Protein 5TT0 (pdb70)

Radius of gyration: 23.14 Å; Cα contacts (8 Å, |Δi|>4): 1159; chains: 2; bounding box: 60×64×49 Å

InterPro domains:
  IPR002347 Short-chain dehydrogenase/reductase SDR [PF13561] (11-238)
  IPR002347 Short-chain dehydrogenase/reductase SDR [PR00080] (73-84)
  IPR002347 Short-chain dehydrogenase/reductase SDR [PR00080] (126-134)
  IPR002347 Short-chain dehydrogenase/reductase SDR [PR00080] (145-164)
  IPR002347 Short-chain dehydrogenase/reductase SDR [PR00081] (6-23)
  IPR002347 Short-chain dehydrogenase/reductase SDR [PR00081] (73-84)
  IPR002347 Short-chain dehydrogenase/reductase SDR [PR00081] (120-136)
  IPR002347 Short-chain dehydrogenase/reductase SDR [PR00081] (145-164)
  IPR002347 Short-chain dehydrogenase/reductase SDR [PR00081] (166-183)
  IPR002347 Short-chain dehydrogenase/reductase SDR [PR00081] (202-222)
  IPR036291 NAD(P)-binding domain superfamily [SSF51735] (3-241)
  IPR051122 SDR DHRS6-like [PTHR43477] (5-240)

Secondary structure (DSSP, 8-state):
----EEEEESTTSHHHHHHHHHHHHTT-EEEEEES-HHHHHHHHHHTTS-SEEEEE--SS-HHHHHHHTTT----EEEE-------SSTTT--HHHHHHHHIIIIIHHHHHHHTTHHHHHHTT-EEEEEE--GGGTS--S-HHHHHHHHHHHHHHHHHHHHHGGGTEEEEEEEE-SB-SGGGHHHHHH-TTHHHHHGGG-TTSSPBPHHHHHHHHHHHTSGGGTT--S-EEEESTTGGG--HHHHHHHHSS---/-PPPEEEESSTTSHHHHHHHHHHHHTT-EEEEEES-HHHHHHHHHHHTS-SEEEEE--SS-HHHHHHHTTT----EEEE-------SSTTT--HHHHHHHHIIIIIHHHHHHHTTHHHHHHHT-EEEEEE--GGGTS--S-HHHHHHHHHHHHHHHHHHHHHGGGTEEEEEEEE-SB--HHHHHHHHH--GGGGGG-TTSS-B-HHHHHHHHHHHTSGGGTT--S-EEEESTTGGG--HHHHHHHHTS---

B-factor: mean 22.08, std 11.35, range [4.94, 84.36]

Structure (mmCIF, N/CA/C/O backbone):
data_5TT0
#
_entry.id   5TT0
#
_cell.length_a   59.690
_cell.length_b   109.080
_cell.length_c   73.530
_cell.angle_alpha   90.000
_cell.angle_beta   99.650
_cell.angle_gamma   90.000
#
_symmetry.space_group_name_H-M   'C 1 2 1'
#
loop_
_entity.id
_entity.type
_entity.pdbx_description
1 polymer 'Oxidoreductase, short chain dehydrogenase/reductase family'
2 non-polymer 'SULFATE ION'
3 non-polymer 1,2-ETHANEDIOL
4 non-polymer 'SODIUM ION'
5 water water
#
loop_
_atom_site.group_PDB
_atom_site.id
_atom_site.type_symbol
_atom_site.label_atom_id
_atom_site.label_alt_id
_atom_site.label_comp_id
_atom_site.label_asym_id
_atom_site.label_entity_id
_atom_site.label_seq_id
_atom_site.pdbx_PDB_ins_code
_atom_site.Cartn_x
_atom_site.Cartn_y
_atom_site.Cartn_z
_atom_site.occupancy
_atom_site.B_iso_or_equiv
_atom_site.auth_seq_id
_atom_site.auth_comp_id
_atom_site.auth_asym_id
_atom_site.auth_atom_id
_atom_site.pdbx_PDB_model_num
ATOM 1 N N . THR A 1 10 ? 16.811 -4.701 -2.245 1.00 44.40 2 THR A N 1
ATOM 2 C CA . THR A 1 10 ? 17.658 -4.247 -3.343 1.00 44.34 2 THR A CA 1
ATOM 3 C C . THR A 1 10 ? 18.632 -3.171 -2.862 1.00 37.92 2 THR A C 1
ATOM 4 O O . THR A 1 10 ? 19.469 -2.686 -3.622 1.00 32.47 2 THR A O 1
ATOM 8 N N . THR A 1 11 ? 18.510 -2.801 -1.591 1.00 28.30 3 THR A N 1
ATOM 9 C CA . THR A 1 11 ? 19.427 -1.875 -0.952 1.00 24.73 3 THR A CA 1
ATOM 10 C C . THR A 1 11 ? 20.112 -2.565 0.223 1.00 18.76 3 THR A C 1
ATOM 11 O O . THR A 1 11 ? 19.532 -3.467 0.839 1.00 18.25 3 THR A O 1
ATOM 15 N N . PRO A 1 12 ? 21.331 -2.151 0.572 1.00 19.08 4 PRO A N 1
ATOM 16 C CA . PRO A 1 12 ? 22.063 -2.839 1.639 1.00 20.22 4 PRO A CA 1
ATOM 17 C C . PRO A 1 12 ? 21.392 -2.695 2.993 1.00 22.60 4 PRO A C 1
ATOM 18 O O . PRO A 1 12 ? 20.809 -1.663 3.328 1.00 12.05 4 PRO A O 1
ATOM 22 N N . ARG A 1 13 ? 21.509 -3.755 3.781 1.00 12.74 5 ARG A N 1
ATOM 23 C CA . ARG A 1 13 ? 21.159 -3.673 5.185 1.00 15.05 5 ARG A CA 1
ATOM 24 C C . ARG A 1 13 ? 22.007 -2.590 5.835 1.00 17.33 5 ARG A C 1
ATOM 25 O O . ARG A 1 13 ? 23.193 -2.447 5.532 1.00 10.62 5 ARG A O 1
ATOM 33 N N . THR A 1 14 ? 21.393 -1.799 6.708 1.00 12.41 6 THR A N 1
ATOM 34 C CA . THR A 1 14 ? 22.083 -0.688 7.350 1.00 17.78 6 THR A CA 1
ATOM 35 C C . THR A 1 14 ? 22.361 -1.038 8.802 1.00 20.22 6 THR A C 1
ATOM 36 O O . THR A 1 14 ? 21.446 -1.422 9.539 1.00 8.89 6 THR A O 1
ATOM 40 N N . THR A 1 15 ? 23.625 -0.920 9.203 1.00 11.08 7 THR A N 1
ATOM 41 C CA . THR A 1 15 ? 24.060 -1.271 10.549 1.00 13.14 7 THR A CA 1
ATOM 42 C C . THR A 1 15 ? 24.741 -0.072 11.194 1.00 12.85 7 THR A C 1
ATOM 43 O O . THR A 1 15 ? 25.673 0.500 10.618 1.00 9.66 7 THR A O 1
ATOM 47 N N . LEU A 1 16 ? 24.255 0.316 12.367 1.00 10.30 8 LEU A N 1
ATOM 48 C CA . LEU A 1 16 ? 24.858 1.380 13.161 1.00 13.09 8 LEU A CA 1
ATOM 49 C C . LEU A 1 16 ? 25.797 0.737 14.175 1.00 13.75 8 LEU A C 1
ATOM 50 O O . LEU A 1 16 ? 25.370 -0.116 14.959 1.00 7.39 8 LEU A O 1
ATOM 55 N N . ILE A 1 17 ? 27.069 1.133 14.162 1.00 9.12 9 ILE A N 1
ATOM 56 C CA . ILE A 1 17 ? 28.067 0.571 15.069 1.00 13.06 9 ILE A CA 1
ATOM 57 C C . ILE A 1 17 ? 28.656 1.717 15.875 1.00 14.64 9 ILE A C 1
ATOM 58 O O . ILE A 1 17 ? 29.249 2.641 15.301 1.00 8.40 9 ILE A O 1
ATOM 63 N N . THR A 1 18 ? 28.501 1.656 17.198 1.00 9.66 10 THR A N 1
ATOM 64 C CA . THR A 1 18 ? 28.992 2.728 18.053 1.00 12.66 10 THR A CA 1
ATOM 65 C C . THR A 1 18 ? 30.388 2.406 18.578 1.00 11.80 10 THR A C 1
ATOM 66 O O . THR A 1 18 ? 30.838 1.263 18.559 1.00 9.46 10 THR A O 1
ATOM 70 N N . GLY A 1 19 ? 31.093 3.452 18.996 1.00 11.69 11 GLY A N 1
ATOM 71 C CA . GLY A 1 19 ? 32.495 3.282 19.347 1.00 15.93 11 GLY A CA 1
ATOM 72 C C . GLY A 1 19 ? 33.311 2.777 18.178 1.00 17.51 11 GLY A C 1
ATOM 73 O O . GLY A 1 19 ? 34.270 2.019 18.366 1.00 10.13 11 GLY A O 1
ATOM 74 N N . ALA A 1 20 ? 32.966 3.222 16.968 1.00 11.49 12 ALA A N 1
ATOM 75 C CA . ALA A 1 20 ? 33.484 2.624 15.745 1.00 16.79 12 ALA A CA 1
ATOM 76 C C . ALA A 1 20 ? 34.983 2.827 15.554 1.00 18.89 12 ALA A C 1
ATOM 77 O O . ALA A 1 20 ? 35.609 2.041 14.834 1.00 11.43 12 ALA A O 1
ATOM 79 N N . ALA A 1 21 ? 35.579 3.855 16.165 1.00 16.84 13 ALA A N 1
ATOM 80 C CA . ALA A 1 21 ? 36.990 4.122 15.923 1.00 20.78 13 ALA A CA 1
ATOM 81 C C . ALA A 1 21 ? 37.916 3.371 16.871 1.00 23.24 13 ALA A C 1
ATOM 82 O O . ALA A 1 21 ? 39.135 3.427 16.682 1.00 13.94 13 ALA A O 1
ATOM 84 N N . GLY A 1 22 ? 37.373 2.669 17.875 1.00 17.64 14 GLY A N 1
ATOM 85 C CA . GLY A 1 22 ? 38.186 1.902 18.797 1.00 18.42 14 GLY A CA 1
ATOM 86 C C . GLY A 1 22 ? 38.608 0.561 18.218 1.00 18.03 14 GLY A C 1
ATOM 87 O O . GLY A 1 22 ? 38.297 0.215 17.081 1.00 10.51 14 GLY A O 1
ATOM 88 N N . GLY A 1 23 ? 39.327 -0.214 19.039 1.00 16.80 15 GLY A N 1
ATOM 89 C CA . GLY A 1 23 ? 39.896 -1.464 18.546 1.00 24.12 15 GLY A CA 1
ATOM 90 C C . GLY A 1 23 ? 38.835 -2.459 18.111 1.00 17.49 15 GLY A C 1
ATOM 91 O O . GLY A 1 23 ? 38.848 -2.949 16.978 1.00 11.78 15 GLY A O 1
ATOM 92 N N . ILE A 1 24 ? 37.890 -2.758 19.004 1.00 13.32 16 ILE A N 1
ATOM 93 C CA . ILE A 1 24 ? 36.794 -3.643 18.625 1.00 14.77 16 ILE A CA 1
ATOM 94 C C . ILE A 1 24 ? 35.883 -2.961 17.614 1.00 16.52 16 ILE A C 1
ATOM 95 O O . ILE A 1 24 ? 35.414 -3.595 16.667 1.00 7.71 16 ILE A O 1
ATOM 100 N N . GLY A 1 25 ? 35.646 -1.658 17.777 1.00 11.96 17 GLY A N 1
ATOM 101 C CA . GLY A 1 25 ? 34.790 -0.945 16.832 1.00 13.67 17 GLY A CA 1
ATOM 102 C C . GLY A 1 25 ? 35.254 -1.028 15.381 1.00 13.29 17 GLY A C 1
ATOM 103 O O . GLY A 1 25 ? 34.444 -1.245 14.478 1.00 7.44 17 GLY A O 1
ATOM 104 N N . GLN A 1 26 ? 36.555 -0.840 15.130 1.00 12.40 18 GLN A N 1
ATOM 105 C CA . GLN A 1 26 ? 37.032 -0.927 13.751 1.00 17.91 18 GLN A CA 1
ATOM 106 C C . GLN A 1 26 ? 36.855 -2.337 13.201 1.00 18.59 18 GLN A C 1
ATOM 107 O O . GLN A 1 26 ? 36.490 -2.515 12.034 1.00 7.94 18 GLN A O 1
ATOM 113 N N . ALA A 1 27 ? 37.091 -3.357 14.034 1.00 14.43 19 ALA A N 1
ATOM 114 C CA . ALA A 1 27 ? 36.896 -4.723 13.567 1.00 16.17 19 ALA A CA 1
ATOM 115 C C . ALA A 1 27 ? 35.429 -4.995 13.270 1.00 15.76 19 ALA A C 1
ATOM 116 O O . ALA A 1 27 ? 35.110 -5.705 12.305 1.00 8.57 19 ALA A O 1
ATOM 118 N N . LEU A 1 28 ? 34.529 -4.447 14.093 1.00 10.48 20 LEU A N 1
ATOM 119 C CA . LEU A 1 28 ? 33.102 -4.571 13.828 1.00 12.85 20 LEU A CA 1
ATOM 120 C C . LEU A 1 28 ? 32.743 -3.939 12.492 1.00 15.74 20 LEU A C 1
ATOM 121 O O . LEU A 1 28 ? 32.081 -4.561 11.657 1.00 6.50 20 LEU A O 1
ATOM 126 N N . VAL A 1 29 ? 33.184 -2.697 12.270 1.00 10.56 21 VAL A N 1
ATOM 127 C CA . VAL A 1 29 ? 32.887 -2.020 11.008 1.00 13.05 21 VAL A CA 1
ATOM 128 C C . VAL A 1 29 ? 33.408 -2.830 9.825 1.00 15.08 21 VAL A C 1
ATOM 129 O O . VAL A 1 29 ? 32.706 -3.026 8.826 1.00 7.21 21 VAL A O 1
ATOM 133 N N . ARG A 1 30 ? 34.650 -3.316 9.914 1.00 12.81 22 ARG A N 1
ATOM 134 C CA . ARG A 1 30 ? 35.202 -4.062 8.786 1.00 16.59 22 ARG A CA 1
ATOM 135 C C . ARG A 1 30 ? 34.425 -5.351 8.527 1.00 13.82 22 ARG A C 1
ATOM 136 O O . ARG A 1 30 ? 34.199 -5.723 7.365 1.00 7.83 22 ARG A O 1
ATOM 144 N N . ARG A 1 31 ? 34.021 -6.054 9.592 1.00 11.53 23 ARG A N 1
ATOM 145 C CA . ARG A 1 31 ? 33.329 -7.328 9.408 1.00 13.68 23 ARG A CA 1
ATOM 146 C C . ARG A 1 31 ? 31.942 -7.129 8.807 1.00 12.92 23 ARG A C 1
ATOM 147 O O . ARG A 1 31 ? 31.537 -7.880 7.914 1.00 7.51 23 ARG A O 1
ATOM 155 N N . PHE A 1 32 ? 31.195 -6.133 9.292 1.00 10.73 24 PHE A N 1
ATOM 156 C CA . PHE A 1 32 ? 29.865 -5.902 8.738 1.00 12.70 24 PHE A CA 1
ATOM 157 C C . PHE A 1 32 ? 29.938 -5.324 7.324 1.00 11.71 24 PHE A C 1
ATOM 158 O O . PHE A 1 32 ? 29.085 -5.641 6.481 1.00 7.98 24 PHE A O 1
ATOM 166 N N . LEU A 1 33 ? 30.951 -4.506 7.032 1.00 9.37 25 LEU A N 1
ATOM 167 C CA . LEU A 1 33 ? 31.165 -4.085 5.643 1.00 15.25 25 LEU A CA 1
ATOM 168 C C . LEU A 1 33 ? 31.427 -5.287 4.742 1.00 15.29 25 LEU A C 1
ATOM 169 O O . LEU A 1 33 ? 30.897 -5.364 3.631 1.00 10.94 25 LEU A O 1
ATOM 174 N N . ALA A 1 34 ? 32.239 -6.234 5.216 1.00 11.20 26 ALA A N 1
ATOM 175 C CA . ALA A 1 34 ? 32.537 -7.437 4.441 1.00 18.92 26 ALA A CA 1
ATOM 176 C C . ALA A 1 34 ? 31.283 -8.269 4.205 1.00 17.55 26 ALA A C 1
ATOM 177 O O . ALA A 1 34 ? 31.164 -8.954 3.178 1.00 11.34 26 ALA A O 1
ATOM 179 N N . ALA A 1 35 ? 30.341 -8.220 5.138 1.00 11.34 27 ALA A N 1
ATOM 180 C CA . ALA A 1 35 ? 29.093 -8.953 4.993 1.00 14.79 27 ALA A CA 1
ATOM 181 C C . ALA A 1 35 ? 28.091 -8.230 4.105 1.00 15.34 27 ALA A C 1
ATOM 182 O O . ALA A 1 35 ? 26.986 -8.747 3.887 1.00 12.63 27 ALA A O 1
ATOM 184 N N . GLY A 1 36 ? 28.459 -7.073 3.566 1.00 12.74 28 GLY A N 1
ATOM 185 C CA . GLY A 1 36 ? 27.658 -6.389 2.573 1.00 15.12 28 GLY A CA 1
ATOM 186 C C . GLY A 1 36 ? 26.814 -5.257 3.101 1.00 17.95 28 GLY A C 1
ATOM 187 O O . GLY A 1 36 ? 26.008 -4.707 2.343 1.00 10.96 28 GLY A O 1
ATOM 188 N N . ASP A 1 37 ? 26.970 -4.897 4.371 1.00 15.62 29 ASP A N 1
ATOM 189 C CA . ASP A 1 37 ? 26.147 -3.861 4.969 1.00 17.03 29 ASP A CA 1
ATOM 190 C C . ASP A 1 37 ? 26.622 -2.466 4.579 1.00 18.01 29 ASP A C 1
ATOM 191 O O . ASP A 1 37 ? 27.807 -2.228 4.318 1.00 10.74 29 ASP A O 1
ATOM 196 N N . ARG A 1 38 ? 25.679 -1.534 4.572 1.00 10.54 30 ARG A N 1
ATOM 197 C CA . ARG A 1 38 ? 26.009 -0.126 4.751 1.00 12.37 30 ARG A CA 1
ATOM 198 C C . ARG A 1 38 ? 26.216 0.108 6.240 1.00 14.37 30 ARG A C 1
ATOM 199 O O . ARG A 1 38 ? 25.350 -0.238 7.048 1.00 8.76 30 ARG A O 1
ATOM 207 N N . VAL A 1 39 ? 27.368 0.644 6.628 1.00 10.38 31 VAL A N 1
ATOM 208 C CA . VAL A 1 39 ? 27.686 0.808 8.044 1.00 11.37 31 VAL A CA 1
ATOM 209 C C . VAL A 1 39 ? 27.692 2.288 8.383 1.00 16.63 31 VAL A C 1
ATOM 210 O O . VAL A 1 39 ? 28.368 3.086 7.723 1.00 9.36 31 VAL A O 1
ATOM 214 N N . LEU A 1 40 ? 26.933 2.653 9.409 1.00 11.78 32 LEU A N 1
ATOM 215 C CA . LEU A 1 40 ? 27.038 3.975 10.004 1.00 16.19 32 LEU A CA 1
ATOM 216 C C . LEU A 1 40 ? 28.006 3.845 11.170 1.00 16.31 32 LEU A C 1
ATOM 217 O O . LEU A 1 40 ? 27.707 3.181 12.167 1.00 8.50 32 LEU A O 1
ATOM 222 N N . ALA A 1 41 ? 29.186 4.430 11.023 1.00 11.59 33 ALA A N 1
ATOM 223 C CA . ALA A 1 41 ? 30.237 4.294 12.019 1.00 13.76 33 ALA A CA 1
ATOM 224 C C . ALA A 1 41 ? 30.167 5.495 12.946 1.00 15.25 33 ALA A C 1
ATOM 225 O O . ALA A 1 41 ? 30.504 6.612 12.543 1.00 10.46 33 ALA A O 1
ATOM 227 N N . LEU A 1 42 ? 29.751 5.256 14.196 1.00 9.48 34 LEU A N 1
ATOM 228 C CA . LEU A 1 42 ? 29.500 6.321 15.156 1.00 18.89 34 LEU A CA 1
ATOM 229 C C . LEU A 1 42 ? 30.605 6.350 16.199 1.00 15.92 34 LEU A C 1
ATOM 230 O O . LEU A 1 42 ? 30.916 5.326 16.810 1.00 9.77 34 LEU A O 1
ATOM 235 N N . ASP A 1 43 ? 31.168 7.530 16.419 1.00 12.58 35 ASP A N 1
ATOM 236 C CA . ASP A 1 43 ? 32.167 7.718 17.456 1.00 19.68 35 ASP A CA 1
ATOM 237 C C . ASP A 1 43 ? 32.113 9.166 17.914 1.00 21.98 35 ASP A C 1
ATOM 238 O O . ASP A 1 43 ? 31.668 10.044 17.174 1.00 19.06 35 ASP A O 1
ATOM 243 N N . ARG A 1 44 ? 32.554 9.406 19.147 1.00 15.93 36 ARG A N 1
ATOM 244 C CA . ARG A 1 44 ? 32.633 10.777 19.623 1.00 21.34 36 ARG A CA 1
ATOM 245 C C . ARG A 1 44 ? 33.875 11.490 19.111 1.00 21.81 36 ARG A C 1
ATOM 246 O O . ARG A 1 44 ? 33.900 12.727 19.079 1.00 18.94 36 ARG A O 1
ATOM 254 N N . ASP A 1 45 ? 34.899 10.739 18.712 1.00 23.58 37 ASP A N 1
ATOM 255 C CA . ASP A 1 45 ? 36.192 11.303 18.323 1.00 29.24 37 ASP A CA 1
ATOM 256 C C . ASP A 1 45 ? 36.168 11.555 16.819 1.00 26.54 37 ASP A C 1
ATOM 257 O O . ASP A 1 45 ? 36.408 10.642 16.029 1.00 16.44 37 ASP A O 1
ATOM 262 N N . ARG A 1 46 ? 35.908 12.807 16.427 1.00 22.59 38 ARG A N 1
ATOM 263 C CA . ARG A 1 46 ? 35.713 13.138 15.015 1.00 27.80 38 ARG A CA 1
ATOM 264 C C . ARG A 1 46 ? 36.958 12.841 14.189 1.00 27.44 38 ARG A C 1
ATOM 265 O O . ARG A 1 46 ? 36.872 12.264 13.096 1.00 17.33 38 ARG A O 1
ATOM 273 N N . ALA A 1 47 ? 38.126 13.255 14.686 1.00 27.30 39 ALA A N 1
ATOM 274 C CA . ALA A 1 47 ? 39.358 13.094 13.919 1.00 29.89 39 ALA A CA 1
ATOM 275 C C . ALA A 1 47 ? 39.746 11.627 13.780 1.00 26.76 39 ALA A C 1
ATOM 276 O O . ALA A 1 47 ? 40.182 11.194 12.705 1.00 19.20 39 ALA A O 1
ATOM 278 N N . ALA A 1 48 ? 39.598 10.843 14.853 1.00 21.19 40 ALA A N 1
ATOM 279 C CA . ALA A 1 48 ? 39.915 9.424 14.757 1.00 23.43 40 ALA A CA 1
ATOM 280 C C . ALA A 1 48 ? 38.949 8.716 13.816 1.00 23.99 40 ALA A C 1
ATOM 281 O O . ALA A 1 48 ? 39.353 7.837 13.042 1.00 13.58 40 ALA A O 1
ATOM 283 N N . LEU A 1 49 ? 37.675 9.107 13.858 1.00 17.53 41 LEU A N 1
ATOM 284 C CA . LEU A 1 49 ? 36.666 8.499 12.996 1.00 19.68 41 LEU A CA 1
ATOM 285 C C . LEU A 1 49 ? 36.917 8.837 11.533 1.00 20.22 41 LEU A C 1
ATOM 286 O O . LEU A 1 49 ? 36.842 7.961 10.661 1.00 14.78 41 LEU A O 1
ATOM 291 N N . ALA A 1 50 ? 37.207 10.111 11.241 1.00 17.52 42 ALA A N 1
ATOM 292 C CA . ALA A 1 50 ? 37.483 10.505 9.861 1.00 21.73 42 ALA A CA 1
ATOM 293 C C . ALA A 1 50 ? 38.670 9.738 9.293 1.00 21.11 42 ALA A C 1
ATOM 294 O O . ALA A 1 50 ? 38.658 9.337 8.121 1.00 15.25 42 ALA A O 1
ATOM 296 N N . ALA A 1 51 ? 39.713 9.547 10.104 1.00 19.04 43 ALA A N 1
ATOM 297 C CA . ALA A 1 51 ? 40.897 8.828 9.648 1.00 23.69 43 ALA A CA 1
ATOM 298 C C . ALA A 1 51 ? 40.572 7.382 9.318 1.00 18.65 43 ALA A C 1
ATOM 299 O O . ALA A 1 51 ? 41.054 6.842 8.317 1.00 14.09 43 ALA A O 1
ATOM 301 N N . PHE A 1 52 ? 39.790 6.725 10.180 1.00 15.38 44 PHE A N 1
ATOM 302 C CA . PHE A 1 52 ? 39.380 5.352 9.922 1.00 17.04 44 PHE A CA 1
ATOM 303 C C . PHE A 1 52 ? 38.563 5.260 8.636 1.00 19.46 44 PHE A C 1
ATOM 304 O O . PHE A 1 52 ? 38.797 4.375 7.804 1.00 11.96 44 PHE A O 1
ATOM 312 N N . VAL A 1 53 ? 37.628 6.193 8.438 1.00 18.25 45 VAL A N 1
ATOM 313 C CA . VAL A 1 53 ? 36.845 6.211 7.206 1.00 22.45 45 VAL A CA 1
ATOM 314 C C . VAL A 1 53 ? 37.758 6.342 5.986 1.00 21.95 45 VAL A C 1
ATOM 315 O O . VAL A 1 53 ? 37.576 5.642 4.984 1.00 14.72 45 VAL A O 1
ATOM 319 N N . ASP A 1 54 ? 38.760 7.230 6.051 1.00 19.20 46 ASP A N 1
ATOM 320 C CA . ASP A 1 54 ? 39.748 7.317 4.976 1.00 19.28 46 ASP A CA 1
ATOM 321 C C . ASP A 1 54 ? 40.434 5.973 4.743 1.00 21.13 46 ASP A C 1
ATOM 322 O O . ASP A 1 54 ? 40.598 5.531 3.596 1.00 15.18 46 ASP A O 1
ATOM 327 N N . ALA A 1 55 ? 40.848 5.310 5.828 1.00 16.51 47 ALA A N 1
ATOM 328 C CA . ALA A 1 55 ? 41.550 4.036 5.696 1.00 21.85 47 ALA A CA 1
ATOM 329 C C . ALA A 1 55 ? 40.683 2.966 5.049 1.00 19.38 47 ALA A C 1
ATOM 330 O O . ALA A 1 55 ? 41.215 2.050 4.410 1.00 16.50 47 ALA A O 1
ATOM 332 N N . LEU A 1 56 ? 39.357 3.052 5.205 1.00 15.20 48 LEU A N 1
ATOM 333 C CA . LEU A 1 56 ? 38.485 2.034 4.630 1.00 18.32 48 LEU A CA 1
ATOM 334 C C . LEU A 1 56 ? 38.406 2.107 3.111 1.00 15.34 48 LEU A C 1
ATOM 335 O O . LEU A 1 56 ? 37.922 1.156 2.490 1.00 14.08 48 LEU A O 1
ATOM 340 N N . GLY A 1 57 ? 38.868 3.190 2.496 1.00 15.25 49 GLY A N 1
ATOM 341 C CA . GLY A 1 57 ? 39.062 3.176 1.059 1.00 21.07 49 GLY A CA 1
ATOM 342 C C . GLY A 1 57 ? 37.810 3.249 0.211 1.00 22.83 49 GLY A C 1
ATOM 343 O O . GLY A 1 57 ? 37.772 2.652 -0.867 1.00 17.94 49 GLY A O 1
ATOM 344 N N . GLY A 1 58 ? 36.793 3.986 0.644 1.00 16.81 50 GLY A N 1
ATOM 345 C CA . GLY A 1 58 ? 35.634 4.179 -0.205 1.00 21.07 50 GLY A CA 1
ATOM 346 C C . GLY A 1 58 ? 34.603 3.087 -0.078 1.00 22.13 50 GLY A C 1
ATOM 347 O O . GLY A 1 58 ? 33.901 2.790 -1.052 1.00 13.67 50 GLY A O 1
ATOM 348 N N . ALA A 1 59 ? 34.511 2.470 1.096 1.00 17.10 51 ALA A N 1
ATOM 349 C CA . ALA A 1 59 ? 33.516 1.459 1.395 1.00 16.13 51 ALA A CA 1
ATOM 350 C C . ALA A 1 59 ? 32.149 2.113 1.613 1.00 19.02 51 ALA A C 1
ATOM 351 O O . ALA A 1 59 ? 31.994 3.343 1.567 1.00 12.93 51 ALA A O 1
ATOM 353 N N . ALA A 1 60 ? 31.144 1.270 1.864 1.00 13.23 52 ALA A N 1
ATOM 354 C CA . ALA A 1 60 ? 29.783 1.737 2.129 1.00 16.32 52 ALA A CA 1
ATOM 355 C C . ALA A 1 60 ? 29.659 2.109 3.609 1.00 15.49 52 ALA A C 1
ATOM 356 O O . ALA A 1 60 ? 28.952 1.475 4.391 1.00 9.90 52 ALA A O 1
ATOM 358 N N . VAL A 1 61 ? 30.394 3.153 3.992 1.00 13.05 53 VAL A N 1
ATOM 359 C CA . VAL A 1 61 ? 30.473 3.588 5.383 1.00 14.88 53 VAL A CA 1
ATOM 360 C C . VAL A 1 61 ? 30.228 5.091 5.435 1.00 17.64 53 VAL A C 1
ATOM 361 O O . VAL A 1 61 ? 30.634 5.832 4.531 1.00 12.04 53 VAL A O 1
ATOM 365 N N . ALA A 1 62 ? 29.532 5.544 6.485 1.00 12.70 54 ALA A N 1
ATOM 366 C CA . ALA A 1 62 ? 29.260 6.958 6.667 1.00 17.15 54 ALA A CA 1
ATOM 367 C C . ALA A 1 62 ? 29.513 7.256 8.141 1.00 16.34 54 ALA A C 1
ATOM 368 O O . ALA A 1 62 ? 29.013 6.519 9.016 1.00 11.41 54 ALA A O 1
ATOM 370 N N . PRO A 1 63 ? 30.280 8.296 8.453 1.00 16.34 55 PRO A N 1
ATOM 371 C CA . PRO A 1 63 ? 30.553 8.616 9.857 1.00 19.06 55 PRO A CA 1
ATOM 372 C C . PRO A 1 63 ? 29.412 9.375 10.510 1.00 19.52 55 PRO A C 1
ATOM 373 O O . PRO A 1 63 ? 28.739 10.206 9.891 1.00 14.62 55 PRO A O 1
ATOM 377 N N . VAL A 1 64 ? 29.220 9.083 11.797 1.00 12.53 56 VAL A N 1
ATOM 378 C CA . VAL A 1 64 ? 28.329 9.844 12.662 1.00 19.09 56 VAL A CA 1
ATOM 379 C C . VAL A 1 64 ? 29.117 10.227 13.906 1.00 20.58 56 VAL A C 1
ATOM 380 O O . VAL A 1 64 ? 29.623 9.351 14.620 1.00 12.61 56 VAL A O 1
ATOM 384 N N . VAL A 1 65 ? 29.240 11.522 14.157 1.00 17.34 57 VAL A N 1
ATOM 385 C CA . VAL A 1 65 ? 29.911 12.021 15.349 1.00 22.94 57 VAL A CA 1
ATOM 386 C C . VAL A 1 65 ? 28.841 12.349 16.381 1.00 23.65 57 VAL A C 1
ATOM 387 O O . VAL A 1 65 ? 28.024 13.252 16.181 1.00 16.77 57 VAL A O 1
ATOM 391 N N . ASP A 1 66 ? 28.844 11.607 17.487 1.00 18.26 58 ASP A N 1
ATOM 392 C CA . ASP A 1 66 ? 27.827 11.742 18.518 1.00 23.02 58 ASP A CA 1
ATOM 393 C C . ASP A 1 66 ? 28.378 11.126 19.798 1.00 22.44 58 ASP A C 1
ATOM 394 O O . ASP A 1 66 ? 29.127 10.149 19.745 1.00 15.53 58 ASP A O 1
ATOM 399 N N . ASP A 1 67 ? 28.005 11.698 20.944 1.00 19.92 59 ASP A N 1
ATOM 400 C CA . ASP A 1 67 ? 28.521 11.228 22.224 1.00 21.37 59 ASP A CA 1
ATOM 401 C C . ASP A 1 67 ? 27.509 10.401 23.019 1.00 21.17 59 ASP A C 1
ATOM 402 O O . ASP A 1 67 ? 27.777 10.055 24.176 1.00 15.74 59 ASP A O 1
ATOM 407 N N . LEU A 1 68 ? 26.357 10.086 22.425 1.00 16.10 60 LEU A N 1
ATOM 408 C CA . LEU A 1 68 ? 25.395 9.134 22.992 1.00 21.58 60 LEU A CA 1
ATOM 409 C C . LEU A 1 68 ? 24.816 9.610 24.320 1.00 24.21 60 LEU A C 1
ATOM 410 O O . LEU A 1 68 ? 24.567 8.817 25.233 1.00 16.42 60 LEU A O 1
ATOM 415 N N . THR A 1 69 ? 24.573 10.912 24.430 1.00 19.23 61 THR A N 1
ATOM 416 C CA . THR A 1 69 ? 23.896 11.447 25.593 1.00 23.48 61 THR A CA 1
ATOM 417 C C . THR A 1 69 ? 22.506 11.989 25.291 1.00 26.72 61 THR A C 1
ATOM 418 O O . THR A 1 69 ? 21.797 12.362 26.228 1.00 23.03 61 THR A O 1
ATOM 422 N N . ASP A 1 70 ? 22.083 12.013 24.027 1.00 22.82 62 ASP A N 1
ATOM 423 C CA . ASP A 1 70 ? 20.803 12.611 23.647 1.00 25.31 62 ASP A CA 1
ATOM 424 C C . ASP A 1 70 ? 20.184 11.764 22.538 1.00 25.90 62 ASP A C 1
ATOM 425 O O . ASP A 1 70 ? 20.606 11.858 21.388 1.00 19.32 62 ASP A O 1
ATOM 430 N N . ALA A 1 71 ? 19.157 10.972 22.868 1.00 24.61 63 ALA A N 1
ATOM 431 C CA . ALA A 1 71 ? 18.591 10.064 21.870 1.00 30.44 63 ALA A CA 1
ATOM 432 C C . ALA A 1 71 ? 17.886 10.825 20.750 1.00 24.54 63 ALA A C 1
ATOM 433 O O . ALA A 1 71 ? 17.996 10.451 19.573 1.00 19.43 63 ALA A O 1
ATOM 435 N N . ALA A 1 72 ? 17.162 11.889 21.091 1.00 25.02 64 ALA A N 1
ATOM 436 C CA . ALA A 1 72 ? 16.416 12.624 20.073 1.00 31.22 64 ALA A CA 1
ATOM 437 C C . ALA A 1 72 ? 17.351 13.322 19.095 1.00 29.66 64 ALA A C 1
ATOM 438 O O . ALA A 1 72 ? 17.087 13.342 17.888 1.00 21.72 64 ALA A O 1
ATOM 440 N N . ARG A 1 73 ? 18.441 13.906 19.596 1.00 25.88 65 ARG A N 1
ATOM 441 C CA . ARG A 1 73 ? 19.452 14.461 18.699 1.00 24.90 65 ARG A CA 1
ATOM 442 C C . ARG A 1 73 ? 19.971 13.400 17.736 1.00 22.63 65 ARG A C 1
ATOM 443 O O . ARG A 1 73 ? 20.060 13.630 16.524 1.00 20.68 65 ARG A O 1
ATOM 451 N N . LEU A 1 74 ? 20.315 12.221 18.261 1.00 18.47 66 LEU A N 1
ATOM 452 C CA . LEU A 1 74 ? 20.826 11.156 17.405 1.00 20.05 66 LEU A CA 1
ATOM 453 C C . LEU A 1 74 ? 19.779 10.700 16.393 1.00 20.55 66 LEU A C 1
ATOM 454 O O . LEU A 1 74 ? 20.093 10.483 15.215 1.00 20.19 66 LEU A O 1
ATOM 459 N N . ALA A 1 75 ? 18.530 10.546 16.834 1.00 22.11 67 ALA A N 1
ATOM 460 C CA . ALA A 1 75 ? 17.470 10.133 15.921 1.00 29.34 67 ALA A CA 1
ATOM 461 C C . ALA A 1 75 ? 17.321 11.115 14.769 1.00 28.22 67 ALA A C 1
ATOM 462 O O . ALA A 1 75 ? 17.123 10.711 13.614 1.00 22.92 67 ALA A O 1
ATOM 464 N N . ASP A 1 76 ? 17.421 12.411 15.063 1.00 24.21 68 ASP A N 1
ATOM 465 C CA . ASP A 1 76 ? 17.294 13.419 14.018 1.00 30.73 68 ASP A CA 1
ATOM 466 C C . ASP A 1 76 ? 18.464 13.345 13.048 1.00 30.63 68 ASP A C 1
ATOM 467 O O . ASP A 1 76 ? 18.288 13.511 11.833 1.00 24.89 68 ASP A O 1
ATOM 472 N N . ALA A 1 77 ? 19.665 13.081 13.566 1.00 29.79 69 ALA A N 1
ATOM 473 C CA . ALA A 1 77 ? 20.823 12.896 12.701 1.00 35.49 69 ALA A CA 1
ATOM 474 C C . ALA A 1 77 ? 20.649 11.698 11.777 1.00 32.54 69 ALA A C 1
ATOM 475 O O . ALA A 1 77 ? 21.226 11.667 10.684 1.00 28.63 69 ALA A O 1
ATOM 477 N N . LEU A 1 78 ? 19.853 10.713 12.191 1.00 27.96 70 LEU A N 1
ATOM 478 C CA . LEU A 1 78 ? 19.663 9.474 11.449 1.00 29.13 70 LEU A CA 1
ATOM 479 C C . LEU A 1 78 ? 18.394 9.490 10.596 1.00 27.90 70 LEU A C 1
ATOM 480 O O . LEU A 1 78 ? 17.936 8.431 10.155 1.00 20.98 70 LEU A O 1
ATOM 485 N N . ALA A 1 79 ? 17.829 10.675 10.336 1.00 24.52 71 ALA A N 1
ATOM 486 C CA . ALA A 1 79 ? 16.513 10.744 9.706 1.00 29.63 71 ALA A CA 1
ATOM 487 C C . ALA A 1 79 ? 16.520 10.207 8.278 1.00 26.61 71 ALA A C 1
ATOM 488 O O . ALA A 1 79 ? 15.493 9.704 7.809 1.00 29.74 71 ALA A O 1
ATOM 490 N N . ASN A 1 80 ? 17.644 10.303 7.571 1.00 28.78 72 AS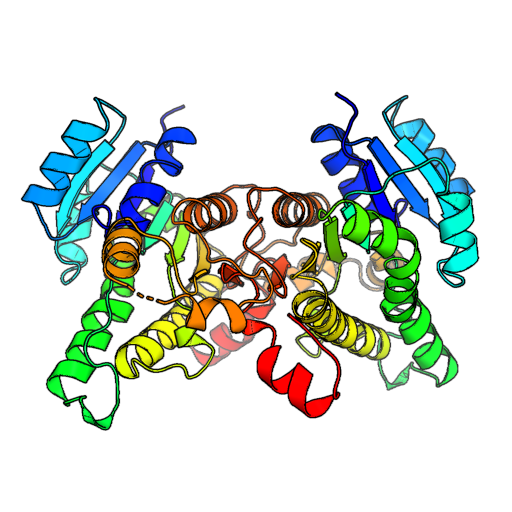N A N 1
ATOM 491 C CA . ASN A 1 80 ? 17.718 9.789 6.209 1.00 30.51 72 ASN A CA 1
ATOM 492 C C . ASN A 1 80 ? 18.144 8.325 6.153 1.00 28.50 72 ASN A C 1
ATOM 493 O O . ASN A 1 80 ? 18.321 7.788 5.053 1.00 24.39 72 ASN A O 1
ATOM 498 N N . GLU A 1 81 ? 18.325 7.674 7.297 1.00 21.70 73 GLU A N 1
ATOM 499 C CA . GLU A 1 81 ? 18.737 6.280 7.352 1.00 25.93 73 GLU A CA 1
ATOM 500 C C . GLU A 1 81 ? 17.606 5.424 7.908 1.00 26.64 73 GLU A C 1
ATOM 501 O O . GLU A 1 81 ? 16.687 5.923 8.564 1.00 20.64 73 GLU A O 1
ATOM 507 N N . ARG A 1 82 ? 17.676 4.121 7.618 1.00 19.20 74 ARG A N 1
ATOM 508 C CA . ARG A 1 82 ? 16.735 3.116 8.131 1.00 23.79 74 ARG A CA 1
ATOM 509 C C . ARG A 1 82 ? 17.568 1.987 8.743 1.00 22.82 74 ARG A C 1
ATOM 510 O O . ARG A 1 82 ? 17.889 1.001 8.071 1.00 12.55 74 ARG A O 1
ATOM 518 N N . VAL A 1 83 ? 17.905 2.127 10.024 1.00 19.17 75 VAL A N 1
ATOM 519 C CA . VAL A 1 83 ? 18.856 1.228 10.675 1.00 16.99 75 VAL A CA 1
ATOM 520 C C . VAL A 1 83 ? 18.190 -0.108 10.988 1.00 17.55 75 VAL A C 1
ATOM 521 O O . VAL A 1 83 ? 17.188 -0.165 11.708 1.00 13.77 75 VAL A O 1
ATOM 525 N N . ASP A 1 84 ? 18.776 -1.190 10.473 1.00 11.26 76 ASP A N 1
ATOM 526 C CA . ASP A 1 84 ? 18.285 -2.547 10.686 1.00 16.71 76 ASP A CA 1
ATOM 527 C C . ASP A 1 84 ? 18.960 -3.236 11.859 1.00 16.80 76 ASP A C 1
ATOM 528 O O . ASP A 1 84 ? 18.355 -4.112 12.491 1.00 10.15 76 ASP A O 1
ATOM 533 N N . VAL A 1 85 ? 20.213 -2.881 12.132 1.00 11.68 77 VAL A N 1
ATOM 534 C CA . VAL A 1 85 ? 21.038 -3.535 13.138 1.00 13.04 77 VAL A CA 1
ATOM 535 C C . VAL A 1 85 ? 21.785 -2.460 13.909 1.00 16.02 77 VAL A C 1
ATOM 536 O O . VAL A 1 85 ? 22.384 -1.561 13.310 1.00 9.00 77 VAL A O 1
ATOM 540 N N . LEU A 1 86 ? 21.744 -2.547 15.230 1.00 7.58 78 LEU A N 1
ATOM 541 C CA . LEU A 1 86 ? 22.591 -1.744 16.102 1.00 13.42 78 LEU A CA 1
ATOM 542 C C . LEU A 1 86 ? 23.619 -2.660 16.759 1.00 15.75 78 LEU A C 1
ATOM 543 O O . LEU A 1 86 ? 23.248 -3.638 17.416 1.00 8.11 78 LEU A O 1
ATOM 548 N N . VAL A 1 87 ? 24.903 -2.353 16.594 1.00 9.61 79 VAL A N 1
ATOM 549 C CA . VAL A 1 87 ? 25.936 -2.963 17.423 1.00 13.90 79 VAL A CA 1
ATOM 550 C C . VAL A 1 87 ? 26.360 -1.903 18.428 1.00 15.05 79 VAL A C 1
ATOM 551 O O . VAL A 1 87 ? 27.072 -0.953 18.080 1.00 7.98 79 VAL A O 1
ATOM 555 N N . ALA A 1 88 ? 25.912 -2.067 19.677 1.00 8.49 80 ALA A N 1
ATOM 556 C CA . ALA A 1 88 ? 26.164 -1.089 20.735 1.00 13.27 80 ALA A CA 1
ATOM 557 C C . ALA A 1 88 ? 27.505 -1.422 21.385 1.00 17.57 80 ALA A C 1
ATOM 558 O O . ALA A 1 88 ? 27.588 -2.284 22.266 1.00 11.58 80 ALA A O 1
ATOM 560 N N . ASN A 1 89 ? 28.556 -0.717 20.961 1.00 13.49 81 ASN A N 1
ATOM 561 C CA . ASN A 1 89 ? 29.917 -1.039 21.352 1.00 15.32 81 ASN A CA 1
ATOM 562 C C . ASN A 1 89 ? 30.618 0.081 22.116 1.00 18.17 81 ASN A C 1
ATOM 563 O O . ASN A 1 89 ? 31.658 -0.176 22.732 1.00 16.72 81 ASN A O 1
ATOM 568 N N . ALA A 1 90 ? 30.075 1.294 22.126 1.00 16.32 82 ALA A N 1
ATOM 569 C CA . ALA A 1 90 ? 30.702 2.376 22.885 1.00 22.00 82 ALA A CA 1
ATOM 570 C C . ALA A 1 90 ? 30.730 2.061 24.379 1.00 22.81 82 ALA A C 1
ATOM 571 O O . ALA A 1 90 ? 29.819 1.437 24.931 1.00 15.21 82 ALA A O 1
ATOM 573 N N . GLY A 1 91 ? 31.802 2.511 25.029 1.00 18.27 83 GLY A N 1
ATOM 574 C CA . GLY A 1 91 ? 31.924 2.430 26.468 1.00 25.90 83 GLY A CA 1
ATOM 575 C C . GLY A 1 91 ? 33.255 1.847 26.889 1.00 30.26 83 GLY A C 1
ATOM 576 O O . GLY A 1 91 ? 33.610 0.738 26.475 1.00 27.98 83 GLY A O 1
ATOM 577 N N . THR A 1 92 ? 33.998 2.590 27.705 1.00 21.84 84 THR A N 1
ATOM 578 C CA . THR A 1 92 ? 35.276 2.142 28.236 1.00 23.26 84 THR A CA 1
ATOM 579 C C . THR A 1 92 ? 35.236 2.259 29.753 1.00 19.87 84 THR A C 1
ATOM 580 O O . THR A 1 92 ? 34.401 2.966 30.317 1.00 16.75 84 THR A O 1
ATOM 584 N N . ALA A 1 93 ? 36.126 1.532 30.410 1.00 23.32 85 ALA A N 1
ATOM 585 C CA . ALA A 1 93 ? 36.186 1.554 31.864 1.00 25.65 85 ALA A CA 1
ATOM 586 C C . ALA A 1 93 ? 37.024 2.728 32.342 1.00 28.07 85 ALA A C 1
ATOM 587 O O . ALA A 1 93 ? 38.019 3.104 31.711 1.00 26.33 85 ALA A O 1
ATOM 589 N N . ALA A 1 94 ? 36.610 3.309 33.464 1.00 20.65 86 ALA A N 1
ATOM 590 C CA . ALA A 1 94 ? 37.435 4.301 34.131 1.00 28.05 86 ALA A CA 1
ATOM 591 C C . ALA A 1 94 ? 38.217 3.634 35.255 1.00 25.26 86 ALA A C 1
ATOM 592 O O . ALA A 1 94 ? 39.280 3.048 35.021 1.00 26.57 86 ALA A O 1
ATOM 594 N N . SER A 1 95 ? 37.690 3.692 36.467 1.00 17.14 87 SER A N 1
ATOM 595 C CA . SER A 1 95 ? 38.465 3.275 37.622 1.00 16.62 87 SER A CA 1
ATOM 596 C C . SER A 1 95 ? 38.602 1.763 37.662 1.00 17.26 87 SER A C 1
ATOM 597 O O . SER A 1 95 ? 37.646 1.025 37.400 1.00 13.02 87 SER A O 1
ATOM 600 N N . ALA A 1 96 ? 39.793 1.308 38.031 1.00 17.21 88 ALA A N 1
ATOM 601 C CA . ALA A 1 96 ? 40.118 -0.113 38.006 1.00 19.77 88 ALA A CA 1
ATOM 602 C C . ALA A 1 96 ? 39.741 -0.851 39.281 1.00 19.28 88 ALA A C 1
ATOM 603 O O . ALA A 1 96 ? 39.606 -2.082 39.255 1.00 10.80 88 ALA A O 1
ATOM 605 N N . THR A 1 97 ? 39.603 -0.144 40.396 1.00 12.52 89 THR A N 1
ATOM 606 C CA . THR A 1 97 ? 39.238 -0.768 41.658 1.00 16.05 89 THR A CA 1
ATOM 607 C C . THR A 1 97 ? 38.241 0.124 42.381 1.00 16.31 89 THR A C 1
ATOM 608 O O . THR A 1 97 ? 38.108 1.314 42.076 1.00 11.43 89 THR A O 1
ATOM 612 N N . LEU A 1 98 ? 37.545 -0.459 43.363 1.00 12.27 90 LEU A N 1
ATOM 613 C CA . LEU A 1 98 ? 36.699 0.376 44.210 1.00 15.14 90 LEU A CA 1
ATOM 614 C C . LEU A 1 98 ? 37.539 1.376 44.989 1.00 19.51 90 LEU A C 1
ATOM 615 O O . LEU A 1 98 ? 37.113 2.519 45.202 1.00 13.65 90 LEU A O 1
ATOM 620 N N . ARG A 1 99 ? 38.754 0.982 45.381 1.00 14.21 91 ARG A N 1
ATOM 621 C CA . ARG A 1 99 ? 39.657 1.923 46.042 1.00 20.22 91 ARG A CA 1
ATOM 622 C C . ARG A 1 99 ? 39.863 3.183 45.205 1.00 22.46 91 ARG A C 1
ATOM 623 O O . ARG A 1 99 ? 39.866 4.303 45.733 1.00 18.87 91 ARG A O 1
ATOM 631 N N . ALA A 1 100 ? 40.032 3.016 43.898 1.00 14.91 92 ALA A N 1
ATOM 632 C CA . ALA A 1 100 ? 40.313 4.120 42.988 1.00 19.91 92 ALA A CA 1
ATOM 633 C C . ALA A 1 100 ? 39.057 4.840 42.508 1.00 21.32 92 ALA A C 1
ATOM 634 O O . ALA A 1 100 ? 39.175 5.870 41.832 1.00 19.86 92 ALA A O 1
ATOM 636 N N . THR A 1 101 ? 37.877 4.314 42.827 1.00 13.42 93 THR A N 1
ATOM 637 C CA . THR A 1 101 ? 36.620 4.855 42.334 1.00 14.14 93 THR A CA 1
ATOM 638 C C . THR A 1 101 ? 36.168 6.045 43.177 1.00 19.07 93 THR A C 1
ATOM 639 O O . THR A 1 101 ? 36.324 6.056 44.402 1.00 14.22 93 THR A O 1
ATOM 643 N N . THR A 1 102 ? 35.645 7.067 42.503 1.00 17.58 94 THR A N 1
ATOM 644 C CA . THR A 1 102 ? 34.976 8.191 43.142 1.00 20.40 94 THR A CA 1
ATOM 645 C C . THR A 1 102 ? 33.500 8.165 42.767 1.00 18.23 94 THR A C 1
ATOM 646 O O . THR A 1 102 ? 33.087 7.480 41.835 1.00 13.70 94 THR A O 1
ATOM 650 N N . SER A 1 103 ? 32.691 8.934 43.498 1.00 18.38 95 SER A N 1
ATOM 651 C CA . SER A 1 103 ? 31.289 9.026 43.104 1.00 21.67 95 SER A CA 1
ATOM 652 C C . SER A 1 103 ? 31.174 9.502 41.661 1.00 16.56 95 SER A C 1
ATOM 653 O O . SER A 1 103 ? 30.421 8.928 40.866 1.00 14.27 95 SER A O 1
ATOM 656 N N . ALA A 1 104 ? 31.966 10.510 41.286 1.00 17.55 96 ALA A N 1
ATOM 657 C CA . ALA A 1 104 ? 31.928 11.008 39.913 1.00 18.38 96 ALA A CA 1
ATOM 658 C C . ALA A 1 104 ? 32.335 9.938 38.903 1.00 17.92 96 ALA A C 1
ATOM 659 O O . ALA A 1 104 ? 31.694 9.794 37.855 1.00 14.72 96 ALA A O 1
ATOM 661 N N . SER A 1 105 ? 33.412 9.189 39.173 1.00 14.79 97 SER A N 1
ATOM 662 C CA . SER A 1 105 ? 33.840 8.206 38.172 1.00 16.81 97 SER A CA 1
ATOM 663 C C . SER A 1 105 ? 32.896 7.010 38.133 1.00 17.66 97 SER A C 1
ATOM 664 O O . SER A 1 105 ? 32.727 6.378 37.082 1.00 12.60 97 SER A O 1
ATOM 667 N N . TRP A 1 106 ? 32.255 6.706 39.258 1.00 13.66 98 TRP A N 1
ATOM 668 C CA . TRP A 1 106 ? 31.200 5.703 39.272 1.00 14.29 98 TRP A CA 1
ATOM 669 C C . TRP A 1 106 ? 30.053 6.108 38.352 1.00 14.25 98 TRP A C 1
ATOM 670 O O . TRP A 1 106 ? 29.660 5.350 37.454 1.00 10.43 98 TRP A O 1
ATOM 681 N N . ARG A 1 107 ? 29.512 7.313 38.559 1.00 13.35 99 ARG A N 1
ATOM 682 C CA . ARG A 1 107 ? 28.399 7.781 37.742 1.00 17.77 99 ARG A CA 1
ATOM 683 C C . ARG A 1 107 ? 28.804 7.898 36.275 1.00 17.06 99 ARG A C 1
ATOM 684 O O . ARG A 1 107 ? 28.028 7.547 35.382 1.00 11.97 99 ARG A O 1
ATOM 692 N N . ALA A 1 108 ? 30.034 8.348 36.013 1.00 15.22 100 ALA A N 1
ATOM 693 C CA . ALA A 1 108 ? 30.476 8.502 34.626 1.00 18.12 100 ALA A CA 1
ATOM 694 C C . ALA A 1 108 ? 30.579 7.156 33.918 1.00 21.56 100 ALA A C 1
ATOM 695 O O . ALA A 1 108 ? 30.221 7.044 32.739 1.00 11.40 100 ALA A O 1
ATOM 697 N N . ASP A 1 109 ? 31.056 6.116 34.615 1.00 16.67 101 ASP A N 1
ATOM 698 C CA . ASP A 1 109 ? 31.097 4.799 33.989 1.00 19.02 101 ASP A CA 1
ATOM 699 C C . ASP A 1 109 ? 29.692 4.265 33.729 1.00 18.41 101 ASP A C 1
ATOM 700 O O . ASP A 1 109 ? 29.454 3.617 32.701 1.00 11.16 101 ASP A O 1
ATOM 705 N N . LEU A 1 110 ? 28.736 4.544 34.630 1.00 13.47 102 LEU A N 1
ATOM 706 C CA . LEU A 1 110 ? 27.368 4.094 34.377 1.00 14.33 102 LEU A CA 1
ATOM 707 C C . LEU A 1 110 ? 26.791 4.785 33.142 1.00 15.26 102 LEU A C 1
ATOM 708 O O . LEU A 1 110 ? 26.172 4.132 32.290 1.00 10.85 102 LEU A O 1
ATOM 713 N N . ASP A 1 111 ? 27.008 6.100 33.015 1.00 13.57 103 ASP A N 1
ATOM 714 C CA . ASP A 1 111 ? 26.506 6.838 31.857 1.00 15.69 103 ASP A CA 1
ATOM 715 C C . ASP A 1 111 ? 27.153 6.355 30.564 1.00 18.69 103 ASP A C 1
ATOM 716 O O . ASP A 1 111 ? 26.478 6.194 29.542 1.00 14.57 103 ASP A O 1
ATOM 721 N N . ALA A 1 112 ? 28.464 6.129 30.590 1.00 14.65 104 ALA A N 1
ATOM 722 C CA . ALA A 1 112 ? 29.185 5.852 29.349 1.00 17.28 104 ALA A CA 1
ATOM 723 C C . ALA A 1 112 ? 28.971 4.429 28.871 1.00 16.23 104 ALA A C 1
ATOM 724 O O . ALA A 1 112 ? 29.091 4.156 27.669 1.00 9.69 104 ALA A O 1
ATOM 726 N N . ASN A 1 113 ? 28.666 3.512 29.791 1.00 11.77 105 ASN A N 1
ATOM 727 C CA . ASN A 1 113 ? 28.636 2.099 29.463 1.00 17.68 105 ASN A CA 1
ATOM 728 C C . ASN A 1 113 ? 27.248 1.488 29.477 1.00 21.84 105 ASN A C 1
ATOM 729 O O . ASN A 1 113 ? 27.036 0.473 28.805 1.00 26.11 105 ASN A O 1
ATOM 734 N N . LEU A 1 114 ? 26.309 2.069 30.214 1.00 12.83 106 LEU A N 1
ATOM 735 C CA . LEU A 1 114 ? 24.946 1.564 30.269 1.00 15.20 106 LEU A CA 1
ATOM 736 C C . LEU A 1 114 ? 23.966 2.527 29.616 1.00 17.68 106 LEU A C 1
ATOM 737 O O . LEU A 1 114 ? 23.250 2.154 28.679 1.00 11.41 106 LEU A O 1
ATOM 742 N N . THR A 1 115 ? 23.952 3.782 30.052 1.00 13.29 107 THR A N 1
ATOM 743 C CA . THR A 1 115 ? 22.981 4.728 29.506 1.00 14.62 107 THR A CA 1
ATOM 744 C C . THR A 1 115 ? 23.290 5.091 28.056 1.00 14.28 107 THR A C 1
ATOM 745 O O . THR A 1 115 ? 22.366 5.322 27.265 1.00 11.41 107 THR A O 1
ATOM 749 N N . ALA A 1 116 ? 24.571 5.133 27.678 1.00 13.64 108 ALA A N 1
ATOM 750 C CA . ALA A 1 116 ? 24.901 5.369 26.278 1.00 14.30 108 ALA A CA 1
ATOM 751 C C . ALA A 1 116 ? 24.263 4.317 25.382 1.00 16.72 108 ALA A C 1
ATOM 752 O O . ALA A 1 116 ? 23.846 4.628 24.261 1.00 10.75 108 ALA A O 1
ATOM 754 N N . THR A 1 117 ? 24.157 3.077 25.870 1.00 11.68 109 THR A N 1
ATOM 755 C CA . THR A 1 117 ? 23.520 2.030 25.078 1.00 17.75 109 THR A CA 1
ATOM 756 C C . THR A 1 117 ? 22.016 2.247 25.005 1.00 16.50 109 THR A C 1
ATOM 757 O O . THR A 1 117 ? 21.408 2.078 23.941 1.00 8.45 109 THR A O 1
ATOM 761 N N . TYR A 1 118 ? 21.403 2.644 26.121 1.00 11.64 110 TYR A N 1
ATOM 762 C CA . TYR A 1 118 ? 19.993 3.017 26.098 1.00 16.53 110 TYR A CA 1
ATOM 763 C C . TYR A 1 118 ? 19.735 4.101 25.054 1.00 18.80 110 TYR A C 1
ATOM 764 O O . TYR A 1 118 ? 18.798 4.009 24.248 1.00 9.95 110 TYR A O 1
ATOM 773 N N . VAL A 1 119 ? 20.567 5.143 25.061 1.00 11.64 111 VAL A N 1
ATOM 774 C CA . VAL A 1 119 ? 20.417 6.229 24.095 1.00 18.33 111 VAL A CA 1
ATOM 775 C C . VAL A 1 119 ? 20.546 5.708 22.668 1.00 16.47 111 VAL A C 1
ATOM 776 O O . VAL A 1 119 ? 19.765 6.083 21.783 1.00 11.82 111 VAL A O 1
ATOM 780 N N . SER A 1 120 ? 21.530 4.832 22.422 1.00 10.78 112 SER A N 1
ATOM 781 C CA A SER A 1 120 ? 21.743 4.274 21.086 0.57 15.94 112 SER A CA 1
ATOM 782 C CA B SER A 1 120 ? 21.711 4.343 21.062 0.43 15.57 112 SER A CA 1
ATOM 783 C C . SER A 1 120 ? 20.513 3.509 20.614 1.00 15.62 112 SER A C 1
ATOM 784 O O . SER A 1 120 ? 20.061 3.653 19.472 1.00 10.34 112 SER A O 1
ATOM 789 N N . VAL A 1 121 ? 19.964 2.671 21.500 1.00 10.24 113 VAL A N 1
ATOM 790 C CA . VAL A 1 121 ? 18.780 1.876 21.158 1.00 15.83 113 VAL A CA 1
ATOM 791 C C . VAL A 1 121 ? 17.596 2.783 20.851 1.00 18.36 113 VAL A C 1
ATOM 792 O O . VAL A 1 121 ? 16.899 2.611 19.842 1.00 11.11 113 VAL A O 1
ATOM 796 N N . GLU A 1 122 ? 17.334 3.751 21.730 1.00 11.41 114 GLU A N 1
ATOM 797 C CA . GLU A 1 122 ? 16.170 4.611 21.548 1.00 15.13 114 GLU A CA 1
ATOM 798 C C . GLU A 1 122 ? 16.243 5.418 20.262 1.00 18.09 114 GLU A C 1
ATOM 799 O O . GLU A 1 122 ? 15.197 5.802 19.728 1.00 15.04 114 GLU A O 1
ATOM 805 N N . ALA A 1 123 ? 17.447 5.661 19.740 1.00 14.10 115 ALA A N 1
ATOM 806 C CA . ALA A 1 123 ? 17.564 6.407 18.491 1.00 19.12 115 ALA A CA 1
ATOM 807 C C . ALA A 1 123 ? 17.173 5.597 17.255 1.00 20.77 115 ALA A C 1
ATOM 808 O O . ALA A 1 123 ? 16.980 6.194 16.191 1.00 14.99 115 ALA A O 1
ATOM 810 N N . VAL A 1 124 ? 17.060 4.269 17.352 1.00 16.22 116 VAL A N 1
ATOM 811 C CA . VAL A 1 124 ? 16.826 3.446 16.164 1.00 20.63 116 VAL A CA 1
ATOM 812 C C . VAL A 1 124 ? 15.637 2.500 16.336 1.00 19.27 116 VAL A C 1
ATOM 813 O O . VAL A 1 124 ? 15.162 1.916 15.357 1.00 13.60 116 VAL A O 1
ATOM 817 N N . LEU A 1 125 ? 15.124 2.368 17.567 1.00 14.11 117 LEU A N 1
ATOM 818 C CA . LEU A 1 125 ? 14.165 1.303 17.868 1.00 17.26 117 LEU A CA 1
ATOM 819 C C . LEU A 1 125 ? 12.816 1.501 17.173 1.00 18.02 117 LEU A C 1
ATOM 820 O O . LEU A 1 125 ? 12.175 0.518 16.783 1.00 15.35 117 LEU A O 1
ATOM 825 N N . ALA A 1 126 ? 12.364 2.745 17.001 1.00 18.38 118 ALA A N 1
ATOM 826 C CA . ALA A 1 126 ? 11.062 2.960 16.372 1.00 22.13 118 ALA A CA 1
ATOM 827 C C . ALA A 1 126 ? 11.025 2.373 14.964 1.00 22.58 118 ALA A C 1
ATOM 828 O O . ALA A 1 126 ? 10.078 1.668 14.594 1.00 16.32 118 ALA A O 1
ATOM 830 N N . GLY A 1 127 ? 12.059 2.642 14.168 1.00 22.17 119 GLY A N 1
ATOM 831 C CA . GLY A 1 127 ? 12.078 2.127 12.809 1.00 24.85 119 GLY A CA 1
ATOM 832 C C . GLY A 1 127 ? 12.131 0.613 12.762 1.00 23.44 119 GLY A C 1
ATOM 833 O O . GLY A 1 127 ? 11.469 -0.016 11.930 1.00 17.96 119 GLY A O 1
ATOM 834 N N . MET A 1 128 ? 12.921 0.005 13.654 1.00 16.25 120 MET A N 1
ATOM 835 C CA . MET A 1 128 ? 12.973 -1.450 13.714 1.00 18.24 120 MET A CA 1
ATOM 836 C C . MET A 1 128 ? 11.590 -2.021 13.981 1.00 21.41 120 MET A C 1
ATOM 837 O O . MET A 1 128 ? 11.155 -2.975 13.327 1.00 18.52 120 MET A O 1
ATOM 842 N N . ARG A 1 129 ? 10.888 -1.447 14.955 1.00 18.29 121 ARG A N 1
ATOM 843 C CA . ARG A 1 129 ? 9.561 -1.937 15.299 1.00 19.40 121 ARG A CA 1
ATOM 844 C C . ARG A 1 129 ? 8.563 -1.683 14.176 1.00 25.31 121 ARG A C 1
ATOM 845 O O . ARG A 1 129 ? 7.672 -2.507 13.935 1.00 21.30 121 ARG A O 1
ATOM 853 N N . ALA A 1 130 ? 8.693 -0.548 13.485 1.00 25.02 122 ALA A N 1
ATOM 854 C CA . ALA A 1 130 ? 7.780 -0.230 12.391 1.00 29.36 122 ALA A CA 1
ATOM 855 C C . ALA A 1 130 ? 7.925 -1.226 11.253 1.00 27.55 122 ALA A C 1
ATOM 856 O O . ALA A 1 130 ? 6.933 -1.609 10.618 1.00 24.57 122 ALA A O 1
ATOM 858 N N . ARG A 1 131 ? 9.151 -1.671 10.992 1.00 18.33 123 ARG A N 1
ATOM 859 C CA . ARG A 1 131 ? 9.413 -2.628 9.932 1.00 24.75 123 ARG A CA 1
ATOM 860 C C . ARG A 1 131 ? 9.356 -4.068 10.420 1.00 24.19 123 ARG A C 1
ATOM 861 O O . ARG A 1 131 ? 9.567 -4.987 9.618 1.00 19.82 123 ARG A O 1
ATOM 869 N N . ARG A 1 132 ? 9.051 -4.277 11.708 1.00 19.28 124 ARG A N 1
ATOM 870 C CA . ARG A 1 132 ? 9.003 -5.607 12.318 1.00 24.45 124 ARG A CA 1
ATOM 871 C C . ARG A 1 132 ? 10.309 -6.362 12.094 1.00 24.29 124 ARG A C 1
ATOM 872 O O . ARG A 1 132 ? 10.320 -7.562 11.818 1.00 22.31 124 ARG A O 1
ATOM 874 N N . ARG A 1 133 ? 11.428 -5.649 12.214 1.00 20.68 125 ARG A N 1
ATOM 875 C CA . ARG A 1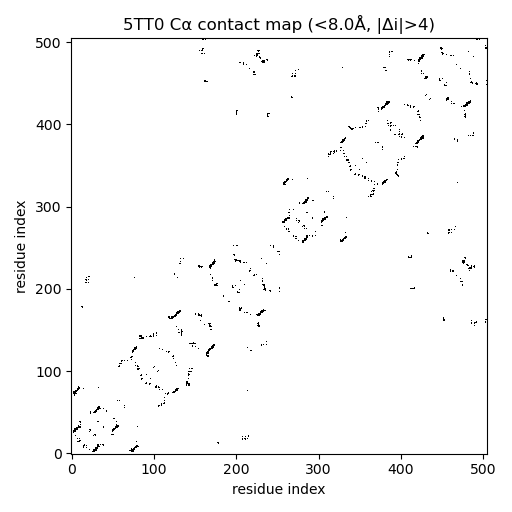 133 ? 12.720 -6.233 11.869 1.00 23.24 125 ARG A CA 1
ATOM 876 C C . ARG A 1 133 ? 13.822 -5.413 12.522 1.00 21.01 125 ARG A C 1
ATOM 877 O O . ARG A 1 133 ? 14.040 -4.257 12.147 1.00 15.97 125 ARG A O 1
ATOM 885 N N . GLY A 1 134 ? 14.522 -6.013 13.477 1.00 19.10 126 GLY A N 1
ATOM 886 C CA . GLY A 1 134 ? 15.648 -5.340 14.090 1.00 19.03 126 GLY A CA 1
ATOM 887 C C . GLY A 1 134 ? 16.496 -6.296 14.893 1.00 17.43 126 GLY A C 1
ATOM 888 O O . GLY A 1 134 ? 15.974 -7.263 15.454 1.00 11.33 126 GLY A O 1
ATOM 889 N N . ALA A 1 135 ? 17.807 -6.052 14.937 1.00 13.54 127 ALA A N 1
ATOM 890 C CA . ALA A 1 135 ? 18.707 -6.792 15.812 1.00 15.84 127 ALA A CA 1
ATOM 891 C C . ALA A 1 135 ? 19.544 -5.793 16.597 1.00 14.99 127 ALA A C 1
ATOM 892 O O . ALA A 1 135 ? 20.146 -4.886 16.010 1.00 10.13 127 ALA A O 1
ATOM 894 N N . ILE A 1 136 ? 19.510 -5.918 17.918 1.00 9.31 128 ILE A N 1
ATOM 895 C CA . ILE A 1 136 ? 20.329 -5.120 18.820 1.00 12.94 128 ILE A CA 1
ATOM 896 C C . ILE A 1 136 ? 21.367 -6.053 19.421 1.00 16.01 128 ILE A C 1
ATOM 897 O O . ILE A 1 136 ? 21.025 -6.992 20.148 1.00 8.27 128 ILE A O 1
ATOM 902 N N . THR A 1 137 ? 22.632 -5.808 19.107 1.00 11.13 129 THR A N 1
ATOM 903 C CA . THR A 1 137 ? 23.717 -6.651 19.573 1.00 12.66 129 THR A CA 1
ATOM 904 C C . THR A 1 137 ? 24.631 -5.787 20.421 1.00 14.33 129 THR A C 1
ATOM 905 O O . THR A 1 137 ? 25.301 -4.887 19.905 1.00 9.61 129 THR A O 1
ATOM 909 N N . ILE A 1 138 ? 24.640 -6.050 21.723 1.00 8.92 130 ILE A N 1
ATOM 910 C CA . ILE A 1 138 ? 25.342 -5.218 22.690 1.00 11.77 130 ILE A CA 1
ATOM 911 C C . ILE A 1 138 ? 26.682 -5.861 22.977 1.00 13.02 130 ILE A C 1
ATOM 912 O O . ILE A 1 138 ? 26.749 -7.066 23.235 1.00 8.88 130 ILE A O 1
ATOM 917 N N . VAL A 1 139 ? 27.752 -5.075 22.932 1.00 9.64 131 VAL A N 1
ATOM 918 C CA . VAL A 1 139 ? 29.062 -5.590 23.310 1.00 14.15 131 VAL A CA 1
ATOM 919 C C . VAL A 1 139 ? 29.231 -5.329 24.800 1.00 17.14 131 VAL A C 1
ATOM 920 O O . VAL A 1 139 ? 29.395 -4.182 25.231 1.00 10.98 131 VAL A O 1
ATOM 924 N N . GLY A 1 140 ? 29.176 -6.400 25.584 1.00 10.72 132 GLY A N 1
ATOM 925 C CA . GLY A 1 140 ? 29.286 -6.307 27.022 1.00 14.62 132 GLY A CA 1
ATOM 926 C C . GLY A 1 140 ? 30.695 -6.627 27.466 1.00 14.99 132 GLY A C 1
ATOM 927 O O . GLY A 1 140 ? 31.660 -6.125 26.885 1.00 10.86 132 GLY A O 1
ATOM 928 N N . SER A 1 141 ? 30.820 -7.452 28.501 1.00 10.05 133 SER A N 1
ATOM 929 C CA . SER A 1 141 ? 32.124 -7.837 29.015 1.00 14.10 133 SER A CA 1
ATOM 930 C C . SER A 1 141 ? 31.934 -9.005 29.962 1.00 12.27 133 SER A C 1
ATOM 931 O O . SER A 1 141 ? 30.904 -9.101 30.636 1.00 7.92 133 SER A O 1
ATOM 934 N N . VAL A 1 142 ? 32.941 -9.883 30.014 1.00 9.77 134 VAL A N 1
ATOM 935 C CA . VAL A 1 142 ? 32.939 -10.926 31.031 1.00 16.05 134 VAL A CA 1
ATOM 936 C C . VAL A 1 142 ? 32.910 -10.307 32.426 1.00 12.77 134 VAL A C 1
ATOM 937 O O . VAL A 1 142 ? 32.466 -10.957 33.375 1.00 7.50 134 VAL A O 1
ATOM 941 N N . ASN A 1 143 ? 33.385 -9.061 32.571 1.00 10.48 135 ASN A N 1
ATOM 942 C CA . ASN A 1 143 ? 33.333 -8.381 33.862 1.00 13.06 135 ASN A CA 1
ATOM 943 C C . ASN A 1 143 ? 31.907 -8.152 34.345 1.00 12.50 135 ASN A C 1
ATOM 944 O O . ASN A 1 143 ? 31.710 -7.930 35.544 1.00 7.47 135 ASN A O 1
ATOM 949 N N . GLY A 1 144 ? 30.925 -8.170 33.444 1.00 10.68 136 GLY A N 1
ATOM 950 C CA . GLY A 1 144 ? 29.529 -8.055 33.811 1.00 12.68 136 GLY A CA 1
ATOM 951 C C . GLY A 1 144 ? 28.942 -9.312 34.425 1.00 15.69 136 GLY A C 1
ATOM 952 O O . GLY A 1 144 ? 27.789 -9.305 34.859 1.00 8.14 136 GLY A O 1
ATOM 953 N N . VAL A 1 145 ? 29.719 -10.400 34.450 1.00 12.32 137 VAL A N 1
ATOM 954 C CA . VAL A 1 145 ? 29.253 -11.699 34.911 1.00 14.35 137 VAL A CA 1
ATOM 955 C C . VAL A 1 145 ? 30.046 -12.158 36.129 1.00 17.67 137 VAL A C 1
ATOM 956 O O . VAL A 1 145 ? 29.511 -12.854 37.000 1.00 12.98 137 VAL A O 1
ATOM 960 N N . ALA A 1 146 ? 31.339 -11.823 36.172 1.00 10.88 138 ALA A N 1
ATOM 961 C CA . ALA A 1 146 ? 32.237 -12.249 37.240 1.00 16.74 138 ALA A CA 1
ATOM 962 C C . ALA A 1 146 ? 33.045 -11.054 37.737 1.00 14.71 138 ALA A C 1
ATOM 963 O O . ALA A 1 146 ? 33.368 -10.151 36.961 1.00 7.88 138 ALA A O 1
ATOM 965 N N . ALA A 1 147 ? 33.394 -11.062 39.029 1.00 12.53 139 ALA A N 1
ATOM 966 C CA . ALA A 1 147 ? 34.159 -9.958 39.615 1.00 14.15 139 ALA A CA 1
ATOM 967 C C . ALA A 1 147 ? 35.630 -10.086 39.228 1.00 14.57 139 ALA A C 1
ATOM 968 O O . ALA A 1 147 ? 36.333 -10.995 39.687 1.00 9.04 139 ALA A O 1
ATOM 970 N N . LEU A 1 148 ? 36.097 -9.148 38.388 1.00 10.65 140 LEU A N 1
ATOM 971 C CA . LEU A 1 148 ? 37.448 -9.195 37.842 1.00 15.02 140 LEU A CA 1
ATOM 972 C C . LEU A 1 148 ? 38.139 -7.838 37.889 1.00 15.76 140 LEU A C 1
ATOM 973 O O . LEU A 1 148 ? 39.208 -7.684 37.286 1.00 11.34 140 LEU A O 1
ATOM 978 N N . GLY A 1 149 ? 37.560 -6.850 38.570 1.00 15.29 141 GLY A N 1
ATOM 979 C CA . GLY A 1 149 ? 38.078 -5.492 38.562 1.00 19.86 141 GLY A CA 1
ATOM 980 C C . GLY A 1 149 ? 37.181 -4.553 37.768 1.00 17.72 141 GLY A C 1
ATOM 981 O O . GLY A 1 149 ? 36.171 -4.948 37.188 1.00 11.76 141 GLY A O 1
ATOM 982 N N . HIS A 1 150 ? 37.576 -3.270 37.764 1.00 13.06 142 HIS A N 1
ATOM 983 C CA . HIS A 1 150 ? 36.837 -2.218 37.060 1.00 12.73 142 HIS A CA 1
ATOM 984 C C . HIS A 1 150 ? 35.367 -2.220 37.475 1.00 14.69 142 HIS A C 1
ATOM 985 O O . HIS A 1 150 ? 34.481 -2.566 36.687 1.00 9.53 142 HIS A O 1
ATOM 992 N N . PRO A 1 151 ? 35.072 -1.816 38.715 1.00 14.70 143 PRO A N 1
ATOM 993 C CA . PRO A 1 151 ? 33.775 -2.196 39.305 1.00 18.34 143 PRO A CA 1
ATOM 994 C C . PRO A 1 151 ? 32.580 -1.405 38.782 1.00 14.70 143 PRO A C 1
ATOM 995 O O . PRO A 1 151 ? 31.509 -1.994 38.597 1.00 11.60 143 PRO A O 1
ATOM 999 N N . ALA A 1 152 ? 32.707 -0.089 38.551 1.00 13.52 144 ALA A N 1
ATOM 1000 C CA . ALA A 1 152 ? 31.562 0.625 37.985 1.00 16.53 144 ALA A CA 1
ATOM 1001 C C . ALA A 1 152 ? 31.285 0.167 36.556 1.00 13.87 144 ALA A C 1
ATOM 1002 O O . ALA A 1 152 ? 30.127 -0.028 36.164 1.00 10.99 144 ALA A O 1
ATOM 1004 N N . TYR A 1 153 ? 32.343 0.023 35.757 1.00 12.53 145 TYR A N 1
ATOM 1005 C CA . TYR A 1 153 ? 32.222 -0.574 34.435 1.00 14.94 145 TYR A CA 1
ATOM 1006 C C . TYR A 1 153 ? 31.523 -1.923 34.514 1.00 12.23 145 TYR A C 1
ATOM 1007 O O . TYR A 1 153 ? 30.612 -2.210 33.734 1.00 9.77 145 TYR A O 1
ATOM 1016 N N . SER A 1 154 ? 31.929 -2.752 35.482 1.00 10.73 146 SER A N 1
ATOM 1017 C CA . SER A 1 154 ? 31.353 -4.088 35.610 1.00 12.67 146 SER A CA 1
ATOM 1018 C C . SER A 1 154 ? 29.869 -4.024 35.948 1.00 10.54 146 SER A C 1
ATOM 1019 O O . SER A 1 154 ? 29.063 -4.777 35.386 1.00 7.99 146 SER A O 1
ATOM 1022 N N . ALA A 1 155 ? 29.499 -3.156 36.902 1.00 9.23 147 ALA A N 1
ATOM 1023 C CA . ALA A 1 155 ? 28.086 -2.974 37.230 1.00 14.71 147 ALA A CA 1
ATOM 1024 C C . ALA A 1 155 ? 27.286 -2.513 36.015 1.00 14.08 147 ALA A C 1
ATOM 1025 O O . ALA A 1 155 ? 26.169 -2.994 35.775 1.00 7.33 147 ALA A O 1
ATOM 1027 N N . ALA A 1 156 ? 27.843 -1.575 35.235 1.00 8.77 148 ALA A N 1
ATOM 1028 C CA . ALA A 1 156 ? 27.182 -1.142 34.008 1.00 12.74 148 ALA A CA 1
ATOM 1029 C C . ALA A 1 156 ? 27.021 -2.297 33.027 1.00 13.60 148 ALA A C 1
ATOM 1030 O O . ALA A 1 156 ? 25.960 -2.456 32.416 1.00 7.08 148 ALA A O 1
ATOM 1032 N N . LYS A 1 157 ? 28.069 -3.121 32.867 1.00 12.21 149 LYS A N 1
ATOM 1033 C CA . LYS A 1 157 ? 27.986 -4.240 31.932 1.00 14.32 149 LYS A CA 1
ATOM 1034 C C . LYS A 1 157 ? 27.027 -5.321 32.419 1.00 11.78 149 LYS A C 1
ATOM 1035 O O . LYS A 1 157 ? 26.398 -5.994 31.594 1.00 6.02 149 LYS A O 1
ATOM 1041 N N . ALA A 1 158 ? 26.908 -5.516 33.744 1.00 9.08 150 ALA A N 1
ATOM 1042 C CA . ALA A 1 158 ? 25.852 -6.380 34.264 1.00 11.60 150 ALA A CA 1
ATOM 1043 C C . ALA A 1 158 ? 24.482 -5.803 33.932 1.00 12.39 150 ALA A C 1
ATOM 1044 O O . ALA A 1 158 ? 23.567 -6.536 33.538 1.00 4.94 150 ALA A O 1
ATOM 1046 N N . GLY A 1 159 ? 24.332 -4.482 34.078 1.00 8.50 151 GLY A N 1
ATOM 1047 C CA . GLY A 1 159 ? 23.088 -3.836 33.699 1.00 12.14 151 GLY A CA 1
ATOM 1048 C C . GLY A 1 159 ? 22.745 -4.030 32.231 1.00 12.30 151 GLY A C 1
ATOM 1049 O O . GLY A 1 159 ? 21.567 -4.096 31.869 1.00 6.30 151 GLY A O 1
ATOM 1050 N N . LEU A 1 160 ? 23.764 -4.119 31.365 1.00 8.95 152 LEU A N 1
ATOM 1051 C CA . LEU A 1 160 ? 23.501 -4.310 29.937 1.00 13.14 152 LEU A CA 1
ATOM 1052 C C . LEU A 1 160 ? 22.889 -5.674 29.669 1.00 13.43 152 LEU A C 1
ATOM 1053 O O . LEU A 1 160 ? 22.043 -5.815 28.774 1.00 6.15 152 LEU A O 1
ATOM 1058 N N . ILE A 1 161 ? 23.321 -6.690 30.417 1.00 8.97 153 ILE A N 1
ATOM 1059 C CA . ILE A 1 161 ? 22.715 -8.012 30.281 1.00 12.99 153 ILE A CA 1
ATOM 1060 C C . ILE A 1 161 ? 21.251 -7.961 30.679 1.00 11.00 153 ILE A C 1
ATOM 1061 O O . ILE A 1 161 ? 20.388 -8.499 29.978 1.00 8.12 153 ILE A O 1
ATOM 1066 N N . SER A 1 162 ? 20.947 -7.291 31.797 1.00 8.76 154 SER A N 1
ATOM 1067 C CA . SER A 1 162 ? 19.557 -7.077 32.198 1.00 13.54 154 SER A CA 1
ATOM 1068 C C . SER A 1 162 ? 18.780 -6.339 31.115 1.00 12.98 154 SER A C 1
ATOM 1069 O O . SER A 1 162 ? 17.651 -6.716 30.775 1.00 6.32 154 SER A O 1
ATOM 1072 N N . TYR A 1 163 ? 19.376 -5.276 30.565 1.00 7.61 155 TYR A N 1
ATOM 1073 C CA . TYR A 1 163 ? 18.698 -4.457 29.562 1.00 12.23 155 TYR A CA 1
ATOM 1074 C C . TYR A 1 163 ? 18.395 -5.256 28.298 1.00 12.58 155 TYR A C 1
ATOM 1075 O O . TYR A 1 163 ? 17.300 -5.147 27.726 1.00 7.70 155 TYR A O 1
ATOM 1084 N N . ALA A 1 164 ? 19.353 -6.059 27.847 1.00 10.22 156 ALA A N 1
ATOM 1085 C CA . ALA A 1 164 ? 19.107 -6.925 26.704 1.00 14.45 156 ALA A CA 1
ATOM 1086 C C . ALA A 1 164 ? 17.913 -7.835 26.948 1.00 15.08 156 ALA A C 1
ATOM 1087 O O . ALA A 1 164 ? 17.092 -8.036 26.051 1.00 6.02 156 ALA A O 1
ATOM 1089 N N . LYS A 1 165 ? 17.803 -8.405 28.155 1.00 10.56 157 LYS A N 1
ATOM 1090 C CA . LYS A 1 165 ? 16.683 -9.299 28.436 1.00 9.61 157 LYS A CA 1
ATOM 1091 C C . LYS A 1 165 ? 15.374 -8.531 28.497 1.00 12.11 157 LYS A C 1
ATOM 1092 O O . LYS A 1 165 ? 14.335 -9.029 28.037 1.00 6.95 157 LYS A O 1
ATOM 1098 N N . SER A 1 166 ? 15.401 -7.315 29.061 1.00 9.32 158 SER A N 1
ATOM 1099 C CA . SER A 1 166 ? 14.206 -6.477 29.068 1.00 11.08 158 SER A CA 1
ATOM 1100 C C . SER A 1 166 ? 13.779 -6.121 27.646 1.00 13.20 158 SER A C 1
ATOM 1101 O O . SER A 1 166 ? 12.586 -6.180 27.314 1.00 8.27 158 SER A O 1
ATOM 1104 N N . LEU A 1 167 ? 14.738 -5.747 26.797 1.00 9.98 159 LEU A N 1
ATOM 1105 C CA . LEU A 1 167 ? 14.428 -5.514 25.388 1.00 14.24 159 LEU A CA 1
ATOM 1106 C C . LEU A 1 167 ? 13.839 -6.763 24.749 1.00 12.92 159 LEU A C 1
ATOM 1107 O O . LEU A 1 167 ? 12.862 -6.688 23.994 1.00 7.62 159 LEU A O 1
ATOM 1112 N N . ALA A 1 168 ? 14.429 -7.919 25.035 1.00 10.83 160 ALA A N 1
ATOM 1113 C CA . ALA A 1 168 ? 13.990 -9.143 24.373 1.00 13.90 160 ALA A CA 1
ATOM 1114 C C . ALA A 1 168 ? 12.525 -9.448 24.686 1.00 13.36 160 ALA A C 1
ATOM 1115 O O . ALA A 1 168 ? 11.745 -9.762 23.781 1.00 8.18 160 ALA A O 1
ATOM 1117 N N . ILE A 1 169 ? 12.120 -9.347 25.961 1.00 10.69 161 ILE A N 1
ATOM 1118 C CA . ILE A 1 169 ? 10.756 -9.774 26.276 1.00 12.11 161 ILE A CA 1
ATOM 1119 C C . ILE A 1 169 ? 9.725 -8.739 25.847 1.00 15.42 161 ILE A C 1
ATOM 1120 O O . ILE A 1 169 ? 8.563 -9.086 25.594 1.00 10.97 161 ILE A O 1
ATOM 1125 N N . GLU A 1 170 ? 10.105 -7.465 25.761 1.00 13.06 162 GLU A N 1
ATOM 1126 C CA . GLU A 1 170 ? 9.125 -6.433 25.465 1.00 15.54 162 GLU A CA 1
ATOM 1127 C C . GLU A 1 170 ? 8.937 -6.208 23.970 1.00 15.70 162 GLU A C 1
ATOM 1128 O O . GLU A 1 170 ? 7.822 -5.886 23.533 1.00 10.35 162 GLU A O 1
ATOM 1134 N N . TYR A 1 171 ? 9.989 -6.398 23.174 1.00 12.63 163 TYR A N 1
ATOM 1135 C CA . TYR A 1 171 ? 9.936 -6.048 21.766 1.00 15.73 163 TYR A CA 1
ATOM 1136 C C . TYR A 1 171 ? 10.087 -7.240 20.837 1.00 16.32 163 TYR A C 1
ATOM 1137 O O . TYR A 1 171 ? 10.079 -7.056 19.613 1.00 10.19 163 TYR A O 1
ATOM 1146 N N . GLY A 1 172 ? 10.203 -8.453 21.374 1.00 14.77 164 GLY A N 1
ATOM 1147 C CA . GLY A 1 172 ? 10.192 -9.628 20.523 1.00 18.87 164 GLY A CA 1
ATOM 1148 C C . GLY A 1 172 ? 8.927 -9.739 19.697 1.00 19.68 164 GLY A C 1
ATOM 1149 O O . GLY A 1 172 ? 8.974 -10.166 18.540 1.00 12.81 164 GLY A O 1
ATOM 1150 N N . ARG A 1 173 ? 7.787 -9.324 20.264 1.00 15.71 165 ARG A N 1
ATOM 1151 C CA . ARG A 1 173 ? 6.532 -9.308 19.521 1.00 21.04 165 ARG A CA 1
ATOM 1152 C C . ARG A 1 173 ? 6.583 -8.382 18.314 1.00 24.89 165 ARG A C 1
ATOM 1153 O O . ARG A 1 173 ? 5.714 -8.473 17.439 1.00 20.13 165 ARG A O 1
ATOM 1155 N N . ASP A 1 174 ? 7.554 -7.470 18.272 1.00 18.08 166 ASP A N 1
ATOM 1156 C CA . ASP A 1 174 ? 7.756 -6.560 17.153 1.00 23.39 166 ASP A CA 1
ATOM 1157 C C . ASP A 1 174 ? 8.859 -7.039 16.219 1.00 20.99 166 ASP A C 1
ATOM 1158 O O . ASP A 1 174 ? 9.310 -6.272 15.360 1.00 16.86 166 ASP A O 1
ATOM 1163 N N . GLY A 1 175 ? 9.319 -8.277 16.380 1.00 16.85 167 GLY A N 1
ATOM 1164 C CA . GLY A 1 175 ? 10.388 -8.771 15.535 1.00 22.63 167 GLY A CA 1
ATOM 1165 C C . GLY A 1 175 ? 11.753 -8.183 15.816 1.00 23.57 167 GLY A C 1
ATOM 1166 O O . GLY A 1 175 ? 12.618 -8.210 14.935 1.00 17.80 167 GLY A O 1
ATOM 1167 N N . VAL A 1 176 ? 11.975 -7.643 17.015 1.00 13.99 168 VAL A N 1
ATOM 1168 C CA . VAL A 1 176 ? 13.266 -7.087 17.405 1.00 16.02 168 VAL A CA 1
ATOM 1169 C C . VAL A 1 176 ? 13.932 -8.041 18.386 1.00 15.28 168 VAL A C 1
ATOM 1170 O O . VAL A 1 176 ? 13.329 -8.420 19.398 1.00 9.71 168 VAL A O 1
ATOM 1174 N N . ARG A 1 177 ? 15.184 -8.400 18.100 1.00 12.17 169 ARG A N 1
ATOM 1175 C CA . ARG A 1 177 ? 15.983 -9.261 18.955 1.00 14.51 169 ARG A CA 1
ATOM 1176 C C . ARG A 1 177 ? 17.064 -8.443 19.651 1.00 17.34 169 ARG A C 1
ATOM 1177 O O . ARG A 1 177 ? 17.523 -7.428 19.125 1.00 10.04 169 ARG A O 1
ATOM 1185 N N . ALA A 1 178 ? 17.464 -8.885 20.839 1.00 8.73 170 ALA A N 1
ATOM 1186 C CA . ALA A 1 178 ? 18.494 -8.180 21.595 1.00 13.50 170 ALA A CA 1
ATOM 1187 C C . ALA A 1 178 ? 19.368 -9.189 22.316 1.00 12.36 170 ALA A C 1
ATOM 1188 O O . ALA A 1 178 ? 18.854 -10.030 23.051 1.00 7.73 170 ALA A O 1
ATOM 1190 N N . ASN A 1 179 ? 20.683 -9.113 22.097 1.00 10.03 171 ASN A N 1
ATOM 1191 C CA . ASN A 1 179 ? 21.615 -10.075 22.678 1.00 11.46 171 ASN A CA 1
ATOM 1192 C C . ASN A 1 179 ? 22.890 -9.354 23.087 1.00 12.89 171 ASN A C 1
ATOM 1193 O O . ASN A 1 179 ? 23.176 -8.263 22.607 1.00 7.22 171 ASN A O 1
ATOM 1198 N N . VAL A 1 180 ? 23.682 -10.004 23.942 1.00 10.02 172 VAL A N 1
ATOM 1199 C CA . VAL A 1 180 ? 24.937 -9.442 24.442 1.00 12.79 172 VAL A CA 1
ATOM 1200 C C . VAL A 1 180 ? 26.091 -10.375 24.093 1.00 13.88 172 VAL A C 1
ATOM 1201 O O . VAL A 1 180 ? 26.046 -11.573 24.401 1.00 11.97 172 VAL A O 1
ATOM 1205 N N . VAL A 1 181 ? 27.119 -9.825 23.452 1.00 9.22 173 VAL A N 1
ATOM 1206 C CA . VAL A 1 181 ? 28.408 -10.494 23.294 1.00 15.19 173 VAL A CA 1
ATOM 1207 C C . VAL A 1 181 ? 29.323 -10.015 24.408 1.00 19.97 173 VAL A C 1
ATOM 1208 O O . VAL A 1 181 ? 29.507 -8.806 24.571 1.00 11.41 173 VAL A O 1
ATOM 1212 N N . CYS A 1 182 ? 29.922 -10.957 25.154 1.00 15.21 174 CYS A N 1
ATOM 1213 C CA . CYS A 1 182 ? 30.749 -10.640 26.320 1.00 14.47 174 CYS A CA 1
ATOM 1214 C C . CYS A 1 182 ? 32.203 -11.025 26.089 1.00 16.24 174 CYS A C 1
ATOM 1215 O O . CYS A 1 182 ? 32.603 -12.172 26.356 1.00 9.04 174 CYS A O 1
ATOM 1218 N N . PRO A 1 183 ? 33.033 -10.107 25.604 1.00 12.79 175 PRO A N 1
ATOM 1219 C CA . PRO A 1 183 ? 34.443 -10.423 25.395 1.00 16.08 175 PRO A CA 1
ATOM 1220 C C . PRO A 1 183 ? 35.187 -10.549 26.707 1.00 16.47 175 PRO A C 1
ATOM 1221 O O . PRO A 1 183 ? 34.877 -9.870 27.692 1.00 10.01 175 PRO A O 1
ATOM 1225 N N . GLY A 1 184 ? 36.212 -11.405 26.684 1.00 13.20 176 GLY A N 1
ATOM 1226 C CA . GLY A 1 184 ? 37.252 -11.393 27.695 1.00 16.44 176 GLY A CA 1
ATOM 1227 C C . GLY A 1 184 ? 38.300 -10.362 27.336 1.00 16.28 176 GLY A C 1
ATOM 1228 O O . GLY A 1 184 ? 38.012 -9.348 26.690 1.00 14.99 176 GLY A O 1
ATOM 1229 N N . THR A 1 185 ? 39.537 -10.630 27.741 1.00 14.12 177 THR A N 1
ATOM 1230 C CA . THR A 1 185 ? 40.633 -9.751 27.377 1.00 22.50 177 THR A CA 1
ATOM 1231 C C . THR A 1 185 ? 40.759 -9.737 25.863 1.00 25.93 177 THR A C 1
ATOM 1232 O O . THR A 1 185 ? 40.774 -10.787 25.218 1.00 15.62 177 THR A O 1
ATOM 1236 N N . VAL A 1 186 ? 40.770 -8.539 25.300 1.00 19.35 178 VAL A N 1
ATOM 1237 C CA . VAL A 1 186 ? 40.993 -8.326 23.884 1.00 23.29 178 VAL A CA 1
ATOM 1238 C C . VAL A 1 186 ? 42.053 -7.245 23.793 1.00 28.51 178 VAL A C 1
ATOM 1239 O O . VAL A 1 186 ? 42.036 -6.283 24.571 1.00 25.75 178 VAL A O 1
ATOM 1243 N N . LYS A 1 187 ? 42.994 -7.425 22.883 1.00 22.58 179 LYS A N 1
ATOM 1244 C CA . LYS A 1 187 ? 44.091 -6.479 22.713 1.00 38.96 179 LYS A CA 1
ATOM 1245 C C . LYS A 1 187 ? 43.554 -5.271 21.960 1.00 37.87 179 LYS A C 1
ATOM 1246 O O . LYS A 1 187 ? 43.300 -5.337 20.756 1.00 27.26 179 LYS A O 1
ATOM 1248 N N . THR A 1 188 ? 43.349 -4.178 22.685 1.00 36.79 180 THR A N 1
ATOM 1249 C CA . THR A 1 188 ? 42.928 -2.890 22.149 1.00 35.02 180 THR A CA 1
ATOM 1250 C C . THR A 1 188 ? 43.772 -1.794 22.776 1.00 43.99 180 THR A C 1
ATOM 1251 O O . THR A 1 188 ? 44.499 -2.027 23.746 1.00 37.09 180 THR A O 1
ATOM 1255 N N . PRO A 1 189 ? 43.693 -0.567 22.245 1.00 52.00 181 PRO A N 1
ATOM 1256 C CA . PRO A 1 189 ? 44.394 0.558 22.889 1.00 57.22 181 PRO A CA 1
ATOM 1257 C C . PRO A 1 189 ? 43.986 0.804 24.340 1.00 51.45 181 PRO A C 1
ATOM 1258 O O . PRO A 1 189 ? 44.703 1.527 25.044 1.00 46.44 181 PRO A O 1
ATOM 1262 N N . ALA A 1 190 ? 42.874 0.232 24.808 1.00 51.15 182 ALA A N 1
ATOM 1263 C CA . ALA A 1 190 ? 42.491 0.375 26.209 1.00 52.96 182 ALA A CA 1
ATOM 1264 C C . ALA A 1 190 ? 43.514 -0.227 27.162 1.00 50.81 182 ALA A C 1
ATOM 1265 O O . ALA A 1 190 ? 43.450 0.046 28.367 1.00 46.80 182 ALA A O 1
ATOM 1267 N N . TRP A 1 191 ? 44.453 -1.026 26.655 1.00 44.35 183 TRP A N 1
ATOM 1268 C CA . TRP A 1 191 ? 45.476 -1.671 27.465 1.00 42.69 183 TRP A CA 1
ATOM 1269 C C . TRP A 1 191 ? 46.820 -0.962 27.410 1.00 36.76 183 TRP A C 1
ATOM 1270 O O . TRP A 1 191 ? 47.773 -1.424 28.048 1.00 33.47 183 TRP A O 1
ATOM 1281 N N . GLU A 1 192 ? 46.923 0.144 26.669 1.00 35.71 184 GLU A N 1
ATOM 1282 C CA . GLU A 1 192 ? 48.225 0.770 26.456 1.00 42.39 184 GLU A CA 1
ATOM 1283 C C . GLU A 1 192 ? 48.876 1.183 27.773 1.00 43.42 184 GLU A C 1
ATOM 1284 O O . GLU A 1 192 ? 50.077 0.959 27.977 1.00 37.61 184 GLU A O 1
ATOM 1286 N N . ALA A 1 193 ? 48.101 1.780 28.684 1.00 45.45 185 ALA A N 1
ATOM 1287 C CA . ALA A 1 193 ? 48.668 2.227 29.954 1.00 46.53 185 ALA A CA 1
ATOM 1288 C C . ALA A 1 193 ? 49.151 1.052 30.795 1.00 41.13 185 ALA A C 1
ATOM 1289 O O . ALA A 1 193 ? 50.228 1.114 31.399 1.00 36.87 185 ALA A O 1
ATOM 1291 N N . ARG A 1 194 ? 48.367 -0.027 30.848 1.00 39.38 186 ARG A N 1
ATOM 1292 C CA . ARG A 1 194 ? 48.760 -1.190 31.638 1.00 38.63 186 ARG A CA 1
ATOM 1293 C C . ARG A 1 194 ? 49.967 -1.896 31.032 1.00 40.73 186 ARG A C 1
ATOM 1294 O O . ARG A 1 194 ? 50.851 -2.362 31.762 1.00 36.05 186 ARG A O 1
ATOM 1302 N N . VAL A 1 195 ? 50.025 -1.984 29.699 1.00 40.65 187 VAL A N 1
ATOM 1303 C CA . VAL A 1 195 ? 51.190 -2.581 29.048 1.00 42.81 187 VAL A CA 1
ATOM 1304 C C . VAL A 1 195 ? 52.443 -1.768 29.342 1.00 41.58 187 VAL A C 1
ATOM 1305 O O . VAL A 1 195 ? 53.534 -2.322 29.528 1.00 38.07 187 VAL A O 1
ATOM 1309 N N . ARG A 1 196 ? 52.312 -0.441 29.392 1.00 43.09 188 ARG A N 1
ATOM 1310 C CA . ARG A 1 196 ? 53.464 0.384 29.740 1.00 48.52 188 ARG A CA 1
ATOM 1311 C C . ARG A 1 196 ? 53.872 0.187 31.195 1.00 49.23 188 ARG A C 1
ATOM 1312 O O . ARG A 1 196 ? 55.052 0.332 31.532 1.00 48.94 188 ARG A O 1
ATOM 1314 N N . GLN A 1 197 ? 52.919 -0.152 32.067 1.00 46.71 189 GLN A N 1
ATOM 1315 C CA . GLN A 1 197 ? 53.247 -0.360 33.475 1.00 53.64 189 GLN A CA 1
ATOM 1316 C C . GLN A 1 197 ? 53.827 -1.752 33.721 1.00 51.41 189 GLN A C 1
ATOM 1317 O O . GLN A 1 197 ? 54.780 -1.903 34.494 1.00 49.81 189 GLN A O 1
ATOM 1319 N N . ASN A 1 198 ? 53.267 -2.772 33.070 1.00 37.86 190 ASN A N 1
ATOM 1320 C CA . ASN A 1 198 ? 53.741 -4.151 33.190 1.00 38.42 190 ASN A CA 1
ATOM 1321 C C . ASN A 1 198 ? 53.744 -4.765 31.797 1.00 36.00 190 ASN A C 1
ATOM 1322 O O . ASN A 1 198 ? 52.727 -5.298 31.336 1.00 26.80 190 ASN A O 1
ATOM 1327 N N . PRO A 1 199 ? 54.874 -4.699 31.085 1.00 37.71 191 PRO A N 1
ATOM 1328 C CA . PRO A 1 199 ? 54.897 -5.177 29.690 1.00 37.63 191 PRO A CA 1
ATOM 1329 C C . PRO A 1 199 ? 54.668 -6.671 29.537 1.00 37.97 191 PRO A C 1
ATOM 1330 O O . PRO A 1 199 ? 54.435 -7.127 28.409 1.00 35.36 191 PRO A O 1
ATOM 1334 N N . GLN A 1 200 ? 54.733 -7.448 30.618 1.00 33.24 192 GLN A N 1
ATOM 1335 C CA . GLN A 1 200 ? 54.432 -8.872 30.571 1.00 32.80 192 GLN A CA 1
ATOM 1336 C C . GLN A 1 200 ? 53.000 -9.178 30.992 1.00 36.79 192 GLN A C 1
ATOM 1337 O O . GLN A 1 200 ? 52.684 -10.334 31.295 1.00 33.02 192 GLN A O 1
ATOM 1339 N N . VAL A 1 201 ? 52.123 -8.171 31.010 1.00 30.77 193 VAL A N 1
ATOM 1340 C CA . VAL A 1 201 ? 50.761 -8.407 31.481 1.00 28.46 193 VAL A CA 1
ATOM 1341 C C . VAL A 1 201 ? 50.046 -9.402 30.576 1.00 32.98 193 VAL A C 1
ATOM 1342 O O . VAL A 1 201 ? 49.310 -10.274 31.052 1.00 28.39 193 VAL A O 1
ATOM 1346 N N . PHE A 1 202 ? 50.277 -9.319 29.265 1.00 34.37 194 PHE A N 1
ATOM 1347 C 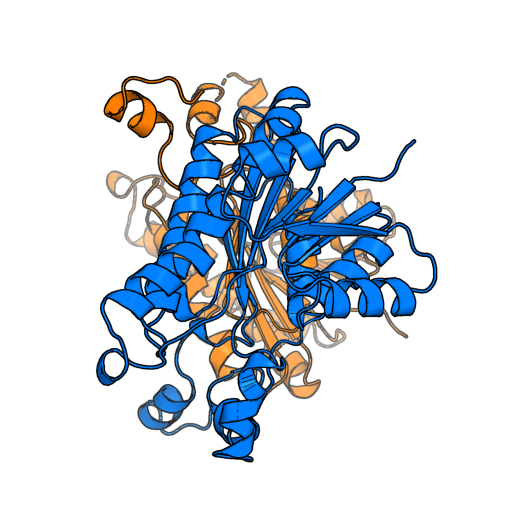CA . PHE A 1 202 ? 49.556 -10.200 28.354 1.00 39.31 194 PHE A CA 1
ATOM 1348 C C . PHE A 1 202 ? 50.022 -11.648 28.486 1.00 35.25 194 PHE A C 1
ATOM 1349 O O . PHE A 1 202 ? 49.199 -12.570 28.500 1.00 22.31 194 PHE A O 1
ATOM 1357 N N . GLU A 1 203 ? 51.332 -11.873 28.600 1.00 34.64 195 GLU A N 1
ATOM 1358 C CA . GLU A 1 203 ? 51.810 -13.247 28.732 1.00 38.12 195 GLU A CA 1
ATOM 1359 C C . GLU A 1 203 ? 51.445 -13.828 30.095 1.00 38.78 195 GLU A C 1
ATOM 1360 O O . GLU A 1 203 ? 51.143 -15.023 30.209 1.00 32.95 195 GLU A O 1
ATOM 1366 N N . GLN A 1 204 ? 51.448 -12.995 31.138 1.00 34.19 196 GLN A N 1
ATOM 1367 C CA . GLN A 1 204 ? 51.004 -13.460 32.448 1.00 33.95 196 GLN A CA 1
ATOM 1368 C C . GLN A 1 204 ? 49.515 -13.791 32.456 1.00 26.82 196 GLN A C 1
ATOM 1369 O O . GLN A 1 204 ? 49.070 -14.616 33.261 1.00 20.53 196 GLN A O 1
ATOM 1371 N N . LEU A 1 205 ? 48.731 -13.175 31.570 1.00 19.07 197 LEU A N 1
ATOM 1372 C CA . LEU A 1 205 ? 47.298 -13.428 31.558 1.00 18.89 197 LEU A CA 1
ATOM 1373 C C . LEU A 1 205 ? 46.920 -14.722 30.847 1.00 17.88 197 LEU A C 1
ATOM 1374 O O . LEU A 1 205 ? 45.807 -15.210 31.047 1.00 14.52 197 LEU A O 1
ATOM 1379 N N . LYS A 1 206 ? 47.804 -15.275 30.009 1.00 18.40 198 LYS A N 1
ATOM 1380 C CA . LYS A 1 206 ? 47.415 -16.435 29.208 1.00 21.77 198 LYS A CA 1
ATOM 1381 C C . LYS A 1 206 ? 47.011 -17.621 30.073 1.00 20.21 198 LYS A C 1
ATOM 1382 O O . LYS A 1 206 ? 46.141 -18.404 29.676 1.00 14.19 198 LYS A O 1
ATOM 1388 N N . LYS A 1 207 ? 47.610 -17.755 31.263 1.00 18.73 199 LYS A N 1
ATOM 1389 C CA . LYS A 1 207 ? 47.324 -18.908 32.114 1.00 19.04 199 LYS A CA 1
ATOM 1390 C C . LYS A 1 207 ? 45.849 -18.995 32.498 1.00 15.56 199 LYS A C 1
ATOM 1391 O O . LYS A 1 207 ? 45.342 -20.091 32.774 1.00 13.74 199 LYS A O 1
ATOM 1397 N N . TRP A 1 208 ? 45.141 -17.861 32.519 1.00 13.71 200 TRP A N 1
ATOM 1398 C CA . TRP A 1 208 ? 43.741 -17.860 32.921 1.00 15.59 200 TRP A CA 1
ATOM 1399 C C . TRP A 1 208 ? 42.811 -18.373 31.837 1.00 15.81 200 TRP A C 1
ATOM 1400 O O . TRP A 1 208 ? 41.663 -18.724 32.141 1.00 10.90 200 TRP A O 1
ATOM 1411 N N . TYR A 1 209 ? 43.280 -18.418 30.585 1.00 12.08 201 TYR A N 1
ATOM 1412 C CA . TYR A 1 209 ? 42.403 -18.659 29.452 1.00 17.25 201 TYR A CA 1
ATOM 1413 C C . TYR A 1 209 ? 42.571 -20.089 28.975 1.00 15.65 201 TYR A C 1
ATOM 1414 O O . TYR A 1 209 ? 43.687 -20.473 28.610 1.00 12.05 201 TYR A O 1
ATOM 1423 N N . PRO A 1 210 ? 41.520 -20.909 28.993 1.00 12.81 202 PRO A N 1
ATOM 1424 C CA . PRO A 1 210 ? 41.684 -22.301 28.563 1.00 17.05 202 PRO A CA 1
ATOM 1425 C C . PRO A 1 210 ? 42.239 -22.440 27.160 1.00 15.58 202 PRO A C 1
ATOM 1426 O O . PRO A 1 210 ? 43.036 -23.351 26.913 1.00 13.61 202 PRO A O 1
ATOM 1430 N N . LEU A 1 211 ? 41.880 -21.540 26.243 1.00 10.88 203 LEU A N 1
ATOM 1431 C CA . LEU A 1 211 ? 42.411 -21.630 24.886 1.00 14.92 203 LEU A CA 1
ATOM 1432 C C . LEU A 1 211 ? 43.831 -21.082 24.765 1.00 19.79 203 LEU A C 1
ATOM 1433 O O . LEU A 1 211 ? 44.391 -21.090 23.658 1.00 17.07 203 LEU A O 1
ATOM 1438 N N . ASP A 1 212 ? 44.426 -20.648 25.879 1.00 22.39 204 ASP A N 1
ATOM 1439 C CA . ASP A 1 212 ? 45.824 -20.226 25.931 1.00 37.33 204 ASP A CA 1
ATOM 1440 C C . ASP A 1 212 ? 46.081 -19.071 24.977 1.00 36.28 204 ASP A C 1
ATOM 1441 O O . ASP A 1 212 ? 47.190 -18.893 24.468 1.00 29.41 204 ASP A O 1
ATOM 1446 N N . ASP A 1 213 ? 45.040 -18.286 24.734 1.00 29.49 205 ASP A N 1
ATOM 1447 C CA . ASP A 1 213 ? 45.119 -17.132 23.858 1.00 32.75 205 ASP A CA 1
ATOM 1448 C C . ASP A 1 213 ? 43.852 -16.324 24.063 1.00 32.34 205 ASP A C 1
ATOM 1449 O O . ASP A 1 213 ? 42.848 -16.825 24.579 1.00 26.01 205 ASP A O 1
ATOM 1454 N N . PHE A 1 214 ? 43.918 -15.065 23.665 1.00 28.35 206 PHE A N 1
ATOM 1455 C CA . PHE A 1 214 ? 42.809 -14.151 23.848 1.00 28.08 206 PHE A CA 1
ATOM 1456 C C . PHE A 1 214 ? 41.963 -14.100 22.588 1.00 21.61 206 PHE A C 1
ATOM 1457 O O . PHE A 1 214 ? 42.446 -14.341 21.479 1.00 18.20 206 PHE A O 1
ATOM 1465 N N . ALA A 1 215 ? 40.686 -13.793 22.774 1.00 22.80 207 ALA A N 1
ATOM 1466 C CA . ALA A 1 215 ? 39.884 -13.383 21.637 1.00 20.74 207 ALA A CA 1
ATOM 1467 C C . ALA A 1 215 ? 40.522 -12.162 20.991 1.00 21.14 207 ALA A C 1
ATOM 1468 O O . ALA A 1 215 ? 41.124 -11.318 21.662 1.00 15.07 207 ALA A O 1
ATOM 1470 N N . THR A 1 216 ? 40.407 -12.090 19.680 1.00 15.07 208 THR A N 1
ATOM 1471 C CA . THR A 1 216 ? 40.825 -10.940 18.893 1.00 19.71 208 THR A CA 1
ATOM 1472 C C . THR A 1 216 ? 39.631 -10.041 18.606 1.00 15.23 208 THR A C 1
ATOM 1473 O O . THR A 1 216 ? 38.476 -10.437 18.782 1.00 10.45 208 THR A O 1
ATOM 1477 N N . PRO A 1 217 ? 39.870 -8.801 18.167 1.00 16.33 209 PRO A N 1
ATOM 1478 C CA . PRO A 1 217 ? 38.730 -7.972 17.743 1.00 17.55 209 PRO A CA 1
ATOM 1479 C C . PRO A 1 217 ? 37.891 -8.642 16.664 1.00 15.59 209 PRO A C 1
ATOM 1480 O O . PRO A 1 217 ? 36.653 -8.576 16.727 1.00 9.49 209 PRO A O 1
ATOM 1484 N N . ASP A 1 218 ? 38.532 -9.337 15.709 1.00 13.66 210 ASP A N 1
ATOM 1485 C CA A ASP A 1 218 ? 37.796 -10.059 14.671 0.56 14.79 210 ASP A CA 1
ATOM 1486 C CA B ASP A 1 218 ? 37.747 -10.012 14.684 0.44 14.73 210 ASP A CA 1
ATOM 1487 C C . ASP A 1 218 ? 36.918 -11.154 15.263 1.00 14.66 210 ASP A C 1
ATOM 1488 O O . ASP A 1 218 ? 35.809 -11.402 14.781 1.00 9.00 210 ASP A O 1
ATOM 1497 N N . ASP A 1 219 ? 37.418 -11.850 16.294 1.00 12.88 211 ASP A N 1
ATOM 1498 C CA . ASP A 1 219 ? 36.614 -12.893 16.930 1.00 14.89 211 ASP A CA 1
ATOM 1499 C C . ASP A 1 219 ? 35.336 -12.304 17.519 1.00 15.86 211 ASP A C 1
ATOM 1500 O O . ASP A 1 219 ? 34.247 -12.864 17.370 1.00 7.65 211 ASP A O 1
ATOM 1505 N N . VAL A 1 220 ? 35.461 -11.172 18.216 1.00 11.08 212 VAL A N 1
ATOM 1506 C CA . VAL A 1 220 ? 34.282 -10.500 18.743 1.00 11.25 212 VAL A CA 1
ATOM 1507 C C . VAL A 1 220 ? 33.348 -10.082 17.618 1.00 13.07 212 VAL A C 1
ATOM 1508 O O . VAL A 1 220 ? 32.129 -10.284 17.695 1.00 7.10 212 VAL A O 1
ATOM 1512 N N . ALA A 1 221 ? 33.904 -9.507 16.547 1.00 10.57 213 ALA A N 1
ATOM 1513 C CA . ALA A 1 221 ? 33.069 -9.076 15.426 1.00 13.69 213 ALA A CA 1
ATOM 1514 C C . ALA A 1 221 ? 32.346 -10.253 14.772 1.00 13.33 213 ALA A C 1
ATOM 1515 O O . ALA A 1 221 ? 31.184 -10.125 14.363 1.00 7.86 213 ALA A O 1
ATOM 1517 N N . ASN A 1 222 ? 33.000 -11.420 14.697 1.00 10.08 214 ASN A N 1
ATOM 1518 C CA . ASN A 1 222 ? 32.341 -12.594 14.131 1.00 13.78 214 ASN A CA 1
ATOM 1519 C C . ASN A 1 222 ? 31.120 -13.007 14.942 1.00 14.92 214 ASN A C 1
ATOM 1520 O O . ASN A 1 222 ? 30.088 -13.386 14.370 1.00 7.99 214 ASN A O 1
ATOM 1525 N N . ALA A 1 223 ? 31.221 -12.961 16.277 1.00 10.22 215 ALA A N 1
ATOM 1526 C CA . ALA A 1 223 ? 30.076 -13.302 17.111 1.00 13.52 215 ALA A CA 1
ATOM 1527 C C . ALA A 1 223 ? 28.963 -12.271 16.960 1.00 11.56 215 ALA A C 1
ATOM 1528 O O . ALA A 1 223 ? 27.776 -12.625 16.915 1.00 6.25 215 ALA A O 1
ATOM 1530 N N . ALA A 1 224 ? 29.328 -10.987 16.885 1.00 9.41 216 ALA A N 1
ATOM 1531 C CA . ALA A 1 224 ? 28.322 -9.950 16.698 1.00 13.44 216 ALA A CA 1
ATOM 1532 C C . ALA A 1 224 ? 27.616 -10.107 15.357 1.00 13.43 216 ALA A C 1
ATOM 1533 O O . ALA A 1 224 ? 26.395 -9.914 15.265 1.00 8.84 216 ALA A O 1
ATOM 1535 N N . LEU A 1 225 ? 28.372 -10.438 14.304 1.00 7.79 217 LEU A N 1
ATOM 1536 C CA . LEU A 1 225 ? 27.768 -10.679 12.995 1.00 14.74 217 LEU A CA 1
ATOM 1537 C C . LEU A 1 225 ? 26.791 -11.853 13.047 1.00 16.27 217 LEU A C 1
ATOM 1538 O O . LEU A 1 225 ? 25.656 -11.756 12.561 1.00 7.32 217 LEU A O 1
ATOM 1543 N N . PHE A 1 226 ? 27.207 -12.964 13.660 1.00 9.60 218 PHE A N 1
ATOM 1544 C CA . PHE A 1 226 ? 26.298 -14.100 13.809 1.00 14.71 218 PHE A CA 1
ATOM 1545 C C . PHE A 1 226 ? 25.014 -13.692 14.524 1.00 12.21 218 PHE A C 1
ATOM 1546 O O . PHE A 1 226 ? 23.908 -13.952 14.030 1.00 7.14 218 PHE A O 1
ATOM 1554 N N . LEU A 1 227 ? 25.135 -13.052 15.691 1.00 9.31 219 LEU A N 1
ATOM 1555 C CA . LEU A 1 227 ? 23.941 -12.750 16.470 1.00 11.04 219 LEU A CA 1
ATOM 1556 C C . LEU A 1 227 ? 23.050 -11.753 15.759 1.00 13.26 219 LEU A C 1
ATOM 1557 O O . LEU A 1 227 ? 21.845 -11.737 16.001 1.00 9.45 219 LEU A O 1
ATOM 1562 N N . SER A 1 228 ? 23.619 -10.951 14.857 1.00 9.99 220 SER A N 1
ATOM 1563 C CA . SER A 1 228 ? 22.862 -9.952 14.121 1.00 14.96 220 SER A CA 1
ATOM 1564 C C . SER A 1 228 ? 22.214 -10.515 12.856 1.00 15.66 220 SER A C 1
ATOM 1565 O O . SER A 1 228 ? 21.498 -9.773 12.171 1.00 10.38 220 SER A O 1
ATOM 1568 N N . SER A 1 229 ? 22.406 -11.803 12.561 1.00 11.99 221 SER A N 1
ATOM 1569 C CA . SER A 1 229 ? 22.043 -12.411 11.283 1.00 15.29 221 SER A CA 1
ATOM 1570 C C . SER A 1 229 ? 20.802 -13.287 11.415 1.00 16.55 221 SER A C 1
ATOM 1571 O O . SER A 1 229 ? 20.370 -13.648 12.511 1.00 10.67 221 SER A O 1
ATOM 1574 N N . ASP A 1 230 ? 20.253 -13.653 10.255 1.00 15.95 222 ASP A N 1
ATOM 1575 C CA . ASP A 1 230 ? 19.120 -14.572 10.209 1.00 18.16 222 ASP A CA 1
ATOM 1576 C C . ASP A 1 230 ? 19.500 -15.972 10.666 1.00 18.56 222 ASP A C 1
ATOM 1577 O O . ASP A 1 230 ? 18.609 -16.763 11.006 1.00 12.54 222 ASP A O 1
ATOM 1582 N N . ALA A 1 231 ? 20.798 -16.290 10.716 1.00 15.25 223 ALA A N 1
ATOM 1583 C CA . ALA A 1 231 ? 21.242 -17.547 11.305 1.00 19.23 223 ALA A CA 1
ATOM 1584 C C . ALA A 1 231 ? 21.036 -17.596 12.816 1.00 19.79 223 ALA A C 1
ATOM 1585 O O . ALA A 1 231 ? 21.249 -18.655 13.418 1.00 11.10 223 ALA A O 1
ATOM 1587 N N . ALA A 1 232 ? 20.633 -16.479 13.431 1.00 11.71 224 ALA A N 1
ATOM 1588 C CA . ALA A 1 232 ? 20.336 -16.370 14.856 1.00 12.10 224 ALA A CA 1
ATOM 1589 C C . ALA A 1 232 ? 18.930 -15.812 15.068 1.00 13.72 224 ALA A C 1
ATOM 1590 O O . ALA A 1 232 ? 18.651 -15.180 16.093 1.00 8.07 224 ALA A O 1
ATOM 1592 N N . ARG A 1 233 ? 18.030 -16.036 14.105 1.00 12.05 225 ARG A N 1
ATOM 1593 C CA . ARG A 1 233 ? 16.700 -15.428 14.164 1.00 16.55 225 ARG A CA 1
ATOM 1594 C C . ARG A 1 233 ? 15.857 -15.924 15.338 1.00 18.82 225 ARG A C 1
ATOM 1595 O O . ARG A 1 233 ? 14.854 -15.277 15.678 1.00 9.99 225 ARG A O 1
ATOM 1603 N N . ALA A 1 234 ? 16.224 -17.043 15.964 1.00 12.43 226 ALA A N 1
ATOM 1604 C CA . ALA A 1 234 ? 15.521 -17.534 17.145 1.00 18.01 226 ALA A CA 1
ATOM 1605 C C . ALA A 1 234 ? 16.271 -17.237 18.439 1.00 18.49 226 ALA A C 1
ATOM 1606 O O . ALA A 1 234 ? 15.911 -17.767 19.500 1.00 9.20 226 ALA A O 1
ATOM 1608 N N . ILE A 1 235 ? 17.304 -16.401 18.383 1.00 12.54 227 ILE A N 1
ATOM 1609 C CA . ILE A 1 235 ? 18.152 -16.131 19.536 1.00 13.07 227 ILE A CA 1
ATOM 1610 C C . ILE A 1 235 ? 17.883 -14.714 20.012 1.00 14.37 227 ILE A C 1
ATOM 1611 O O . ILE A 1 235 ? 18.143 -13.748 19.286 1.00 8.48 227 ILE A O 1
ATOM 1616 N N . THR A 1 236 ? 17.400 -14.585 21.243 1.00 10.38 228 THR A N 1
ATOM 1617 C CA . THR A 1 236 ? 17.218 -13.258 21.802 1.00 10.97 228 THR A CA 1
ATOM 1618 C C . THR A 1 236 ? 17.262 -13.365 23.322 1.00 11.57 228 THR A C 1
ATOM 1619 O O . THR A 1 236 ? 16.824 -14.365 23.899 1.00 8.68 228 THR A O 1
ATOM 1623 N N . GLY A 1 237 ? 17.820 -12.337 23.953 1.00 9.27 229 GLY A N 1
ATOM 1624 C CA . GLY A 1 237 ? 18.034 -12.371 25.388 1.00 13.78 229 GLY A CA 1
ATOM 1625 C C . GLY A 1 237 ? 19.254 -13.161 25.806 1.00 16.69 229 GLY A C 1
ATOM 1626 O O . GLY A 1 237 ? 19.410 -13.459 27.002 1.00 9.08 229 GLY A O 1
ATOM 1627 N N . ALA A 1 238 ? 20.127 -13.502 24.864 1.00 11.51 230 ALA A N 1
ATOM 1628 C CA . ALA A 1 238 ? 21.245 -14.381 25.157 1.00 14.01 230 ALA A CA 1
ATOM 1629 C C . ALA A 1 238 ? 22.486 -13.578 25.514 1.00 14.89 230 ALA A C 1
ATOM 1630 O O . ALA A 1 238 ? 22.680 -12.452 25.047 1.00 9.43 230 ALA A O 1
ATOM 1632 N N . MET A 1 239 ? 23.318 -14.180 26.357 1.00 12.41 231 MET A N 1
ATOM 1633 C CA . MET A 1 239 ? 24.646 -13.678 26.680 1.00 16.36 231 MET A CA 1
ATOM 1634 C C . MET A 1 239 ? 25.646 -14.682 26.123 1.00 14.55 231 MET A C 1
ATOM 1635 O O . MET A 1 239 ? 25.674 -15.838 26.560 1.00 10.72 231 MET A O 1
ATOM 1640 N N . LEU A 1 240 ? 26.449 -14.247 25.159 1.00 12.15 232 LEU A N 1
ATOM 1641 C CA . LEU A 1 240 ? 27.424 -15.123 24.527 1.00 16.87 232 LEU A CA 1
ATOM 1642 C C . LEU A 1 240 ? 28.833 -14.674 24.884 1.00 14.78 232 LEU A C 1
ATOM 1643 O O . LEU A 1 240 ? 29.302 -13.636 24.378 1.00 8.46 232 LEU A O 1
ATOM 1648 N N . PRO A 1 241 ? 29.552 -15.423 25.708 1.00 12.59 233 PRO A N 1
ATOM 1649 C CA . PRO A 1 241 ? 30.937 -15.054 26.002 1.00 12.90 233 PRO A CA 1
ATOM 1650 C C . PRO A 1 241 ? 31.852 -15.374 24.832 1.00 14.95 233 PRO A C 1
ATOM 1651 O O . PRO A 1 241 ? 31.760 -16.434 24.206 1.00 8.10 233 PRO A O 1
ATOM 1655 N N . VAL A 1 242 ? 32.735 -14.422 24.532 1.00 10.13 234 VAL A N 1
ATOM 1656 C CA . VAL A 1 242 ? 33.761 -14.607 23.517 1.00 13.09 234 VAL A CA 1
ATOM 1657 C C . VAL A 1 242 ? 35.072 -14.358 24.245 1.00 14.06 234 VAL A C 1
ATOM 1658 O O . VAL A 1 242 ? 35.629 -13.261 24.201 1.00 9.19 234 VAL A O 1
ATOM 1662 N N . ASP A 1 243 ? 35.540 -15.378 24.973 1.00 10.19 235 ASP A N 1
ATOM 1663 C CA . ASP A 1 243 ? 36.437 -15.103 26.085 1.00 15.64 235 ASP A CA 1
ATOM 1664 C C . ASP A 1 243 ? 37.508 -16.171 26.257 1.00 14.83 235 ASP A C 1
ATOM 1665 O O . ASP A 1 243 ? 38.091 -16.269 27.338 1.00 9.99 235 ASP A O 1
ATOM 1670 N N . GLY A 1 244 ? 37.757 -16.985 25.231 1.00 10.47 236 GLY A N 1
ATOM 1671 C CA . GLY A 1 244 ? 38.786 -18.001 25.310 1.00 14.23 236 GLY A CA 1
ATOM 1672 C C . GLY A 1 244 ? 38.502 -19.029 26.387 1.00 13.67 236 GLY A C 1
ATOM 1673 O O . GLY A 1 244 ? 39.397 -19.789 26.762 1.00 9.67 236 GLY A O 1
ATOM 1674 N N . GLY A 1 245 ? 37.271 -19.046 26.898 1.00 10.76 237 GLY A N 1
ATOM 1675 C CA . GLY A 1 245 ? 36.883 -19.957 27.958 1.00 12.84 237 GLY A CA 1
ATOM 1676 C C . GLY A 1 245 ? 36.966 -19.412 29.363 1.00 14.52 237 GLY A C 1
ATOM 1677 O O . GLY A 1 245 ? 36.806 -20.190 30.316 1.00 8.00 237 GLY A O 1
ATOM 1678 N N . LEU A 1 246 ? 37.177 -18.101 29.523 1.00 12.25 238 LEU A N 1
ATOM 1679 C CA . LEU A 1 246 ? 37.446 -17.536 30.844 1.00 14.07 238 LEU A CA 1
ATOM 1680 C C . LEU A 1 246 ? 36.310 -17.803 31.826 1.00 15.28 238 LEU A C 1
ATOM 1681 O O . LEU A 1 246 ? 36.550 -18.180 32.983 1.00 8.84 238 LEU A O 1
ATOM 1686 N N . LEU A 1 247 ? 35.065 -17.614 31.396 1.00 11.59 239 LEU A N 1
ATOM 1687 C CA . LEU A 1 247 ? 33.971 -17.725 32.355 1.00 16.34 239 LEU A CA 1
ATOM 1688 C C . LEU A 1 247 ? 33.620 -19.165 32.710 1.00 16.83 239 LEU A C 1
ATOM 1689 O O . LEU A 1 247 ? 32.811 -19.380 33.625 1.00 12.80 239 LEU A O 1
ATOM 1694 N N . ALA A 1 248 ? 34.224 -20.151 32.049 1.00 9.45 240 ALA A N 1
ATOM 1695 C CA . ALA A 1 248 ? 33.858 -21.537 32.335 1.00 15.74 240 ALA A CA 1
ATOM 1696 C C . ALA A 1 248 ? 34.273 -21.956 33.738 1.00 16.50 240 ALA A C 1
ATOM 1697 O O . ALA A 1 248 ? 33.635 -22.825 34.340 1.00 11.32 240 ALA A O 1
ATOM 1699 N N . GLY A 1 249 ? 35.342 -21.373 34.264 1.00 12.88 241 GLY A N 1
ATOM 1700 C CA . GLY A 1 249 ? 35.831 -21.766 35.568 1.00 15.96 241 GLY A CA 1
ATOM 1701 C C . GLY A 1 249 ? 37.195 -21.172 35.839 1.00 19.12 241 GLY A C 1
ATOM 1702 O O . GLY A 1 249 ? 37.422 -19.991 35.569 1.00 12.06 241 GLY A O 1
ATOM 1703 N N . ASN A 1 250 ? 38.112 -21.973 36.378 1.00 11.08 242 ASN A N 1
ATOM 1704 C CA . ASN A 1 250 ? 39.427 -21.456 36.744 1.00 18.67 242 ASN A CA 1
ATOM 1705 C C . ASN A 1 250 ? 40.411 -22.614 36.612 1.00 19.66 242 ASN A C 1
ATOM 1706 O O . ASN A 1 250 ? 40.515 -23.440 37.518 1.00 11.27 242 ASN A O 1
ATOM 1711 N N . ARG A 1 251 ? 41.111 -22.690 35.477 1.00 15.49 243 ARG A N 1
ATOM 1712 C CA . ARG A 1 251 ? 41.986 -23.837 35.285 1.00 18.79 243 ARG A CA 1
ATOM 1713 C C . ARG A 1 251 ? 43.263 -23.728 36.104 1.00 16.62 243 ARG A C 1
ATOM 1714 O O . ARG A 1 251 ? 43.913 -24.751 36.355 1.00 13.38 243 ARG A O 1
ATOM 1722 N N . VAL A 1 252 ? 43.616 -22.519 36.549 1.00 13.04 244 VAL A N 1
ATOM 1723 C CA . VAL A 1 252 ? 44.788 -22.356 37.404 1.00 14.63 244 VAL A CA 1
ATOM 1724 C C . VAL A 1 252 ? 44.498 -22.906 38.797 1.00 16.10 244 VAL A C 1
ATOM 1725 O O . VAL A 1 252 ? 45.300 -23.653 39.364 1.00 15.08 244 VAL A O 1
ATOM 1729 N N . MET A 1 253 ? 43.326 -22.568 39.353 1.00 13.55 245 MET A N 1
ATOM 1730 C CA . MET A 1 253 ? 42.930 -23.173 40.617 1.00 15.77 245 MET A CA 1
ATOM 1731 C C . MET A 1 253 ? 42.679 -24.669 40.459 1.00 17.40 245 MET A C 1
ATOM 1732 O O . MET A 1 253 ? 43.038 -25.455 41.345 1.00 14.11 245 MET A O 1
ATOM 1737 N N . ALA A 1 254 ? 42.072 -25.087 39.339 1.00 13.93 246 ALA A N 1
ATOM 1738 C CA . ALA A 1 254 ? 41.849 -26.518 39.125 1.00 19.62 246 ALA A CA 1
ATOM 1739 C C . ALA A 1 254 ? 43.157 -27.300 39.163 1.00 21.21 246 ALA A C 1
ATOM 1740 O O . ALA A 1 254 ? 43.219 -28.390 39.742 1.00 14.41 246 ALA A O 1
ATOM 1742 N N . GLN A 1 255 ? 44.215 -26.758 38.554 1.00 18.07 247 GLN A N 1
ATOM 1743 C CA . GLN A 1 255 ? 45.519 -27.414 38.614 1.00 21.81 247 GLN A CA 1
ATOM 1744 C C . GLN A 1 255 ? 46.007 -27.551 40.048 1.00 24.86 247 GLN A C 1
ATOM 1745 O O . GLN A 1 255 ? 46.548 -28.596 40.433 1.00 16.95 247 GLN A O 1
ATOM 1751 N N . GLU A 1 256 ? 45.828 -26.507 40.859 1.00 19.13 248 GLU A N 1
ATOM 1752 C CA . GLU A 1 256 ? 46.274 -26.600 42.242 1.00 22.37 248 GLU A CA 1
ATOM 1753 C C . GLU A 1 256 ? 45.413 -27.575 43.035 1.00 23.38 248 GLU A C 1
ATOM 1754 O O . GLU A 1 256 ? 45.917 -28.264 43.928 1.00 24.24 248 GLU A O 1
ATOM 1760 N N . LEU A 1 257 ? 44.122 -27.654 42.713 1.00 20.27 249 LEU A N 1
ATOM 1761 C CA . LEU A 1 257 ? 43.212 -28.510 43.466 1.00 20.83 249 LEU A CA 1
ATOM 1762 C C . LEU A 1 257 ? 43.401 -29.984 43.128 1.00 28.24 249 LEU A C 1
ATOM 1763 O O . LEU A 1 257 ? 43.321 -30.842 44.016 1.00 25.19 249 LEU A O 1
ATOM 1768 N N . THR A 1 258 ? 43.630 -30.295 41.854 1.00 26.34 250 THR A N 1
ATOM 1769 C CA . THR A 1 258 ? 43.725 -31.674 41.402 1.00 32.29 250 THR A CA 1
ATOM 1770 C C . THR A 1 258 ? 45.148 -32.206 41.406 1.00 36.16 250 THR A C 1
ATOM 1771 O O . THR A 1 258 ? 45.334 -33.420 41.264 1.00 34.81 250 THR A O 1
ATOM 1775 N N . LEU A 1 259 ? 46.148 -31.335 41.546 1.00 33.63 251 LEU A N 1
ATOM 1776 C CA . LEU A 1 259 ? 47.554 -31.709 41.400 1.00 35.72 251 LEU A CA 1
ATOM 1777 C C . LEU A 1 259 ? 47.849 -32.311 40.027 1.00 36.26 251 LEU A C 1
ATOM 1778 O O . LEU A 1 259 ? 48.811 -33.075 39.869 1.00 33.25 251 LEU A O 1
ATOM 1783 N N . GLU A 1 260 ? 47.024 -31.992 39.034 1.00 31.00 252 GLU A N 1
ATOM 1784 C CA . GLU A 1 260 ? 47.233 -32.399 37.656 1.00 35.57 252 GLU A CA 1
ATOM 1785 C C . GLU A 1 260 ? 47.404 -31.158 36.791 1.00 32.87 252 GLU A C 1
ATOM 1786 O O . GLU A 1 260 ? 46.923 -30.075 37.127 1.00 23.59 252 GLU A O 1
ATOM 1788 N N . SER A 1 261 ? 48.083 -31.335 35.659 1.00 28.93 253 SER A N 1
ATOM 1789 C CA . SER A 1 261 ? 48.446 -30.215 34.798 1.00 32.74 253 SER A CA 1
ATOM 1790 C C . SER A 1 261 ? 47.260 -29.787 33.943 1.00 28.86 253 SER A C 1
ATOM 1791 O O . SER A 1 261 ? 46.706 -30.596 33.191 1.00 25.64 253 SER A O 1
ATOM 1794 N N . PHE A 1 262 ? 46.882 -28.509 34.045 1.00 22.71 254 PHE A N 1
ATOM 1795 C CA . PHE A 1 262 ? 45.834 -27.938 33.210 1.00 26.91 254 PHE A CA 1
ATOM 1796 C C . PHE A 1 262 ? 46.332 -26.884 32.239 1.00 33.12 254 PHE A C 1
ATOM 1797 O O . PHE A 1 262 ? 45.590 -26.518 31.324 1.00 31.25 254 PHE A O 1
ATOM 1805 N N . TYR A 1 263 ? 47.548 -26.378 32.418 1.00 37.52 255 TYR A N 1
ATOM 1806 C CA . TYR A 1 263 ? 48.031 -25.274 31.595 1.00 42.41 255 TYR A CA 1
ATOM 1807 C C . TYR A 1 263 ? 49.553 -25.217 31.569 1.00 45.33 255 TYR A C 1
ATOM 1808 O O . TYR A 1 263 ? 50.229 -25.953 32.291 1.00 43.12 255 TYR A O 1
ATOM 1818 N N . THR B 1 10 ? 42.783 -30.415 2.660 1.00 58.68 2 THR B N 1
ATOM 1819 C CA . THR B 1 10 ? 42.194 -30.657 1.348 1.00 59.17 2 THR B CA 1
ATOM 1820 C C . THR B 1 10 ? 40.988 -31.590 1.442 1.00 57.56 2 THR B C 1
ATOM 1821 O O . THR B 1 10 ? 40.055 -31.493 0.644 1.00 63.03 2 THR B O 1
ATOM 1825 N N . THR B 1 11 ? 41.015 -32.491 2.418 1.00 39.83 3 THR B N 1
ATOM 1826 C CA . THR B 1 11 ? 39.925 -33.429 2.621 1.00 29.77 3 THR B CA 1
ATOM 1827 C C . THR B 1 11 ? 38.828 -32.779 3.461 1.00 26.60 3 THR B C 1
ATOM 1828 O O . THR B 1 11 ? 39.076 -31.796 4.164 1.00 19.98 3 THR B O 1
ATOM 1832 N N . PRO B 1 12 ? 37.598 -33.293 3.392 1.00 25.73 4 PRO B N 1
ATOM 1833 C CA . PRO B 1 12 ? 36.509 -32.665 4.147 1.00 23.11 4 PRO B CA 1
ATOM 1834 C C . PRO B 1 12 ? 36.723 -32.787 5.641 1.00 19.61 4 PRO B C 1
ATOM 1835 O O . PRO B 1 12 ? 37.241 -33.788 6.140 1.00 14.78 4 PRO B O 1
ATOM 1839 N N . ARG B 1 13 ? 36.305 -31.753 6.353 1.00 12.44 5 ARG B N 1
ATOM 1840 C CA . ARG B 1 13 ? 36.158 -31.871 7.795 1.00 13.71 5 ARG B CA 1
ATOM 1841 C C . ARG B 1 13 ? 35.129 -32.949 8.111 1.00 16.84 5 ARG B C 1
ATOM 1842 O O . ARG B 1 13 ? 34.106 -33.072 7.430 1.00 11.86 5 ARG B O 1
ATOM 1850 N N . THR B 1 14 ? 35.397 -33.750 9.140 1.00 16.23 6 THR B N 1
ATOM 1851 C CA . THR B 1 14 ? 34.508 -34.849 9.497 1.00 16.11 6 THR B CA 1
ATOM 1852 C C . THR B 1 14 ? 33.753 -34.516 10.777 1.00 15.87 6 THR B C 1
ATOM 1853 O O . THR B 1 14 ? 34.360 -34.198 11.805 1.00 10.95 6 THR B O 1
ATOM 1857 N N . THR B 1 15 ? 32.429 -34.602 10.705 1.00 10.50 7 THR B N 1
ATOM 1858 C CA . THR B 1 15 ? 31.555 -34.241 11.813 1.00 15.15 7 THR B CA 1
ATOM 1859 C C . THR B 1 15 ? 30.703 -35.447 12.177 1.00 15.17 7 THR B C 1
ATOM 1860 O O . THR B 1 15 ? 30.039 -36.021 11.310 1.00 10.50 7 THR B O 1
ATOM 1864 N N . LEU B 1 16 ? 30.762 -35.843 13.446 1.00 11.92 8 LEU B N 1
ATOM 1865 C CA . LEU B 1 16 ? 29.915 -36.893 13.999 1.00 16.06 8 LEU B CA 1
ATOM 1866 C C . LEU B 1 16 ? 28.691 -36.238 14.629 1.00 16.62 8 LEU B C 1
ATOM 1867 O O . LEU B 1 16 ? 28.835 -35.362 15.487 1.00 10.10 8 LEU B O 1
ATOM 1872 N N . ILE B 1 17 ? 27.495 -36.651 14.203 1.00 13.06 9 ILE B N 1
ATOM 1873 C CA . ILE B 1 17 ? 26.241 -36.105 14.724 1.00 18.27 9 ILE B CA 1
ATOM 1874 C C . ILE B 1 17 ? 25.411 -37.255 15.285 1.00 20.29 9 ILE B C 1
ATOM 1875 O O . ILE B 1 17 ? 25.072 -38.190 14.550 1.00 12.53 9 ILE B O 1
ATOM 1880 N N . THR B 1 18 ? 25.072 -37.180 16.578 1.00 11.36 10 THR B N 1
ATOM 1881 C CA . THR B 1 18 ? 24.306 -38.244 17.225 1.00 16.78 10 THR B CA 1
ATOM 1882 C C . THR B 1 18 ? 22.817 -37.903 17.252 1.00 19.43 10 THR B C 1
ATOM 1883 O O . THR B 1 18 ? 22.416 -36.758 17.051 1.00 13.41 10 THR B O 1
ATOM 1887 N N . GLY B 1 19 ? 21.995 -38.926 17.474 1.00 13.45 11 GLY B N 1
ATOM 1888 C CA . GLY B 1 19 ? 20.561 -38.739 17.297 1.00 18.13 11 GLY B CA 1
ATOM 1889 C C . GLY B 1 19 ? 20.224 -38.220 15.913 1.00 21.34 11 GLY B C 1
ATOM 1890 O O . GLY B 1 19 ? 19.279 -37.436 15.752 1.00 14.00 11 GLY B O 1
ATOM 1891 N N . ALA B 1 20 ? 20.962 -38.680 14.900 1.00 15.65 12 ALA B N 1
ATOM 1892 C CA . ALA B 1 20 ? 20.937 -38.066 13.575 1.00 16.65 12 ALA B CA 1
ATOM 1893 C C . ALA B 1 20 ? 19.610 -38.236 12.848 1.00 21.86 12 ALA B C 1
ATOM 1894 O O . ALA B 1 20 ? 19.340 -37.478 11.910 1.00 13.16 12 ALA B O 1
ATOM 1896 N N . ALA B 1 21 ? 18.795 -39.225 13.221 1.00 18.45 13 ALA B N 1
ATOM 1897 C CA . ALA B 1 21 ? 17.566 -39.492 12.480 1.00 20.65 13 ALA B CA 1
ATOM 1898 C C . ALA B 1 21 ? 16.353 -38.771 13.058 1.00 24.39 13 ALA B C 1
ATOM 1899 O O . ALA B 1 21 ? 15.275 -38.825 12.455 1.00 16.83 13 ALA B O 1
ATOM 1901 N N . GLY B 1 22 ? 16.507 -38.087 14.192 1.00 19.25 14 GLY B N 1
ATOM 1902 C CA . GLY B 1 22 ? 15.425 -37.317 14.769 1.00 24.02 14 GLY B CA 1
ATOM 1903 C C . GLY B 1 22 ? 15.243 -35.975 14.075 1.00 21.47 14 GLY B C 1
ATOM 1904 O O . GLY B 1 22 ? 15.965 -35.614 13.148 1.00 13.56 14 GLY B O 1
ATOM 1905 N N . GLY B 1 23 ? 14.246 -35.222 14.548 1.00 23.13 15 GLY B N 1
ATOM 1906 C CA . GLY B 1 23 ? 13.925 -33.952 13.910 1.00 25.45 15 GLY B CA 1
ATOM 1907 C C . GLY B 1 23 ? 15.086 -32.973 13.922 1.00 23.71 15 GLY B C 1
ATOM 1908 O O . GLY B 1 23 ? 15.464 -32.424 12.882 1.00 17.26 15 GLY B O 1
ATOM 1909 N N . ILE B 1 24 ? 15.671 -32.742 15.099 1.00 17.86 16 ILE B N 1
ATOM 1910 C CA . ILE B 1 24 ? 16.828 -31.859 15.170 1.00 18.19 16 ILE B CA 1
ATOM 1911 C C . ILE B 1 24 ? 18.035 -32.514 14.510 1.00 17.93 16 ILE B C 1
ATOM 1912 O O . ILE B 1 24 ? 18.788 -31.856 13.789 1.00 10.82 16 ILE B O 1
ATOM 1917 N N . GLY B 1 25 ? 18.216 -33.825 14.714 1.00 14.30 17 GLY B N 1
ATOM 1918 C CA . GLY B 1 25 ? 19.383 -34.495 14.150 1.00 14.81 17 GLY B CA 1
ATOM 1919 C C . GLY B 1 25 ? 19.443 -34.415 12.631 1.00 13.06 17 GLY B C 1
ATOM 1920 O O . GLY B 1 25 ? 20.513 -34.216 12.050 1.00 10.56 17 GLY B O 1
ATOM 1921 N N . GLN B 1 26 ? 18.295 -34.573 11.969 1.00 13.00 18 GLN B N 1
ATOM 1922 C CA . GLN B 1 26 ? 18.285 -34.505 10.510 1.00 19.27 18 GLN B CA 1
ATOM 1923 C C . GLN B 1 26 ? 18.653 -33.109 10.033 1.00 18.32 18 GLN B C 1
ATOM 1924 O O . GLN B 1 26 ? 19.379 -32.954 9.044 1.00 10.90 18 GLN B O 1
ATOM 1930 N N . ALA B 1 27 ? 18.156 -32.081 10.725 1.00 14.55 19 ALA B N 1
ATOM 1931 C CA . ALA B 1 27 ? 18.517 -30.715 10.359 1.00 18.18 19 ALA B CA 1
ATOM 1932 C C . ALA B 1 27 ? 20.003 -30.461 10.572 1.00 17.27 19 ALA B C 1
ATOM 1933 O O . ALA B 1 27 ? 20.635 -29.746 9.784 1.00 11.25 19 ALA B O 1
ATOM 1935 N N . LEU B 1 28 ? 20.567 -31.016 11.649 1.00 12.30 20 LEU B N 1
ATOM 1936 C CA . LEU B 1 28 ? 22.003 -30.906 11.888 1.00 14.12 20 LEU B CA 1
ATOM 1937 C C . LEU B 1 28 ? 22.796 -31.549 10.754 1.00 18.04 20 LEU B C 1
ATOM 1938 O O . LEU B 1 28 ? 23.739 -30.954 10.217 1.00 8.86 20 LEU B O 1
ATOM 1943 N N . VAL B 1 29 ? 22.428 -32.776 10.380 1.00 15.13 21 VAL B N 1
ATOM 1944 C CA . VAL B 1 29 ? 23.135 -33.471 9.306 1.00 14.15 21 VAL B CA 1
ATOM 1945 C C . VAL B 1 29 ? 23.068 -32.664 8.013 1.00 15.83 21 VAL B C 1
ATOM 1946 O O . VAL B 1 29 ? 24.087 -32.426 7.357 1.00 9.76 21 VAL B O 1
ATOM 1950 N N . ARG B 1 30 ? 21.876 -32.175 7.662 1.00 14.65 22 ARG B N 1
ATOM 1951 C CA A ARG B 1 30 ? 21.731 -31.408 6.428 0.44 13.75 22 ARG B CA 1
ATOM 1952 C CA B ARG B 1 30 ? 21.731 -31.408 6.428 0.49 13.63 22 ARG B CA 1
ATOM 1953 C C . ARG B 1 30 ? 22.531 -30.112 6.470 1.00 14.75 22 ARG B C 1
ATOM 1954 O O . ARG B 1 30 ? 23.151 -29.723 5.467 1.00 10.15 22 ARG B O 1
ATOM 1969 N N . ARG B 1 31 ? 22.514 -29.413 7.609 1.00 12.84 23 ARG B N 1
ATOM 1970 C CA . ARG B 1 31 ? 23.234 -28.145 7.678 1.00 16.55 23 ARG B CA 1
ATOM 1971 C C . ARG B 1 31 ? 24.739 -28.356 7.585 1.00 16.06 23 ARG B C 1
ATOM 1972 O O . ARG B 1 31 ? 25.435 -27.595 6.905 1.00 9.28 23 ARG B O 1
ATOM 1980 N N . PHE B 1 32 ? 25.265 -29.370 8.281 1.00 12.55 24 PHE B N 1
ATOM 1981 C CA . PHE B 1 32 ? 26.706 -29.607 8.213 1.00 14.13 24 PHE B CA 1
ATOM 1982 C C . PHE B 1 32 ? 27.122 -30.166 6.855 1.00 15.08 24 PHE B C 1
ATOM 1983 O O . PHE B 1 32 ? 28.212 -29.847 6.367 1.00 9.51 24 PHE B O 1
ATOM 1991 N N . LEU B 1 33 ? 26.273 -30.974 6.218 1.00 11.12 25 LEU B N 1
ATOM 1992 C CA . LEU B 1 33 ? 26.572 -31.378 4.844 1.00 13.23 25 LEU B CA 1
ATOM 1993 C C . LEU B 1 33 ? 26.618 -30.170 3.921 1.00 15.73 25 LEU B C 1
ATOM 1994 O O . LEU B 1 33 ? 27.495 -30.071 3.056 1.00 12.23 25 LEU B O 1
ATOM 1999 N N . ALA B 1 34 ? 25.662 -29.252 4.080 1.00 13.76 26 ALA B N 1
ATOM 2000 C CA . ALA B 1 34 ? 25.651 -28.037 3.273 1.00 19.41 26 ALA B CA 1
ATOM 2001 C C . ALA B 1 34 ? 26.928 -27.223 3.456 1.00 18.59 26 ALA B C 1
ATOM 2002 O O . ALA B 1 34 ? 27.368 -26.534 2.523 1.00 11.84 26 ALA B O 1
ATOM 2004 N N . ALA B 1 35 ? 27.534 -27.288 4.640 1.00 13.81 27 ALA B N 1
ATOM 2005 C CA . ALA B 1 35 ? 28.753 -26.540 4.920 1.00 17.74 27 ALA B CA 1
ATOM 2006 C C . ALA B 1 35 ? 29.994 -27.221 4.373 1.00 19.60 27 ALA B C 1
ATOM 2007 O O . ALA B 1 35 ? 31.092 -26.662 4.491 1.00 15.42 27 ALA B O 1
ATOM 2009 N N . GLY B 1 36 ? 29.838 -28.390 3.756 1.00 14.01 28 GLY B N 1
ATOM 2010 C CA . GLY B 1 36 ? 30.929 -29.090 3.119 1.00 19.69 28 GLY B CA 1
ATOM 2011 C C . GLY B 1 36 ? 31.522 -30.231 3.914 1.00 17.96 28 GLY B C 1
ATOM 2012 O O . GLY B 1 36 ? 32.534 -30.798 3.480 1.00 12.05 28 GLY B O 1
ATOM 2013 N N . ASP B 1 37 ? 30.936 -30.583 5.056 1.00 14.45 29 ASP B N 1
ATOM 2014 C CA . ASP B 1 37 ? 31.488 -31.632 5.900 1.00 18.29 29 ASP B CA 1
ATOM 2015 C C . ASP B 1 37 ? 31.164 -33.019 5.361 1.00 18.88 29 ASP B C 1
ATOM 2016 O O . ASP B 1 37 ? 30.122 -33.242 4.742 1.00 12.59 29 ASP B O 1
ATOM 2021 N N . ARG B 1 38 ? 32.065 -33.959 5.637 1.00 12.63 30 ARG B N 1
ATOM 2022 C CA . ARG B 1 38 ? 31.701 -35.369 5.697 1.00 15.46 30 ARG B CA 1
ATOM 2023 C C . ARG B 1 38 ? 31.005 -35.611 7.033 1.00 18.51 30 ARG B C 1
ATOM 2024 O O . ARG B 1 38 ? 31.551 -35.271 8.090 1.00 11.77 30 ARG B O 1
ATOM 2032 N N . VAL B 1 39 ? 29.788 -36.146 7.002 1.00 11.36 31 VAL B N 1
ATOM 2033 C CA . VAL B 1 39 ? 28.988 -36.298 8.213 1.00 13.68 31 VAL B CA 1
ATOM 2034 C C . VAL B 1 39 ? 28.840 -37.776 8.525 1.00 17.31 31 VAL B C 1
ATOM 2035 O O . VAL B 1 39 ? 28.455 -38.565 7.657 1.00 12.39 31 VAL B O 1
ATOM 2039 N N . LEU B 1 40 ? 29.140 -38.148 9.773 1.00 12.06 32 LEU B N 1
ATOM 2040 C CA . LEU B 1 40 ? 28.846 -39.481 10.281 1.00 17.47 32 LEU B CA 1
ATOM 2041 C C . LEU B 1 40 ? 27.538 -39.359 11.051 1.00 19.61 32 LEU B C 1
ATOM 2042 O O . LEU B 1 40 ? 27.473 -38.657 12.066 1.00 11.79 32 LEU B O 1
ATOM 2047 N N . ALA B 1 41 ? 26.486 -39.989 10.531 1.00 17.13 33 ALA B N 1
ATOM 2048 C CA . ALA B 1 41 ? 25.143 -39.867 11.081 1.00 18.59 33 ALA B CA 1
ATOM 2049 C C . ALA B 1 41 ? 24.900 -41.062 11.989 1.00 16.14 33 ALA B C 1
ATOM 2050 O O . ALA B 1 41 ? 24.718 -42.187 11.514 1.00 14.80 33 ALA B O 1
ATOM 2052 N N . LEU B 1 42 ? 24.887 -40.813 13.297 1.00 13.61 34 LEU B N 1
ATOM 2053 C CA . LEU B 1 42 ? 24.774 -41.864 14.295 1.00 19.28 34 LEU B CA 1
ATOM 2054 C C . LEU B 1 42 ? 23.373 -41.858 14.886 1.00 20.69 34 LEU B C 1
ATOM 2055 O O . LEU B 1 42 ? 22.876 -40.806 15.305 1.00 14.31 34 LEU B O 1
ATOM 2060 N N . ASP B 1 43 ? 22.757 -43.035 14.944 1.00 17.68 35 ASP B N 1
ATOM 2061 C CA . ASP B 1 43 ? 21.448 -43.181 15.560 1.00 25.66 35 ASP B CA 1
ATOM 2062 C C . ASP B 1 43 ? 21.290 -44.630 15.992 1.00 26.80 35 ASP B C 1
ATOM 2063 O O . ASP B 1 43 ? 21.913 -45.528 15.422 1.00 19.31 35 ASP B O 1
ATOM 2068 N N . ARG B 1 44 ? 20.460 -44.845 17.014 1.00 19.43 36 ARG B N 1
ATOM 2069 C CA . ARG B 1 44 ? 20.163 -46.206 17.440 1.00 21.30 36 ARG B CA 1
ATOM 2070 C C . ARG B 1 44 ? 19.223 -46.923 16.482 1.00 24.73 36 ARG B C 1
ATOM 2071 O O . ARG B 1 44 ? 19.211 -48.159 16.453 1.00 23.92 36 ARG B O 1
ATOM 2073 N N . ASP B 1 45 ? 18.450 -46.181 15.685 1.00 22.55 37 ASP B N 1
ATOM 2074 C CA . ASP B 1 45 ? 17.401 -46.769 14.855 1.00 25.78 37 ASP B CA 1
ATOM 2075 C C . ASP B 1 45 ? 17.974 -47.023 13.466 1.00 22.41 37 ASP B C 1
ATOM 2076 O O . ASP B 1 45 ? 18.177 -46.085 12.696 1.00 21.07 37 ASP B O 1
ATOM 2081 N N . ARG B 1 46 ? 18.229 -48.298 13.151 1.00 23.89 38 ARG B N 1
ATOM 2082 C CA . ARG B 1 46 ? 18.864 -48.628 11.877 1.00 27.39 38 ARG B CA 1
ATOM 2083 C C . ARG B 1 46 ? 17.962 -48.292 10.693 1.00 27.16 38 ARG B C 1
ATOM 2084 O O . ARG B 1 46 ? 18.428 -47.745 9.685 1.00 22.94 38 ARG B O 1
ATOM 2092 N N . ALA B 1 47 ? 16.671 -48.630 10.788 1.00 25.04 39 ALA B N 1
ATOM 2093 C CA . ALA B 1 47 ? 15.764 -48.383 9.670 1.00 25.87 39 ALA B CA 1
ATOM 2094 C C . ALA B 1 47 ? 15.576 -46.891 9.435 1.00 23.53 39 ALA B C 1
ATOM 2095 O O . ALA B 1 47 ? 15.438 -46.449 8.288 1.00 23.20 39 ALA B O 1
ATOM 2097 N N . ALA B 1 48 ? 15.547 -46.104 10.513 1.00 22.56 40 ALA B N 1
ATOM 2098 C CA . ALA B 1 48 ? 15.446 -44.656 10.362 1.00 24.12 40 ALA B CA 1
ATOM 2099 C C . ALA B 1 48 ? 16.685 -44.089 9.685 1.00 26.65 40 ALA B C 1
ATOM 2100 O O . ALA B 1 48 ? 16.582 -43.197 8.833 1.00 18.90 40 ALA B O 1
ATOM 2102 N N . LEU B 1 49 ? 17.867 -44.593 10.054 1.00 21.80 41 LEU B N 1
ATOM 2103 C CA . LEU B 1 49 ? 19.094 -44.139 9.406 1.00 27.52 41 LEU B CA 1
ATOM 2104 C C . LEU B 1 49 ? 19.096 -44.495 7.927 1.00 27.66 41 LEU B C 1
ATOM 2105 O O . LEU B 1 49 ? 19.466 -43.671 7.080 1.00 20.78 41 LEU B O 1
ATOM 2110 N N . ALA B 1 50 ? 18.695 -45.727 7.602 1.00 22.97 42 ALA B N 1
ATOM 2111 C CA . ALA B 1 50 ? 18.646 -46.153 6.211 1.00 22.86 42 ALA B CA 1
ATOM 2112 C C . ALA B 1 50 ? 17.729 -45.256 5.395 1.00 28.53 42 ALA B C 1
ATOM 2113 O O . ALA B 1 50 ? 18.076 -44.860 4.277 1.00 20.85 42 ALA B O 1
ATOM 2115 N N . ALA B 1 51 ? 16.552 -44.928 5.934 1.00 21.25 43 ALA B N 1
ATOM 2116 C CA . ALA B 1 51 ? 15.634 -44.061 5.202 1.00 25.15 43 ALA B CA 1
ATOM 2117 C C . ALA B 1 51 ? 16.233 -42.677 5.010 1.00 24.32 43 ALA B C 1
ATOM 2118 O O . ALA B 1 51 ? 16.088 -42.072 3.942 1.00 19.84 43 ALA B O 1
ATOM 2120 N N . PHE B 1 52 ? 16.902 -42.159 6.043 1.00 18.31 44 PHE B N 1
ATOM 2121 C CA . PHE B 1 52 ? 17.459 -40.813 5.983 1.00 22.12 44 PHE B CA 1
ATOM 2122 C C . PHE B 1 52 ? 18.610 -40.743 4.987 1.00 21.18 44 PHE B C 1
ATOM 2123 O O . PHE B 1 52 ? 18.654 -39.849 4.137 1.00 16.18 44 PHE B O 1
ATOM 2131 N N . VAL B 1 53 ? 19.544 -41.695 5.066 1.00 21.66 45 VAL B N 1
ATOM 2132 C CA . VAL B 1 53 ? 20.641 -41.747 4.101 1.00 26.76 45 VAL B CA 1
ATOM 2133 C C . VAL B 1 53 ? 20.108 -41.821 2.674 1.00 26.74 45 VAL B C 1
ATOM 2134 O O . VAL B 1 53 ? 20.604 -41.130 1.773 1.00 18.67 45 VAL B O 1
ATOM 2138 N N . ASP B 1 54 ? 19.087 -42.655 2.442 1.00 22.12 46 ASP B N 1
ATOM 2139 C CA . ASP B 1 54 ? 18.481 -42.711 1.113 1.00 29.62 46 ASP B CA 1
ATOM 2140 C C . ASP B 1 54 ? 17.938 -41.348 0.694 1.00 27.85 46 ASP B C 1
ATOM 2141 O O . ASP B 1 54 ? 18.127 -40.923 -0.452 1.00 19.55 46 ASP B O 1
ATOM 2146 N N . ALA B 1 55 ? 17.289 -40.634 1.618 1.00 20.38 47 ALA B N 1
ATOM 2147 C CA . ALA B 1 55 ? 16.705 -39.336 1.292 1.00 25.16 47 ALA B CA 1
ATOM 2148 C C . ALA B 1 55 ? 17.754 -38.268 1.001 1.00 23.39 47 ALA B C 1
ATOM 2149 O O . ALA B 1 55 ? 17.445 -37.290 0.311 1.00 20.47 47 ALA B O 1
ATOM 2151 N N . LEU B 1 56 ? 18.975 -38.424 1.519 1.00 17.83 48 LEU B N 1
ATOM 2152 C CA . LEU B 1 56 ? 20.009 -37.410 1.333 1.00 17.78 48 LEU B CA 1
ATOM 2153 C C . LEU B 1 56 ? 20.616 -37.446 -0.063 1.00 19.84 48 LEU B C 1
ATOM 2154 O O . LEU B 1 56 ? 21.268 -36.472 -0.464 1.00 18.66 48 LEU B O 1
ATOM 2159 N N . GLY B 1 57 ? 20.425 -38.535 -0.799 1.00 18.27 49 GLY B N 1
ATOM 2160 C CA . GLY B 1 57 ? 20.724 -38.533 -2.219 1.00 23.60 49 GLY B CA 1
ATOM 2161 C C . GLY B 1 57 ? 22.182 -38.634 -2.609 1.00 27.60 49 GLY B C 1
ATOM 2162 O O . GLY B 1 57 ? 22.576 -38.080 -3.641 1.00 21.43 49 GLY B O 1
ATOM 2163 N N . GLY B 1 58 ? 22.999 -39.335 -1.828 1.00 18.34 50 GLY B N 1
ATOM 2164 C CA . GLY B 1 58 ? 24.382 -39.538 -2.213 1.00 22.94 50 GLY B CA 1
ATOM 2165 C C . GLY B 1 58 ? 25.322 -38.474 -1.706 1.00 24.73 50 GLY B C 1
ATOM 2166 O O . GLY B 1 58 ? 26.385 -38.265 -2.304 1.00 17.11 50 GLY B O 1
ATOM 2167 N N . ALA B 1 59 ? 24.951 -37.790 -0.627 1.00 17.86 51 ALA B N 1
ATOM 2168 C CA . ALA B 1 59 ? 25.812 -36.812 0.008 1.00 19.14 51 ALA B CA 1
ATOM 2169 C C . ALA B 1 59 ? 26.983 -37.507 0.703 1.00 20.98 51 ALA B C 1
ATOM 2170 O O . ALA B 1 59 ? 27.081 -38.739 0.754 1.00 15.34 51 ALA B O 1
ATOM 2172 N N . ALA B 1 60 ? 27.874 -36.690 1.269 1.00 14.15 52 ALA B N 1
ATOM 2173 C CA . ALA B 1 60 ? 29.056 -37.194 1.963 1.00 17.78 52 ALA B CA 1
ATOM 2174 C C . ALA B 1 60 ? 28.682 -37.591 3.394 1.00 18.59 52 ALA B C 1
ATOM 2175 O O . ALA B 1 60 ? 29.137 -37.017 4.382 1.00 12.65 52 ALA B O 1
ATOM 2177 N N . VAL B 1 61 ? 27.807 -38.591 3.480 1.00 13.84 53 VAL B N 1
ATOM 2178 C CA . VAL B 1 61 ? 27.254 -39.039 4.750 1.00 13.55 53 VAL B CA 1
ATOM 2179 C C . VAL B 1 61 ? 27.488 -40.542 4.887 1.00 18.23 53 VAL B C 1
ATOM 2180 O O . VAL B 1 61 ? 27.485 -41.292 3.903 1.00 15.60 53 VAL B O 1
ATOM 2184 N N . ALA B 1 62 ? 27.691 -40.989 6.131 1.00 15.58 54 ALA B N 1
ATOM 2185 C CA . ALA B 1 62 ? 27.849 -42.411 6.401 1.00 18.81 54 ALA B CA 1
ATOM 2186 C C . ALA B 1 62 ? 27.097 -42.707 7.692 1.00 19.29 54 ALA B C 1
ATOM 2187 O O . ALA B 1 62 ? 27.279 -41.983 8.682 1.00 14.76 54 ALA B O 1
ATOM 2189 N N . PRO B 1 63 ? 26.256 -43.736 7.712 1.00 19.25 55 PRO B N 1
ATOM 2190 C CA . PRO B 1 63 ? 25.505 -44.057 8.925 1.00 23.44 55 PRO B CA 1
ATOM 2191 C C . PRO B 1 63 ? 26.345 -44.845 9.913 1.00 25.15 55 PRO B C 1
ATOM 2192 O O . PRO B 1 63 ? 27.230 -45.621 9.542 1.00 18.36 55 PRO B O 1
ATOM 2196 N N . VAL B 1 64 ? 26.047 -44.627 11.194 1.00 17.15 56 VAL B N 1
ATOM 2197 C CA . VAL B 1 64 ? 26.633 -45.377 12.295 1.00 20.34 56 VAL B CA 1
ATOM 2198 C C . VAL B 1 64 ? 25.491 -45.780 13.221 1.00 20.84 56 VAL B C 1
ATOM 2199 O O . VAL B 1 64 ? 24.796 -44.915 13.759 1.00 17.70 56 VAL B O 1
ATOM 2203 N N . VAL B 1 65 ? 25.271 -47.079 13.376 1.00 20.19 57 VAL B N 1
ATOM 2204 C CA . VAL B 1 65 ? 24.212 -47.580 14.245 1.00 21.09 57 VAL B CA 1
ATOM 2205 C C . VAL B 1 65 ? 24.831 -47.901 15.602 1.00 21.69 57 VAL B C 1
ATOM 2206 O O . VAL B 1 65 ? 25.632 -48.833 15.729 1.00 22.90 57 VAL B O 1
ATOM 2210 N N . ASP B 1 66 ? 24.443 -47.141 16.623 1.00 21.21 58 ASP B N 1
ATOM 2211 C CA . ASP B 1 66 ? 25.087 -47.245 17.924 1.00 24.51 58 ASP B CA 1
ATOM 2212 C C . ASP B 1 66 ? 24.176 -46.600 18.961 1.00 22.98 58 ASP B C 1
ATOM 2213 O O . ASP B 1 66 ? 23.496 -45.614 18.660 1.00 19.96 58 ASP B O 1
ATOM 2218 N N . ASP B 1 67 ? 24.145 -47.173 20.167 1.00 22.42 59 ASP B N 1
ATOM 2219 C CA . ASP B 1 67 ? 23.238 -46.708 21.210 1.00 28.70 59 ASP B CA 1
ATOM 2220 C C . ASP B 1 67 ? 23.934 -45.894 22.298 1.00 24.31 59 ASP B C 1
ATOM 2221 O O . ASP B 1 67 ? 23.295 -45.550 23.298 1.00 22.24 59 ASP B O 1
ATOM 2226 N N . LEU B 1 68 ? 25.219 -45.577 22.120 1.00 21.23 60 LEU B N 1
ATOM 2227 C CA . LEU B 1 68 ? 25.951 -44.681 23.024 1.00 29.59 60 LEU B CA 1
ATOM 2228 C C . LEU B 1 68 ? 26.003 -45.224 24.450 1.00 32.38 60 LEU B C 1
ATOM 2229 O O . LEU B 1 68 ? 25.889 -44.477 25.425 1.00 21.93 60 LEU B O 1
ATOM 2234 N N . THR B 1 69 ? 26.189 -46.536 24.577 1.00 23.85 61 THR B N 1
ATOM 2235 C CA . THR B 1 69 ? 26.415 -47.154 25.877 1.00 32.79 61 THR B CA 1
ATOM 2236 C C . THR B 1 69 ? 27.835 -47.674 26.036 1.00 32.02 61 THR B C 1
ATOM 2237 O O . THR B 1 69 ? 28.167 -48.211 27.096 1.00 33.18 61 THR B O 1
ATOM 2241 N N . ASP B 1 70 ? 28.690 -47.501 25.025 1.00 26.89 62 ASP B N 1
ATOM 2242 C CA . ASP B 1 70 ? 30.007 -48.136 25.013 1.00 30.13 62 ASP B CA 1
ATOM 2243 C C . ASP B 1 70 ? 30.943 -47.254 24.191 1.00 28.55 62 ASP B C 1
ATOM 2244 O O . ASP B 1 70 ? 30.904 -47.284 22.955 1.00 24.11 62 ASP B O 1
ATOM 2249 N N . ALA B 1 71 ? 31.783 -46.474 24.880 1.00 24.46 63 ALA B N 1
ATOM 2250 C CA . ALA B 1 71 ? 32.652 -45.541 24.167 1.00 31.72 63 ALA B CA 1
ATOM 2251 C C . ALA B 1 71 ? 33.711 -46.277 23.351 1.00 34.16 63 ALA B C 1
ATOM 2252 O O . ALA B 1 71 ? 34.066 -45.846 22.246 1.00 22.80 63 ALA B O 1
ATOM 2254 N N . ALA B 1 72 ? 34.231 -47.386 23.881 1.00 31.07 64 ALA B N 1
ATOM 2255 C CA . ALA B 1 72 ? 35.259 -48.123 23.155 1.00 32.19 64 ALA B CA 1
ATOM 2256 C C . ALA B 1 72 ? 34.698 -48.734 21.877 1.00 35.36 64 ALA B C 1
ATOM 2257 O O . ALA B 1 72 ? 35.346 -48.680 20.825 1.00 26.42 64 ALA B O 1
ATOM 2259 N N . ARG B 1 73 ? 33.500 -49.324 21.950 1.00 33.13 65 ARG B N 1
ATOM 2260 C CA . ARG B 1 73 ? 32.866 -49.859 20.747 1.00 34.25 65 ARG B CA 1
ATOM 2261 C C . ARG B 1 73 ? 32.700 -48.782 19.687 1.00 31.04 65 ARG B C 1
ATOM 2262 O O . ARG B 1 73 ? 32.932 -49.027 18.498 1.00 24.95 65 ARG B O 1
ATOM 2270 N N . LEU B 1 74 ? 32.299 -47.575 20.100 1.00 25.77 66 LEU B N 1
ATOM 2271 C CA . LEU B 1 74 ? 32.107 -46.503 19.135 1.00 23.75 66 LEU B CA 1
ATOM 2272 C C . LEU B 1 74 ? 33.443 -45.989 18.611 1.00 26.04 66 LEU B C 1
ATOM 2273 O O . LEU B 1 74 ? 33.575 -45.698 17.416 1.00 22.35 66 LEU B O 1
ATOM 2278 N N . ALA B 1 75 ? 34.449 -45.878 19.484 1.00 31.01 67 ALA B N 1
ATOM 2279 C CA . ALA B 1 75 ? 35.760 -45.425 19.025 1.00 31.71 67 ALA B CA 1
ATOM 2280 C C . ALA B 1 75 ? 36.330 -46.376 17.980 1.00 32.37 67 ALA B C 1
ATOM 2281 O O . ALA B 1 75 ? 36.922 -45.935 16.983 1.00 26.32 67 ALA B O 1
ATOM 2283 N N . ASP B 1 76 ? 36.129 -47.682 18.169 1.00 29.95 68 ASP B N 1
ATOM 2284 C CA . ASP B 1 76 ? 36.633 -48.649 17.198 1.00 34.11 68 ASP B CA 1
ATOM 2285 C C . ASP B 1 76 ? 35.849 -48.586 15.891 1.00 35.56 68 ASP B C 1
ATOM 2286 O O . ASP B 1 76 ? 36.424 -48.752 14.807 1.00 28.00 68 ASP B O 1
ATOM 2291 N N . ALA B 1 77 ? 34.537 -48.349 15.967 1.00 31.08 69 ALA B N 1
ATOM 2292 C CA . ALA B 1 77 ? 33.765 -48.145 14.746 1.00 37.65 69 ALA B CA 1
ATOM 2293 C C . ALA B 1 77 ? 34.263 -46.937 13.964 1.00 32.91 69 ALA B C 1
ATOM 2294 O O . ALA B 1 77 ? 34.065 -46.866 12.745 1.00 24.81 69 ALA B O 1
ATOM 2296 N N . LEU B 1 78 ? 34.907 -45.988 14.641 1.00 27.46 70 LEU B N 1
ATOM 2297 C CA . LEU B 1 78 ? 35.404 -44.766 14.027 1.00 27.66 70 LEU B CA 1
ATOM 2298 C C . LEU B 1 78 ? 36.901 -44.824 13.733 1.00 30.60 70 LEU B C 1
ATOM 2299 O O . LEU B 1 78 ? 37.521 -43.777 13.515 1.00 29.56 70 LEU B O 1
ATOM 2304 N N . ALA B 1 79 ? 37.488 -46.025 13.711 1.00 26.46 71 ALA B N 1
ATOM 2305 C CA . ALA B 1 79 ? 38.941 -46.151 13.623 1.00 38.60 71 ALA B CA 1
ATOM 2306 C C . ALA B 1 79 ? 39.498 -45.617 12.305 1.00 38.95 71 ALA B C 1
ATOM 2307 O O . ALA B 1 79 ? 40.649 -45.168 12.262 1.00 38.38 71 ALA B O 1
ATOM 2309 N N . ASN B 1 80 ? 38.717 -45.666 11.225 1.00 30.31 72 ASN B N 1
ATOM 2310 C CA . ASN B 1 80 ? 39.156 -45.144 9.934 1.00 33.10 72 ASN B CA 1
ATOM 2311 C C . ASN B 1 80 ? 38.672 -43.724 9.682 1.00 29.30 72 ASN B C 1
ATOM 2312 O O . ASN B 1 80 ? 38.759 -43.241 8.550 1.00 22.54 72 ASN B O 1
ATOM 2317 N N . GLU B 1 81 ? 38.149 -43.060 10.698 1.00 24.66 73 GLU B N 1
ATOM 2318 C CA . GLU B 1 81 ? 37.720 -41.677 10.598 1.00 29.27 73 GLU B CA 1
ATOM 2319 C C . GLU B 1 81 ? 38.619 -40.807 11.465 1.00 28.09 73 GLU B C 1
ATOM 2320 O O . GLU B 1 81 ? 39.285 -41.285 12.386 1.00 22.01 73 GLU B O 1
ATOM 2326 N N . ARG B 1 82 ? 38.650 -39.518 11.143 1.00 21.74 74 ARG B N 1
ATOM 2327 C CA . ARG B 1 82 ? 39.337 -38.512 11.949 1.00 25.88 74 ARG B CA 1
ATOM 2328 C C . ARG B 1 82 ? 38.298 -37.445 12.270 1.00 20.31 74 ARG B C 1
ATOM 2329 O O . ARG B 1 82 ? 38.215 -36.417 11.593 1.00 17.31 74 ARG B O 1
ATOM 2337 N N . VAL B 1 83 ? 37.505 -37.693 13.311 1.00 17.52 75 VAL B N 1
ATOM 2338 C CA . VAL B 1 83 ? 36.399 -36.798 13.645 1.00 18.53 75 VAL B CA 1
ATOM 2339 C C . VAL B 1 83 ? 36.953 -35.491 14.200 1.00 19.28 75 VAL B C 1
ATOM 2340 O O . VAL B 1 83 ? 37.666 -35.478 15.210 1.00 14.70 75 VAL B O 1
ATOM 2344 N N . ASP B 1 84 ? 36.613 -34.387 13.533 1.00 14.01 76 ASP B N 1
ATOM 2345 C CA . ASP B 1 84 ? 37.006 -33.030 13.894 1.00 16.71 76 ASP B CA 1
ATOM 2346 C C . ASP B 1 84 ? 35.963 -32.332 14.752 1.00 16.85 76 ASP B C 1
ATOM 2347 O O . ASP B 1 84 ? 36.313 -31.452 15.544 1.00 11.02 76 ASP B O 1
ATOM 2352 N N . VAL B 1 85 ? 34.687 -32.674 14.569 1.00 11.82 77 VAL B N 1
ATOM 2353 C CA . VAL B 1 85 ? 33.570 -32.011 15.232 1.00 16.28 77 VAL B CA 1
ATOM 2354 C C . VAL B 1 85 ? 32.605 -33.087 15.706 1.00 15.38 77 VAL B C 1
ATOM 2355 O O . VAL B 1 85 ? 32.274 -34.008 14.951 1.00 10.11 77 VAL B O 1
ATOM 2359 N N . LEU B 1 86 ? 32.153 -32.974 16.948 1.00 12.68 78 LEU B N 1
ATOM 2360 C CA . LEU B 1 86 ? 31.064 -33.794 17.461 1.00 16.23 78 LEU B CA 1
ATOM 2361 C C . LEU B 1 86 ? 29.878 -32.896 17.790 1.00 15.77 78 LEU B C 1
ATOM 2362 O O . LEU B 1 86 ? 30.021 -31.947 18.567 1.00 9.49 78 LEU B O 1
ATOM 2367 N N . VAL B 1 87 ? 28.711 -33.188 17.212 1.00 10.15 79 VAL B N 1
ATOM 2368 C CA . VAL B 1 87 ? 27.472 -32.568 17.667 1.00 13.71 79 VAL B CA 1
ATOM 2369 C C . VAL B 1 87 ? 26.719 -33.634 18.450 1.00 14.50 79 VAL B C 1
ATOM 2370 O O . VAL B 1 87 ? 26.155 -34.570 17.867 1.00 10.13 79 VAL B O 1
ATOM 2374 N N . ALA B 1 88 ? 26.729 -33.504 19.773 1.00 11.05 80 ALA B N 1
ATOM 2375 C CA . ALA B 1 88 ? 26.134 -34.497 20.660 1.00 14.87 80 ALA B CA 1
ATOM 2376 C C . ALA B 1 88 ? 24.663 -34.138 20.826 1.00 17.68 80 ALA B C 1
ATOM 2377 O O . ALA B 1 88 ? 24.317 -33.254 21.609 1.00 12.30 80 ALA B O 1
ATOM 2379 N N . ASN B 1 89 ? 23.791 -34.837 20.102 1.00 12.51 81 ASN B N 1
ATOM 2380 C CA . ASN B 1 89 ? 22.383 -34.470 20.047 1.00 16.28 81 ASN B CA 1
ATOM 2381 C C . ASN B 1 89 ? 21.440 -35.547 20.571 1.00 23.09 81 ASN B C 1
ATOM 2382 O O . ASN B 1 89 ? 20.276 -35.239 20.858 1.00 21.78 81 ASN B O 1
ATOM 2387 N N . ALA B 1 90 ? 21.922 -36.763 20.776 1.00 20.06 82 ALA B N 1
ATOM 2388 C CA . ALA B 1 90 ? 21.073 -37.838 21.282 1.00 27.94 82 ALA B CA 1
ATOM 2389 C C . ALA B 1 90 ? 20.595 -37.564 22.708 1.00 24.80 82 ALA B C 1
ATOM 2390 O O . ALA B 1 90 ? 21.285 -36.942 23.517 1.00 21.46 82 ALA B O 1
ATOM 2392 N N . GLY B 1 91 ? 19.389 -38.050 23.001 1.00 25.14 83 GLY B N 1
ATOM 2393 C CA . GLY B 1 91 ? 18.814 -37.995 24.332 1.00 26.89 83 GLY B CA 1
ATOM 2394 C C . GLY B 1 91 ? 17.416 -37.406 24.356 1.00 26.60 83 GLY B C 1
ATOM 2395 O O . GLY B 1 91 ? 17.214 -36.257 23.948 1.00 22.84 83 GLY B O 1
ATOM 2396 N N . THR B 1 92 ? 16.446 -38.176 24.845 1.00 20.26 84 THR B N 1
ATOM 2397 C CA . THR B 1 92 ? 15.075 -37.716 24.992 1.00 23.52 84 THR B CA 1
ATOM 2398 C C . THR B 1 92 ? 14.636 -37.872 26.444 1.00 23.77 84 THR B C 1
ATOM 2399 O O . THR B 1 92 ? 15.259 -38.589 27.226 1.00 17.64 84 THR B O 1
ATOM 2403 N N . ALA B 1 93 ? 13.559 -37.179 26.794 1.00 21.52 85 ALA B N 1
ATOM 2404 C CA . ALA B 1 93 ? 13.053 -37.180 28.159 1.00 26.30 85 ALA B CA 1
ATOM 2405 C C . ALA B 1 93 ? 12.075 -38.325 28.366 1.00 28.42 85 ALA B C 1
ATOM 2406 O O . ALA B 1 93 ? 11.250 -38.626 27.497 1.00 27.31 85 ALA B O 1
ATOM 2408 N N . ALA B 1 94 ? 12.182 -38.968 29.525 1.00 20.53 86 ALA B N 1
ATOM 2409 C CA . ALA B 1 94 ? 11.184 -39.933 29.943 1.00 32.01 86 ALA B CA 1
ATOM 2410 C C . ALA B 1 94 ? 10.111 -39.219 30.759 1.00 33.20 86 ALA B C 1
ATOM 2411 O O . ALA B 1 94 ? 9.234 -38.551 30.198 1.00 32.26 86 ALA B O 1
ATOM 2413 N N . SER B 1 95 ? 10.194 -39.320 32.079 1.00 19.53 87 SER B N 1
ATOM 2414 C CA . SER B 1 95 ? 9.096 -38.884 32.926 1.00 21.51 87 SER B CA 1
ATOM 2415 C C . SER B 1 95 ? 8.927 -37.365 32.899 1.00 22.87 87 SER B C 1
ATOM 2416 O O . SER B 1 95 ? 9.906 -36.613 32.922 1.00 17.93 87 SER B O 1
ATOM 2419 N N . ALA B 1 96 ? 7.664 -36.918 32.879 1.00 19.54 88 ALA B N 1
ATOM 2420 C CA . ALA B 1 96 ? 7.358 -35.489 32.807 1.00 20.26 88 ALA B CA 1
ATOM 2421 C C . ALA B 1 96 ? 7.390 -34.788 34.162 1.00 20.23 88 ALA B C 1
ATOM 2422 O O . ALA B 1 96 ? 7.570 -33.560 34.219 1.00 12.47 88 ALA B O 1
ATOM 2424 N N . THR B 1 97 ? 7.207 -35.522 35.256 1.00 13.69 89 THR B N 1
ATOM 2425 C CA . THR B 1 97 ? 7.149 -34.933 36.585 1.00 16.76 89 THR B CA 1
ATOM 2426 C C . THR B 1 97 ? 7.908 -35.831 37.544 1.00 21.31 89 THR B C 1
ATOM 2427 O O . THR B 1 97 ? 8.153 -37.007 37.258 1.00 13.28 89 THR B O 1
ATOM 2431 N N . LEU B 1 98 ? 8.273 -35.265 38.697 1.00 16.04 90 LEU B N 1
ATOM 2432 C CA . LEU B 1 98 ? 8.836 -36.094 39.758 1.00 17.57 90 LEU B CA 1
ATOM 2433 C C . LEU B 1 98 ? 7.810 -37.092 40.277 1.00 18.70 90 LEU B C 1
ATOM 2434 O O . LEU B 1 98 ? 8.171 -38.223 40.629 1.00 14.09 90 LEU B O 1
ATOM 2439 N N . ARG B 1 99 ? 6.529 -36.696 40.312 1.00 15.68 91 ARG B N 1
ATOM 2440 C CA . ARG B 1 99 ? 5.462 -37.622 40.695 1.00 19.38 91 ARG B CA 1
ATOM 2441 C C . ARG B 1 99 ? 5.489 -38.889 39.850 1.00 19.75 91 ARG B C 1
ATOM 2442 O O . ARG B 1 99 ? 5.269 -40.000 40.360 1.00 16.47 91 ARG B O 1
ATOM 2450 N N . ALA B 1 100 ? 5.753 -38.741 38.552 1.00 15.36 92 ALA B N 1
ATOM 2451 C CA . ALA B 1 100 ? 5.747 -39.852 37.612 1.00 18.80 92 ALA B CA 1
ATOM 2452 C C . ALA B 1 100 ? 7.079 -40.587 37.562 1.00 21.76 92 ALA B C 1
ATOM 2453 O O . ALA B 1 100 ? 7.156 -41.676 36.976 1.00 19.12 92 ALA B O 1
ATOM 2455 N N . THR B 1 101 ? 8.113 -40.023 38.176 1.00 15.26 93 THR B N 1
ATOM 2456 C CA . THR B 1 101 ? 9.470 -40.539 38.059 1.00 19.77 93 THR B CA 1
ATOM 2457 C C . THR B 1 101 ? 9.709 -41.679 39.046 1.00 21.82 93 THR B C 1
ATOM 2458 O O . THR B 1 101 ? 9.215 -41.656 40.177 1.00 16.34 93 THR B O 1
ATOM 2462 N N . THR B 1 102 ? 10.462 -42.683 38.601 1.00 21.42 94 THR B N 1
ATOM 2463 C CA . THR B 1 102 ? 10.929 -43.774 39.442 1.00 24.08 94 THR B CA 1
ATOM 2464 C C . THR B 1 102 ? 12.451 -43.742 39.501 1.00 22.77 94 THR B C 1
ATOM 2465 O O . THR B 1 102 ? 13.100 -43.093 38.683 1.00 16.47 94 THR B O 1
ATOM 2469 N N . SER B 1 103 ? 13.030 -44.464 40.469 1.00 23.17 95 SER B N 1
ATOM 2470 C CA . SER B 1 103 ? 14.490 -44.549 40.510 1.00 23.96 95 SER B CA 1
ATOM 2471 C C . SER B 1 103 ? 15.034 -45.069 39.184 1.00 23.40 95 SER B C 1
ATOM 2472 O O . SER B 1 103 ? 16.068 -44.599 38.692 1.00 18.19 95 SER B O 1
ATOM 2475 N N . ALA B 1 104 ? 14.329 -46.027 38.582 1.00 19.34 96 ALA B N 1
ATOM 2476 C CA . ALA B 1 104 ? 14.769 -46.611 37.320 1.00 26.64 96 ALA B CA 1
ATOM 2477 C C . ALA B 1 104 ? 14.647 -45.617 36.171 1.00 26.45 96 ALA B C 1
ATOM 2478 O O . ALA B 1 104 ? 15.562 -45.501 35.348 1.00 17.97 96 ALA B O 1
ATOM 2480 N N . SER B 1 105 ? 13.525 -44.895 36.088 1.00 17.86 97 SER B N 1
ATOM 2481 C CA . SER B 1 105 ? 13.389 -43.926 35.003 1.00 17.76 97 SER B CA 1
ATOM 2482 C C . SER B 1 105 ? 14.306 -42.726 35.211 1.00 21.38 97 SER B C 1
ATOM 2483 O O . SER B 1 105 ? 14.756 -42.115 34.235 1.00 14.72 97 SER B O 1
ATOM 2486 N N . TRP B 1 106 ? 14.582 -42.378 36.467 1.00 16.26 98 TRP B N 1
ATOM 2487 C CA . TRP B 1 106 ? 15.572 -41.344 36.765 1.00 20.86 98 TRP B CA 1
ATOM 2488 C C . TRP B 1 106 ? 16.949 -41.743 36.242 1.00 17.18 98 TRP B C 1
ATOM 2489 O O . TRP B 1 106 ? 17.595 -40.985 35.502 1.00 13.44 98 TRP B O 1
ATOM 2500 N N . ARG B 1 107 ? 17.409 -42.949 36.598 1.00 16.30 99 ARG B N 1
ATOM 2501 C CA . ARG B 1 107 ? 18.727 -43.378 36.147 1.00 21.09 99 ARG B CA 1
ATOM 2502 C C . ARG B 1 107 ? 18.760 -43.521 34.630 1.00 21.50 99 ARG B C 1
ATOM 2503 O O . ARG B 1 107 ? 19.764 -43.199 33.991 1.00 15.53 99 ARG B O 1
ATOM 2511 N N . ALA B 1 108 ? 17.657 -43.986 34.039 1.00 16.04 100 ALA B N 1
ATOM 2512 C CA . ALA B 1 108 ? 17.619 -44.146 32.587 1.00 24.09 100 ALA B CA 1
ATOM 2513 C C . ALA B 1 108 ? 17.747 -42.802 31.884 1.00 22.38 100 ALA B C 1
ATOM 2514 O O . ALA B 1 108 ? 18.433 -42.691 30.858 1.00 14.32 100 ALA B O 1
ATOM 2516 N N . ASP B 1 109 ? 17.112 -41.759 32.429 1.00 13.95 101 ASP B N 1
ATOM 2517 C CA . ASP B 1 109 ? 17.232 -40.439 31.822 1.00 17.81 101 ASP B CA 1
ATOM 2518 C C . ASP B 1 109 ? 18.645 -39.891 31.978 1.00 17.72 101 ASP B C 1
ATOM 2519 O O . ASP B 1 109 ? 19.174 -39.256 31.058 1.00 11.60 101 ASP B O 1
ATOM 2524 N N . LEU B 1 110 ? 19.269 -40.115 33.139 1.00 14.58 102 LEU B N 1
ATOM 2525 C CA . LEU B 1 110 ? 20.659 -39.698 33.301 1.00 19.96 102 LEU B CA 1
ATOM 2526 C C . LEU B 1 110 ? 21.562 -40.401 32.296 1.00 20.70 102 LEU B C 1
ATOM 2527 O O . LEU B 1 110 ? 22.423 -39.769 31.670 1.00 12.68 102 LEU B O 1
ATOM 2532 N N . ASP B 1 111 ? 21.371 -41.710 32.107 1.00 15.16 103 ASP B N 1
ATOM 2533 C CA . ASP B 1 111 ? 22.231 -42.421 31.173 1.00 17.54 103 ASP B CA 1
ATOM 2534 C C . ASP B 1 111 ? 22.003 -41.968 29.738 1.00 23.17 103 ASP B C 1
ATOM 2535 O O . ASP B 1 111 ? 22.962 -41.830 28.970 1.00 17.20 103 ASP B O 1
ATOM 2540 N N . ALA B 1 112 ? 20.747 -41.722 29.357 1.00 17.34 104 ALA B N 1
ATOM 2541 C CA . ALA B 1 112 ? 20.454 -41.404 27.964 1.00 20.71 104 ALA B CA 1
ATOM 2542 C C . ALA B 1 112 ? 20.805 -39.975 27.586 1.00 21.03 104 ALA B C 1
ATOM 2543 O O . ALA B 1 112 ? 21.047 -39.709 26.398 1.00 12.86 104 ALA B O 1
ATOM 2545 N N . ASN B 1 113 ? 20.834 -39.054 28.556 1.00 18.36 105 ASN B N 1
ATOM 2546 C CA . ASN B 1 113 ? 20.967 -37.636 28.263 1.00 21.90 105 ASN B CA 1
ATOM 2547 C C . ASN B 1 113 ? 22.253 -37.008 28.764 1.00 24.40 105 ASN B C 1
ATOM 2548 O O . ASN B 1 113 ? 22.598 -35.913 28.307 1.00 26.37 105 ASN B O 1
ATOM 2553 N N . LEU B 1 114 ? 22.935 -37.630 29.718 1.00 13.27 106 LEU B N 1
ATOM 2554 C CA . LEU B 1 114 ? 24.207 -37.121 30.204 1.00 18.13 106 LEU B CA 1
ATOM 2555 C C . LEU B 1 114 ? 25.340 -38.089 29.904 1.00 17.72 106 LEU B C 1
ATOM 2556 O O . LEU B 1 114 ? 26.307 -37.717 29.224 1.00 14.09 106 LEU B O 1
ATOM 2561 N N . THR B 1 115 ? 25.222 -39.346 30.321 1.00 14.58 107 THR B N 1
ATOM 2562 C CA . THR B 1 115 ? 26.314 -40.280 30.088 1.00 16.25 107 THR B CA 1
ATOM 2563 C C . THR B 1 115 ? 26.453 -40.642 28.612 1.00 18.11 107 THR B C 1
ATOM 2564 O O . THR B 1 115 ? 27.570 -40.891 28.149 1.00 12.29 107 THR B O 1
ATOM 2568 N N . ALA B 1 116 ? 25.347 -40.674 27.864 1.00 12.70 108 ALA B N 1
ATOM 2569 C CA . ALA B 1 116 ? 25.447 -40.911 26.425 1.00 15.76 108 ALA B CA 1
ATOM 2570 C C . ALA B 1 116 ? 26.326 -39.864 25.750 1.00 18.12 108 ALA B C 1
ATOM 2571 O O . ALA B 1 116 ? 27.025 -40.171 24.779 1.00 13.66 108 ALA B O 1
ATOM 2573 N N . THR B 1 117 ? 26.304 -38.629 26.260 1.00 12.33 109 THR B N 1
ATOM 2574 C CA . THR B 1 117 ? 27.172 -37.591 25.725 1.00 16.73 109 THR B CA 1
ATOM 2575 C C . THR B 1 117 ? 28.615 -37.808 26.150 1.00 17.39 109 THR B C 1
ATOM 2576 O O . THR B 1 117 ? 29.534 -37.648 25.340 1.00 10.33 109 THR B O 1
ATOM 2580 N N . TYR B 1 118 ? 28.835 -38.186 27.413 1.00 10.73 110 TYR B N 1
ATOM 2581 C CA . TYR B 1 118 ? 30.174 -38.584 27.840 1.00 15.63 110 TYR B CA 1
ATOM 2582 C C . TYR B 1 118 ? 30.733 -39.676 26.937 1.00 16.75 110 TYR B C 1
ATOM 2583 O O . TYR B 1 118 ? 31.888 -39.606 26.493 1.00 11.94 110 TYR B O 1
ATOM 2592 N N . VAL B 1 119 ? 29.918 -40.694 26.645 1.00 14.23 111 VAL B N 1
ATOM 2593 C CA . VAL B 1 119 ? 30.365 -41.781 25.771 1.00 17.26 111 VAL B CA 1
ATOM 2594 C C . VAL B 1 119 ? 30.720 -41.252 24.383 1.00 16.98 111 VAL B C 1
ATOM 2595 O O . VAL B 1 119 ? 31.746 -41.630 23.804 1.00 12.82 111 VAL B O 1
ATOM 2599 N N . SER B 1 120 ? 29.886 -40.366 23.835 1.00 12.12 112 SER B N 1
ATOM 2600 C CA A SER B 1 120 ? 30.122 -39.827 22.498 0.60 17.34 112 SER B CA 1
ATOM 2601 C CA B SER B 1 120 ? 30.151 -39.880 22.487 0.40 17.15 112 SER B CA 1
ATOM 2602 C C . SER B 1 120 ? 31.432 -39.050 22.440 1.00 18.62 112 SER B C 1
ATOM 2603 O O . SER B 1 120 ? 32.211 -39.172 21.482 1.00 11.23 112 SER B O 1
ATOM 2608 N N . VAL B 1 121 ? 31.683 -38.229 23.464 1.00 12.21 113 VAL B N 1
ATOM 2609 C CA . VAL B 1 121 ? 32.923 -37.451 23.521 1.00 15.06 113 VAL B CA 1
ATOM 2610 C C . VAL B 1 121 ? 34.133 -38.373 23.632 1.00 16.40 113 VAL B C 1
ATOM 2611 O O . VAL B 1 121 ? 35.130 -38.212 22.920 1.00 11.46 113 VAL B O 1
ATOM 2615 N N . GLU B 1 122 ? 34.084 -39.331 24.563 1.00 13.70 114 GLU B N 1
ATOM 2616 C CA . GLU B 1 122 ? 35.235 -40.203 24.754 1.00 15.51 114 GLU B CA 1
ATOM 2617 C C . GLU B 1 122 ? 35.547 -41.037 23.515 1.00 18.52 114 GLU B C 1
ATOM 2618 O O . GLU B 1 122 ? 36.677 -41.512 23.365 1.00 13.90 114 GLU B O 1
ATOM 2624 N N . ALA B 1 123 ? 34.580 -41.216 22.624 1.00 13.26 115 ALA B N 1
ATOM 2625 C CA . ALA B 1 123 ? 34.838 -41.969 21.403 1.00 18.43 115 ALA B CA 1
ATOM 2626 C C . ALA B 1 123 ? 35.669 -41.193 20.391 1.00 19.78 115 ALA B C 1
ATOM 2627 O O . ALA B 1 123 ? 36.206 -41.807 19.460 1.00 13.44 115 ALA B O 1
ATOM 2629 N N . VAL B 1 124 ? 35.780 -39.868 20.534 1.00 14.58 116 VAL B N 1
ATOM 2630 C CA . VAL B 1 124 ? 36.454 -39.058 19.521 1.00 22.02 116 VAL B CA 1
ATOM 2631 C C . VAL B 1 124 ? 37.538 -38.160 20.107 1.00 17.84 116 VAL B C 1
ATOM 2632 O O . VAL B 1 124 ? 38.345 -37.598 19.358 1.00 12.73 116 VAL B O 1
ATOM 2636 N N . LEU B 1 125 ? 37.569 -38.010 21.435 1.00 13.70 117 LEU B N 1
ATOM 2637 C CA . LEU B 1 125 ? 38.360 -36.931 22.026 1.00 17.77 117 LEU B CA 1
ATOM 2638 C C . LEU B 1 125 ? 39.862 -37.180 21.895 1.00 18.33 117 LEU B C 1
ATOM 2639 O O . LEU B 1 125 ? 40.637 -36.232 21.717 1.00 13.29 117 LEU B O 1
ATOM 2644 N N . ALA B 1 126 ? 40.298 -38.439 21.985 1.00 15.03 118 ALA B N 1
ATOM 2645 C CA . ALA B 1 126 ? 41.733 -38.712 21.929 1.00 19.30 118 ALA B CA 1
ATOM 2646 C C . ALA B 1 126 ? 42.323 -38.272 20.594 1.00 19.78 118 ALA B C 1
ATOM 2647 O O . ALA B 1 126 ? 43.405 -37.677 20.550 1.00 14.24 118 ALA B O 1
ATOM 2649 N N . GLY B 1 127 ? 41.617 -38.550 19.498 1.00 14.85 119 GLY B N 1
ATOM 2650 C CA . GLY B 1 127 ? 42.094 -38.132 18.191 1.00 18.61 119 GLY B CA 1
ATOM 2651 C C . GLY B 1 127 ? 42.079 -36.626 18.017 1.00 17.69 119 GLY B C 1
ATOM 2652 O O . GLY B 1 127 ? 42.993 -36.054 17.414 1.00 12.87 119 GLY B O 1
ATOM 2653 N N . MET B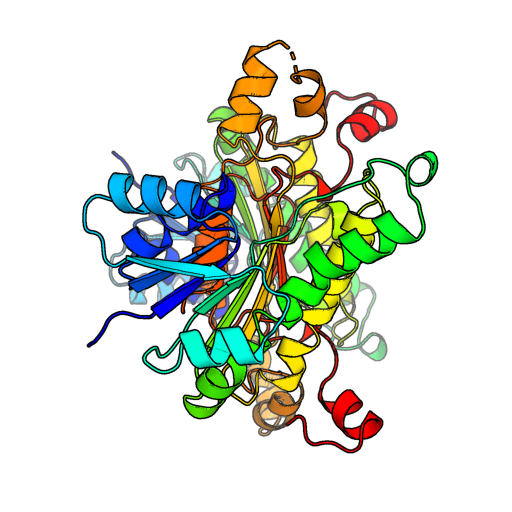 1 128 ? 41.039 -35.964 18.530 1.00 13.87 120 MET B N 1
ATOM 2654 C CA . MET B 1 128 ? 41.017 -34.502 18.531 1.00 17.35 120 MET B CA 1
ATOM 2655 C C . MET B 1 128 ? 42.240 -33.941 19.242 1.00 17.39 120 MET B C 1
ATOM 2656 O O . MET B 1 128 ? 42.890 -33.011 18.755 1.00 12.62 120 MET B O 1
ATOM 2661 N N . ARG B 1 129 ? 42.552 -34.483 20.420 1.00 13.53 121 ARG B N 1
ATOM 2662 C CA . ARG B 1 129 ? 43.728 -34.033 21.156 1.00 19.92 121 ARG B CA 1
ATOM 2663 C C . ARG B 1 129 ? 45.016 -34.304 20.389 1.00 20.29 121 ARG B C 1
ATOM 2664 O O . ARG B 1 129 ? 45.913 -33.453 20.349 1.00 14.92 121 ARG B O 1
ATOM 2672 N N . ALA B 1 130 ? 45.142 -35.496 19.797 1.00 17.28 122 ALA B N 1
ATOM 2673 C CA . ALA B 1 130 ? 46.372 -35.821 19.081 1.00 23.04 122 ALA B CA 1
ATOM 2674 C C . ALA B 1 130 ? 46.602 -34.888 17.900 1.00 23.63 122 ALA B C 1
ATOM 2675 O O . ALA B 1 130 ? 47.753 -34.577 17.567 1.00 15.42 122 ALA B O 1
ATOM 2677 N N . ARG B 1 131 ? 45.529 -34.444 17.256 1.00 13.91 123 ARG B N 1
ATOM 2678 C CA . ARG B 1 131 ? 45.597 -33.532 16.123 1.00 19.06 123 ARG B CA 1
ATOM 2679 C C . ARG B 1 131 ? 45.527 -32.070 16.546 1.00 21.07 123 ARG B C 1
ATOM 2680 O O . ARG B 1 131 ? 45.659 -31.182 15.696 1.00 16.07 123 ARG B O 1
ATOM 2688 N N . ARG B 1 132 ? 45.361 -31.816 17.845 1.00 13.83 124 ARG B N 1
ATOM 2689 C CA . ARG B 1 132 ? 45.238 -30.468 18.406 1.00 22.16 124 ARG B CA 1
ATOM 2690 C C . ARG B 1 132 ? 44.115 -29.684 17.738 1.00 18.33 124 ARG B C 1
ATOM 2691 O O . ARG B 1 132 ? 44.235 -28.483 17.484 1.00 14.37 124 ARG B O 1
ATOM 2699 N N . ARG B 1 133 ? 43.003 -30.365 17.467 1.00 15.10 125 ARG B N 1
ATOM 2700 C CA . ARG B 1 133 ? 41.883 -29.723 16.786 1.00 18.77 125 ARG B CA 1
ATOM 2701 C C . ARG B 1 133 ? 40.610 -30.495 17.083 1.00 19.52 125 ARG B C 1
ATOM 2702 O O . ARG B 1 133 ? 40.500 -31.672 16.729 1.00 13.07 125 ARG B O 1
ATOM 2710 N N . GLY B 1 134 ? 39.645 -29.839 17.716 1.00 17.56 126 GLY B N 1
ATOM 2711 C CA . GLY B 1 134 ? 38.370 -30.482 17.933 1.00 15.32 126 GLY B CA 1
ATOM 2712 C C . GLY B 1 134 ? 37.347 -29.476 18.397 1.00 15.16 126 GLY B C 1
ATOM 2713 O O . GLY B 1 134 ? 37.689 -28.514 19.089 1.00 10.99 126 GLY B O 1
ATOM 2714 N N . ALA B 1 135 ? 36.095 -29.656 17.992 1.00 12.25 127 ALA B N 1
ATOM 2715 C CA . ALA B 1 135 ? 35.003 -28.855 18.524 1.00 15.44 127 ALA B CA 1
ATOM 2716 C C . ALA B 1 135 ? 33.918 -29.812 18.976 1.00 16.82 127 ALA B C 1
ATOM 2717 O O . ALA B 1 135 ? 33.539 -30.723 18.232 1.00 9.72 127 ALA B O 1
ATOM 2719 N N . ILE B 1 136 ? 33.469 -29.638 20.213 1.00 10.14 128 ILE B N 1
ATOM 2720 C CA . ILE B 1 136 ? 32.395 -30.437 20.786 1.00 13.53 128 ILE B CA 1
ATOM 2721 C C . ILE B 1 136 ? 31.221 -29.502 21.010 1.00 13.32 128 ILE B C 1
ATOM 2722 O O . ILE B 1 136 ? 31.330 -28.526 21.759 1.00 9.47 128 ILE B O 1
ATOM 2727 N N . THR B 1 137 ? 30.099 -29.797 20.364 1.00 10.01 129 THR B N 1
ATOM 2728 C CA . THR B 1 137 ? 28.925 -28.943 20.416 1.00 12.60 129 THR B CA 1
ATOM 2729 C C . THR B 1 137 ? 27.769 -29.792 20.929 1.00 15.61 129 THR B C 1
ATOM 2730 O O . THR B 1 137 ? 27.305 -30.704 20.245 1.00 9.25 129 THR B O 1
ATOM 2734 N N . ILE B 1 138 ? 27.334 -29.521 22.151 1.00 12.15 130 ILE B N 1
ATOM 2735 C CA . ILE B 1 138 ? 26.354 -30.362 22.833 1.00 15.81 130 ILE B CA 1
ATOM 2736 C C . ILE B 1 138 ? 24.984 -29.720 22.676 1.00 17.54 130 ILE B C 1
ATOM 2737 O O . ILE B 1 138 ? 24.836 -28.514 22.902 1.00 10.53 130 ILE B O 1
ATOM 2742 N N . VAL B 1 139 ? 23.983 -30.504 22.274 1.00 12.15 131 VAL B N 1
ATOM 2743 C CA . VAL B 1 139 ? 22.617 -29.992 22.218 1.00 15.32 131 VAL B CA 1
ATOM 2744 C C . VAL B 1 139 ? 21.982 -30.261 23.581 1.00 16.75 131 VAL B C 1
ATOM 2745 O O . VAL B 1 139 ? 21.671 -31.406 23.925 1.00 13.59 131 VAL B O 1
ATOM 2749 N N . GLY B 1 140 ? 21.805 -29.200 24.360 1.00 12.37 132 GLY B N 1
ATOM 2750 C CA . GLY B 1 140 ? 21.198 -29.319 25.670 1.00 18.79 132 GLY B CA 1
ATOM 2751 C C . GLY B 1 140 ? 19.723 -28.987 25.617 1.00 17.62 132 GLY B C 1
ATOM 2752 O O . GLY B 1 140 ? 19.011 -29.441 24.717 1.00 11.19 132 GLY B O 1
ATOM 2753 N N . SER B 1 141 ? 19.261 -28.179 26.569 1.00 12.19 133 SER B N 1
ATOM 2754 C CA . SER B 1 141 ? 17.859 -27.787 26.647 1.00 15.92 133 SER B CA 1
ATOM 2755 C C . SER B 1 141 ? 17.742 -26.609 27.592 1.00 14.46 133 SER B C 1
ATOM 2756 O O . SER B 1 141 ? 18.507 -26.502 28.552 1.00 10.97 133 SER B O 1
ATOM 2759 N N . VAL B 1 142 ? 16.752 -25.746 27.333 1.00 11.74 134 VAL B N 1
ATOM 2760 C CA . VAL B 1 142 ? 16.416 -24.725 28.323 1.00 14.08 134 VAL B CA 1
ATOM 2761 C C . VAL B 1 142 ? 16.032 -25.365 29.653 1.00 15.05 134 VAL B C 1
ATOM 2762 O O . VAL B 1 142 ? 16.159 -24.724 30.703 1.00 10.35 134 VAL B O 1
ATOM 2766 N N . ASN B 1 143 ? 15.567 -26.620 29.635 1.00 12.64 135 ASN B N 1
ATOM 2767 C CA . ASN B 1 143 ? 15.221 -27.303 30.885 1.00 14.22 135 ASN B CA 1
ATOM 2768 C C . ASN B 1 143 ? 16.433 -27.504 31.784 1.00 15.22 135 ASN B C 1
ATOM 2769 O O . ASN B 1 143 ? 16.270 -27.730 32.992 1.00 9.34 135 ASN B O 1
ATOM 2774 N N . GLY B 1 144 ? 17.634 -27.453 31.223 1.00 11.62 136 GLY B N 1
ATOM 2775 C CA . GLY B 1 144 ? 18.830 -27.559 32.026 1.00 15.77 136 GLY B CA 1
ATOM 2776 C C . GLY B 1 144 ? 19.196 -26.292 32.761 1.00 17.45 136 GLY B C 1
ATOM 2777 O O . GLY B 1 144 ? 20.165 -26.276 33.524 1.00 12.14 136 GLY B O 1
ATOM 2778 N N . VAL B 1 145 ? 18.425 -25.221 32.555 1.00 11.11 137 VAL B N 1
ATOM 2779 C CA . VAL B 1 145 ? 18.720 -23.910 33.109 1.00 16.83 137 VAL B CA 1
ATOM 2780 C C . VAL B 1 145 ? 17.604 -23.412 34.017 1.00 17.99 137 VAL B C 1
ATOM 2781 O O . VAL B 1 145 ? 17.860 -22.700 35.001 1.00 14.63 137 VAL B O 1
ATOM 2785 N N . ALA B 1 146 ? 16.355 -23.730 33.686 1.00 12.51 138 ALA B N 1
ATOM 2786 C CA . ALA B 1 146 ? 15.189 -23.339 34.463 1.00 19.82 138 ALA B CA 1
ATOM 2787 C C . ALA B 1 146 ? 14.271 -24.540 34.642 1.00 17.07 138 ALA B C 1
ATOM 2788 O O . ALA B 1 146 ? 14.221 -25.436 33.792 1.00 10.22 138 ALA B O 1
ATOM 2790 N N . ALA B 1 147 ? 13.539 -24.558 35.758 1.00 13.27 139 ALA B N 1
ATOM 2791 C CA . ALA B 1 147 ? 12.639 -25.670 36.043 1.00 15.71 139 ALA B CA 1
ATOM 2792 C C . ALA B 1 147 ? 11.361 -25.512 35.225 1.00 16.83 139 ALA B C 1
ATOM 2793 O O . ALA B 1 147 ? 10.579 -24.581 35.443 1.00 11.31 139 ALA B O 1
ATOM 2795 N N . LEU B 1 148 ? 11.146 -26.451 34.295 1.00 12.57 140 LEU B N 1
ATOM 2796 C CA . LEU B 1 148 ? 10.015 -26.418 33.379 1.00 17.40 140 LEU B CA 1
ATOM 2797 C C . LEU B 1 148 ? 9.356 -27.784 33.236 1.00 19.09 140 LEU B C 1
ATOM 2798 O O . LEU B 1 148 ? 8.516 -27.956 32.340 1.00 13.00 140 LEU B O 1
ATOM 2803 N N . GLY B 1 149 ? 9.711 -28.753 34.075 1.00 14.43 141 GLY B N 1
ATOM 2804 C CA . GLY B 1 149 ? 9.234 -30.121 33.941 1.00 19.14 141 GLY B CA 1
ATOM 2805 C C . GLY B 1 149 ? 10.328 -31.053 33.436 1.00 20.80 141 GLY B C 1
ATOM 2806 O O . GLY B 1 149 ? 11.461 -30.650 33.169 1.00 13.57 141 GLY B O 1
ATOM 2807 N N . HIS B 1 150 ? 9.960 -32.334 33.320 1.00 13.67 142 HIS B N 1
ATOM 2808 C CA . HIS B 1 150 ? 10.856 -33.410 32.896 1.00 13.64 142 HIS B CA 1
ATOM 2809 C C . HIS B 1 150 ? 12.117 -33.410 33.752 1.00 17.16 142 HIS B C 1
ATOM 2810 O O . HIS B 1 150 ? 13.210 -33.092 33.265 1.00 14.83 142 HIS B O 1
ATOM 2817 N N . PRO B 1 151 ? 12.001 -33.797 35.031 1.00 14.53 143 PRO B N 1
ATOM 2818 C CA . PRO B 1 151 ? 13.049 -33.426 36.001 1.00 16.72 143 PRO B CA 1
ATOM 2819 C C . PRO B 1 151 ? 14.348 -34.202 35.863 1.00 15.70 143 PRO B C 1
ATOM 2820 O O . PRO B 1 151 ? 15.415 -33.609 36.051 1.00 12.47 143 PRO B O 1
ATOM 2824 N N . ALA B 1 152 ? 14.307 -35.511 35.587 1.00 13.98 144 ALA B N 1
ATOM 2825 C CA . ALA B 1 152 ? 15.570 -36.224 35.414 1.00 15.53 144 ALA B CA 1
ATOM 2826 C C . ALA B 1 152 ? 16.273 -35.776 34.136 1.00 14.19 144 ALA B C 1
ATOM 2827 O O . ALA B 1 152 ? 17.500 -35.605 34.110 1.00 12.32 144 ALA B O 1
ATOM 2829 N N . TYR B 1 153 ? 15.506 -35.593 33.063 1.00 14.58 145 TYR B N 1
ATOM 2830 C CA . TYR B 1 153 ? 16.044 -35.009 31.839 1.00 19.02 145 TYR B CA 1
ATOM 2831 C C . TYR B 1 153 ? 16.692 -33.661 32.128 1.00 17.02 145 TYR B C 1
ATOM 2832 O O . TYR B 1 153 ? 17.812 -33.386 31.685 1.00 11.27 145 TYR B O 1
ATOM 2841 N N . SER B 1 154 ? 16.012 -32.826 32.912 1.00 11.46 146 SER B N 1
ATOM 2842 C CA . SER B 1 154 ? 16.528 -31.493 33.201 1.00 15.35 146 SER B CA 1
ATOM 2843 C C . SER B 1 154 ? 17.831 -31.556 33.991 1.00 13.46 146 SER B C 1
ATOM 2844 O O . SER B 1 154 ? 18.760 -30.784 33.725 1.00 9.57 146 SER B O 1
ATOM 2847 N N . ALA B 1 155 ? 17.902 -32.444 34.994 1.00 12.38 147 ALA B N 1
ATOM 2848 C CA . ALA B 1 155 ? 19.135 -32.611 35.763 1.00 15.10 147 ALA B CA 1
ATOM 2849 C C . ALA B 1 155 ? 20.281 -33.075 34.875 1.00 15.67 147 ALA B C 1
ATOM 2850 O O . ALA B 1 155 ? 21.412 -32.587 34.998 1.00 9.74 147 ALA B O 1
ATOM 2852 N N . ALA B 1 156 ? 20.004 -34.023 33.972 1.00 11.22 148 ALA B N 1
ATOM 2853 C CA . ALA B 1 156 ? 21.000 -34.447 32.991 1.00 14.90 148 ALA B CA 1
ATOM 2854 C C . ALA B 1 156 ? 21.453 -33.283 32.126 1.00 17.68 148 ALA B C 1
ATOM 2855 O O . ALA B 1 156 ? 22.653 -33.104 31.891 1.00 9.22 148 ALA B O 1
ATOM 2857 N N . LYS B 1 157 ? 20.507 -32.461 31.665 1.00 13.73 149 LYS B N 1
ATOM 2858 C CA . LYS B 1 157 ? 20.877 -31.353 30.790 1.00 15.92 149 LYS B CA 1
ATOM 2859 C C . LYS B 1 157 ? 21.634 -30.272 31.548 1.00 15.36 149 LYS B C 1
ATOM 2860 O O . LYS B 1 157 ? 22.490 -29.602 30.963 1.00 9.85 149 LYS B O 1
ATOM 2866 N N . ALA B 1 158 ? 21.351 -30.093 32.852 1.00 8.79 150 ALA B N 1
ATOM 2867 C CA . ALA B 1 158 ? 22.201 -29.214 33.653 1.00 11.52 150 ALA B CA 1
ATOM 2868 C C . ALA B 1 158 ? 23.609 -29.787 33.772 1.00 13.27 150 ALA B C 1
ATOM 2869 O O . ALA B 1 158 ? 24.598 -29.045 33.688 1.00 8.41 150 ALA B O 1
ATOM 2871 N N . GLY B 1 159 ? 23.713 -31.100 33.960 1.00 10.44 151 GLY B N 1
ATOM 2872 C CA . GLY B 1 159 ? 25.019 -31.737 33.991 1.00 14.67 151 GLY B CA 1
ATOM 2873 C C . GLY B 1 159 ? 25.811 -31.539 32.709 1.00 15.01 151 GLY B C 1
ATOM 2874 O O . GLY B 1 159 ? 27.044 -31.462 32.738 1.00 8.91 151 GLY B O 1
ATOM 2875 N N . LEU B 1 160 ? 25.120 -31.454 31.566 1.00 11.15 152 LEU B N 1
ATOM 2876 C CA . LEU B 1 160 ? 25.813 -31.262 30.293 1.00 13.25 152 LEU B CA 1
ATOM 2877 C C . LEU B 1 160 ? 26.492 -29.906 30.234 1.00 15.64 152 LEU B C 1
ATOM 2878 O O . LEU B 1 160 ? 27.578 -29.768 29.656 1.00 9.20 152 LEU B O 1
ATOM 2883 N N . ILE B 1 161 ? 25.839 -28.883 30.790 1.00 9.85 153 ILE B N 1
ATOM 2884 C CA . ILE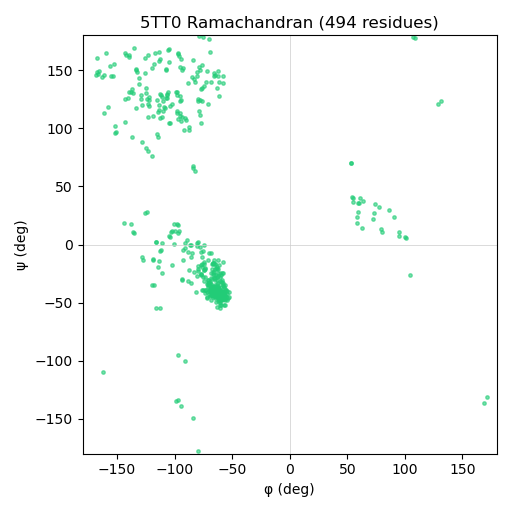 B 1 161 ? 26.458 -27.566 30.858 1.00 11.68 153 ILE B CA 1
ATOM 2885 C C . ILE B 1 161 ? 27.715 -27.624 31.712 1.00 12.68 153 ILE B C 1
ATOM 2886 O O . ILE B 1 161 ? 28.752 -27.071 31.340 1.00 6.98 153 ILE B O 1
ATOM 2891 N N . SER B 1 162 ? 27.650 -28.315 32.858 1.00 10.29 154 SER B N 1
ATOM 2892 C CA . SER B 1 162 ? 28.847 -28.489 33.678 1.00 11.93 154 SER B CA 1
ATOM 2893 C C . SER B 1 162 ? 29.924 -29.248 32.923 1.00 14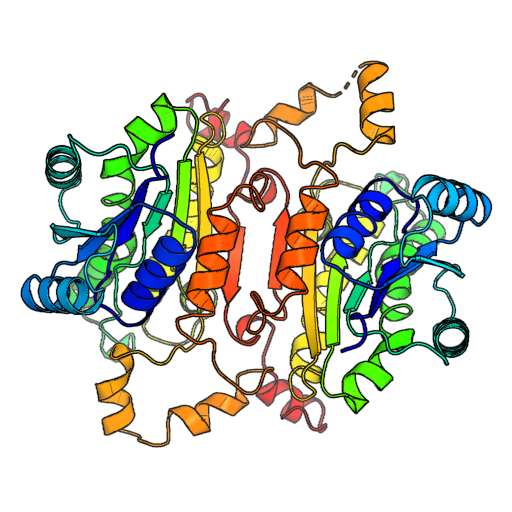.91 154 SER B C 1
ATOM 2894 O O . SER B 1 162 ? 31.111 -28.895 32.981 1.00 7.54 154 SER B O 1
ATOM 2897 N N . TYR B 1 163 ? 29.527 -30.315 32.232 1.00 9.11 155 TYR B N 1
ATOM 2898 C CA . TYR B 1 163 ? 30.493 -31.150 31.518 1.00 13.71 155 TYR B CA 1
ATOM 2899 C C . TYR B 1 163 ? 31.199 -30.360 30.421 1.00 12.70 155 TYR B C 1
ATOM 2900 O O . TYR B 1 163 ? 32.419 -30.481 30.244 1.00 7.94 155 TYR B O 1
ATOM 2909 N N . ALA B 1 164 ? 30.457 -29.513 29.701 1.00 10.60 156 ALA B N 1
ATOM 2910 C CA . ALA B 1 164 ? 31.086 -28.680 28.681 1.00 14.64 156 ALA B CA 1
ATOM 2911 C C . ALA B 1 164 ? 32.126 -27.753 29.297 1.00 13.50 156 ALA B C 1
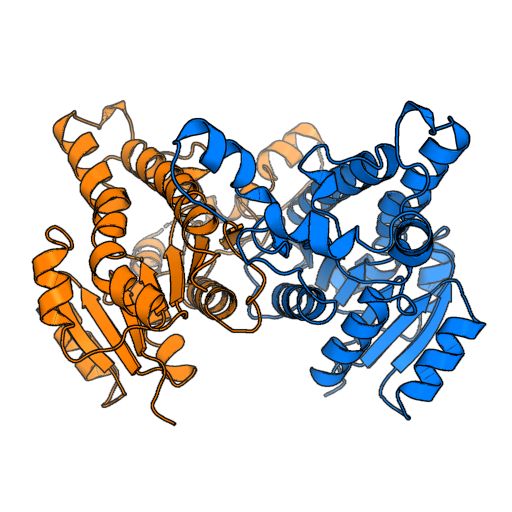ATOM 2912 O O . ALA B 1 164 ? 33.200 -27.543 28.726 1.00 8.57 156 ALA B O 1
ATOM 2914 N N . LYS B 1 165 ? 31.821 -27.176 30.457 1.00 8.84 157 LYS B N 1
ATOM 2915 C CA A LYS B 1 165 ? 32.782 -26.289 31.105 0.56 11.75 157 LYS B CA 1
ATOM 2916 C CA B LYS B 1 165 ? 32.788 -26.287 31.089 0.44 11.65 157 LYS B CA 1
ATOM 2917 C C . LYS B 1 165 ? 34.006 -27.060 31.585 1.00 13.06 157 LYS B C 1
ATOM 2918 O O . LYS B 1 165 ? 35.138 -26.576 31.474 1.00 8.22 157 LYS B O 1
ATOM 2929 N N . SER B 1 166 ? 33.798 -28.270 32.111 1.00 9.13 158 SER B N 1
ATOM 2930 C CA . SER B 1 166 ? 34.921 -29.127 32.481 1.00 12.88 158 SER B CA 1
ATOM 2931 C C . SER B 1 166 ? 35.786 -29.466 31.267 1.00 14.71 158 SER B C 1
ATOM 2932 O O . SER B 1 166 ? 37.022 -29.404 31.335 1.00 8.67 158 SER B O 1
ATOM 2935 N N . LEU B 1 167 ? 35.151 -29.856 30.154 1.00 9.97 159 LEU B N 1
ATOM 2936 C CA . LEU B 1 167 ? 35.880 -30.093 28.907 1.00 14.97 159 LEU B CA 1
ATOM 2937 C C . LEU B 1 167 ? 36.661 -28.858 28.482 1.00 12.80 159 LEU B C 1
ATOM 2938 O O . LEU B 1 167 ? 37.828 -28.948 28.086 1.00 8.18 159 LEU B O 1
ATOM 2943 N N . ALA B 1 168 ? 36.016 -27.692 28.539 1.00 10.20 160 ALA B N 1
ATOM 2944 C CA . ALA B 1 168 ? 36.660 -26.471 28.069 1.00 9.06 160 ALA B CA 1
ATOM 2945 C C . ALA B 1 168 ? 37.948 -26.191 28.834 1.00 12.58 160 ALA B C 1
ATOM 2946 O O . ALA B 1 168 ? 38.987 -25.896 28.229 1.00 8.10 160 ALA B O 1
ATOM 2948 N N . ILE B 1 169 ? 37.907 -26.276 30.172 1.00 8.46 161 ILE B N 1
ATOM 2949 C CA . ILE B 1 169 ? 39.084 -25.859 30.932 1.00 10.73 161 ILE B CA 1
ATOM 2950 C C . ILE B 1 169 ? 40.189 -26.890 30.843 1.00 12.36 161 ILE B C 1
ATOM 2951 O O . ILE B 1 169 ? 41.370 -26.547 30.978 1.00 10.19 161 ILE B O 1
ATOM 2956 N N . GLU B 1 170 ? 39.843 -28.162 30.650 1.00 11.60 162 GLU B N 1
ATOM 2957 C CA . GLU B 1 170 ? 40.860 -29.204 30.654 1.00 12.53 162 GLU B CA 1
ATOM 2958 C C . GLU B 1 170 ? 41.512 -29.398 29.294 1.00 15.03 162 GLU B C 1
ATOM 2959 O O . GLU B 1 170 ? 42.702 -29.744 29.220 1.00 10.63 162 GLU B O 1
ATOM 2965 N N . TYR B 1 171 ? 40.764 -29.198 28.217 1.00 12.46 163 TYR B N 1
ATOM 2966 C CA . TYR B 1 171 ? 41.262 -29.541 26.896 1.00 16.87 163 TYR B CA 1
ATOM 2967 C C . TYR B 1 171 ? 41.433 -28.347 25.971 1.00 17.11 163 TYR B C 1
ATOM 2968 O O . TYR B 1 171 ? 41.819 -28.538 24.811 1.00 9.90 163 TYR B O 1
ATOM 2977 N N . GLY B 1 172 ? 41.170 -27.125 26.449 1.00 13.90 164 GLY B N 1
ATOM 2978 C CA . GLY B 1 172 ? 41.463 -25.948 25.647 1.00 16.50 164 GLY B CA 1
ATOM 2979 C C . GLY B 1 172 ? 42.923 -25.883 25.239 1.00 18.44 164 GLY B C 1
ATOM 2980 O O . GLY B 1 172 ? 43.248 -25.474 24.121 1.00 10.06 164 GLY B O 1
ATOM 2981 N N . ARG B 1 173 ? 43.816 -26.313 26.138 1.00 15.09 165 ARG B N 1
ATOM 2982 C CA . ARG B 1 173 ? 45.248 -26.367 25.863 1.00 20.99 165 ARG B CA 1
ATOM 2983 C C . ARG B 1 173 ? 45.587 -27.339 24.740 1.00 23.41 165 ARG B C 1
ATOM 2984 O O . ARG B 1 173 ? 46.681 -27.255 24.170 1.00 15.86 165 ARG B O 1
ATOM 2992 N N . ASP B 1 174 ? 44.687 -28.269 24.431 1.00 15.36 166 ASP B N 1
ATOM 2993 C CA . ASP B 1 174 ? 44.855 -29.198 23.324 1.00 19.05 166 ASP B CA 1
ATOM 2994 C C . ASP B 1 174 ? 44.131 -28.733 22.063 1.00 19.29 166 ASP B C 1
ATOM 2995 O O . ASP B 1 174 ? 44.018 -29.510 21.105 1.00 15.72 166 ASP B O 1
ATOM 3000 N N . GLY B 1 175 ? 43.632 -27.497 22.039 1.00 13.91 167 GLY B N 1
ATOM 3001 C CA . GLY B 1 175 ? 42.920 -27.015 20.869 1.00 18.97 167 GLY B CA 1
ATOM 3002 C C . GLY B 1 175 ? 41.538 -27.609 20.680 1.00 20.77 167 GLY B C 1
ATOM 3003 O O . GLY B 1 175 ? 41.048 -27.688 19.545 1.00 13.99 167 GLY B O 1
ATOM 3004 N N . VAL B 1 176 ? 40.892 -28.020 21.763 1.00 12.12 168 VAL B N 1
ATOM 3005 C CA . VAL B 1 176 ? 39.540 -28.570 21.730 1.00 15.26 168 VAL B CA 1
ATOM 3006 C C . VAL B 1 176 ? 38.614 -27.578 22.416 1.00 16.56 168 VAL B C 1
ATOM 3007 O O . VAL B 1 176 ? 38.898 -27.140 23.538 1.00 8.86 168 VAL B O 1
ATOM 3011 N N . ARG B 1 177 ? 37.512 -27.223 21.743 1.00 10.31 169 ARG B N 1
ATOM 3012 C CA . ARG B 1 177 ? 36.475 -26.371 22.311 1.00 11.60 169 ARG B CA 1
ATOM 3013 C C . ARG B 1 177 ? 35.225 -27.193 22.623 1.00 14.71 169 ARG B C 1
ATOM 3014 O O . ARG B 1 177 ? 34.956 -28.200 21.966 1.00 7.50 169 ARG B O 1
ATOM 3022 N N . ALA B 1 178 ? 34.470 -26.762 23.643 1.00 11.48 170 ALA B N 1
ATOM 3023 C CA . ALA B 1 178 ? 33.229 -27.430 24.031 1.00 14.72 170 ALA B CA 1
ATOM 3024 C C . ALA B 1 178 ? 32.181 -26.393 24.405 1.00 15.54 170 ALA B C 1
ATOM 3025 O O . ALA B 1 178 ? 32.431 -25.563 25.282 1.00 7.06 170 ALA B O 1
ATOM 3027 N N . ASN B 1 179 ? 31.002 -26.470 23.780 1.00 12.81 171 ASN B N 1
ATOM 3028 C CA . ASN B 1 179 ? 29.928 -25.510 24.026 1.00 13.47 171 ASN B CA 1
ATOM 3029 C C . ASN B 1 179 ? 28.579 -26.212 23.997 1.00 14.24 171 ASN B C 1
ATOM 3030 O O . ASN B 1 179 ? 28.445 -27.325 23.488 1.00 8.47 171 ASN B O 1
ATOM 3035 N N . VAL B 1 180 ? 27.561 -25.526 24.507 1.00 8.73 172 VAL B N 1
ATOM 3036 C CA . VAL B 1 180 ? 26.219 -26.095 24.593 1.00 12.19 172 VAL B CA 1
ATOM 3037 C C . VAL B 1 180 ? 25.238 -25.159 23.900 1.00 13.63 172 VAL B C 1
ATOM 3038 O O . VAL B 1 180 ? 25.227 -23.953 24.168 1.00 12.06 172 VAL B O 1
ATOM 3042 N N . VAL B 1 181 ? 24.420 -25.722 23.016 1.00 11.31 173 VAL B N 1
ATOM 3043 C CA . VAL B 1 181 ? 23.246 -25.061 22.456 1.00 16.45 173 VAL B CA 1
ATOM 3044 C C . VAL B 1 181 ? 22.030 -25.539 23.236 1.00 17.65 173 VAL B C 1
ATOM 3045 O O . VAL B 1 181 ? 21.838 -26.748 23.398 1.00 12.11 173 VAL B O 1
ATOM 3049 N N . CYS B 1 182 ? 21.215 -24.605 23.735 1.00 15.23 174 CYS B N 1
ATOM 3050 C CA . CYS B 1 182 ? 20.034 -24.963 24.529 1.00 16.97 174 CYS B CA 1
ATOM 3051 C C . CYS B 1 182 ? 18.740 -24.553 23.839 1.00 15.99 174 CYS B C 1
ATOM 3052 O O . CYS B 1 182 ? 18.286 -23.407 24.008 1.00 8.37 174 CYS B O 1
ATOM 3055 N N . PRO B 1 183 ? 18.089 -25.452 23.101 1.00 11.53 175 PRO B N 1
ATOM 3056 C CA . PRO B 1 183 ? 16.801 -25.116 22.485 1.00 18.54 175 PRO B CA 1
ATOM 3057 C C . PRO B 1 183 ? 15.647 -25.120 23.476 1.00 16.63 175 PRO B C 1
ATOM 3058 O O . PRO B 1 183 ? 15.659 -25.810 24.503 1.00 9.66 175 PRO B O 1
ATOM 3062 N N . GLY B 1 184 ? 14.628 -24.343 23.129 1.00 13.12 176 GLY B N 1
ATOM 3063 C CA . GLY B 1 184 ? 13.340 -24.439 23.779 1.00 20.09 176 GLY B CA 1
ATOM 3064 C C . GLY B 1 184 ? 12.457 -25.363 22.969 1.00 23.96 176 GLY B C 1
ATOM 3065 O O . GLY B 1 184 ? 12.925 -26.395 22.474 1.00 19.35 176 GLY B O 1
ATOM 3066 N N . THR B 1 185 ? 11.184 -25.007 22.816 1.00 16.32 177 THR B N 1
ATOM 3067 C CA . THR B 1 185 ? 10.318 -25.759 21.922 1.00 18.98 177 THR B CA 1
ATOM 3068 C C . THR B 1 185 ? 10.835 -25.643 20.494 1.00 20.95 177 THR B C 1
ATOM 3069 O O . THR B 1 185 ? 11.210 -24.557 20.038 1.00 15.29 177 THR B O 1
ATOM 3073 N N . VAL B 1 186 ? 10.873 -26.774 19.789 1.00 18.86 178 VAL B N 1
ATOM 3074 C CA . VAL B 1 186 ? 11.398 -26.830 18.426 1.00 21.45 178 VAL B CA 1
ATOM 3075 C C . VAL B 1 186 ? 10.339 -27.432 17.515 1.00 23.91 178 VAL B C 1
ATOM 3076 O O . VAL B 1 186 ? 9.733 -28.461 17.846 1.00 17.97 178 VAL B O 1
ATOM 3080 N N . LYS B 1 187 ? 10.144 -26.809 16.351 1.00 23.59 179 LYS B N 1
ATOM 3081 C CA . LYS B 1 187 ? 9.116 -27.230 15.396 1.00 29.38 179 LYS B CA 1
ATOM 3082 C C . LYS B 1 187 ? 9.635 -28.365 14.509 1.00 27.38 179 LYS B C 1
ATOM 3083 O O . LYS B 1 187 ? 9.799 -28.233 13.292 1.00 21.55 179 LYS B O 1
ATOM 3089 N N . THR B 1 188 ? 9.859 -29.520 15.143 1.00 21.61 180 THR B N 1
ATOM 3090 C CA . THR B 1 188 ? 10.208 -30.738 14.417 1.00 27.46 180 THR B CA 1
ATOM 3091 C C . THR B 1 188 ? 9.007 -31.231 13.607 1.00 31.87 180 THR B C 1
ATOM 3092 O O . THR B 1 188 ? 7.875 -30.782 13.816 1.00 29.78 180 THR B O 1
ATOM 3096 N N . PRO B 1 189 ? 9.220 -32.156 12.657 1.00 30.06 181 PRO B N 1
ATOM 3097 C CA . PRO B 1 189 ? 8.062 -32.716 11.939 1.00 32.89 181 PRO B CA 1
ATOM 3098 C C . PRO B 1 189 ? 7.077 -33.413 12.856 1.00 34.16 181 PRO B C 1
ATOM 3099 O O . PRO B 1 189 ? 5.863 -33.326 12.634 1.00 31.66 181 PRO B O 1
ATOM 3103 N N . ALA B 1 190 ? 7.565 -34.097 13.892 1.00 32.58 182 ALA B N 1
ATOM 3104 C CA . ALA B 1 190 ? 6.657 -34.708 14.856 1.00 40.85 182 ALA B CA 1
ATOM 3105 C C . ALA B 1 190 ? 5.840 -33.648 15.581 1.00 37.86 182 ALA B C 1
ATOM 3106 O O . ALA B 1 190 ? 4.626 -33.806 15.768 1.00 35.30 182 ALA B O 1
ATOM 3108 N N . TRP B 1 191 ? 6.493 -32.554 15.987 1.00 33.00 183 TRP B N 1
ATOM 3109 C CA . TRP B 1 191 ? 5.797 -31.462 16.661 1.00 29.91 183 TRP B CA 1
ATOM 3110 C C . TRP B 1 191 ? 4.728 -30.851 15.763 1.00 31.13 183 TRP B C 1
ATOM 3111 O O . TRP B 1 191 ? 3.607 -30.580 16.211 1.00 28.59 183 TRP B O 1
ATOM 3122 N N . GLU B 1 192 ? 5.056 -30.632 14.487 1.00 26.47 184 GLU B N 1
ATOM 3123 C CA . GLU B 1 192 ? 4.066 -30.111 13.552 1.00 34.28 184 GLU B CA 1
ATOM 3124 C C . GLU B 1 192 ? 2.889 -31.069 13.413 1.00 38.56 184 GLU B C 1
ATOM 3125 O O . GLU B 1 192 ? 1.736 -30.635 13.301 1.00 37.08 184 GLU B O 1
ATOM 3131 N N . ALA B 1 193 ? 3.159 -32.378 13.420 1.00 37.95 185 ALA B N 1
ATOM 3132 C CA . ALA B 1 193 ? 2.075 -33.352 13.319 1.00 42.90 185 ALA B CA 1
ATOM 3133 C C . ALA B 1 193 ? 1.226 -33.366 14.584 1.00 42.37 185 ALA B C 1
ATOM 3134 O O . ALA B 1 193 ? -0.001 -33.515 14.513 1.00 43.04 185 ALA B O 1
ATOM 3136 N N . ARG B 1 194 ? 1.859 -33.225 15.750 1.00 44.38 186 ARG B N 1
ATOM 3137 C CA . ARG B 1 194 ? 1.099 -33.112 16.990 1.00 48.25 186 ARG B CA 1
ATOM 3138 C C . ARG B 1 194 ? 0.268 -31.835 16.997 1.00 51.77 186 ARG B C 1
ATOM 3139 O O . ARG B 1 194 ? -0.923 -31.855 17.333 1.00 50.31 186 ARG B O 1
ATOM 3141 N N . VAL B 1 195 ? 0.880 -30.712 16.608 1.00 48.30 187 VAL B N 1
ATOM 3142 C CA . VAL B 1 195 ? 0.159 -29.442 16.572 1.00 48.33 187 VAL B CA 1
AT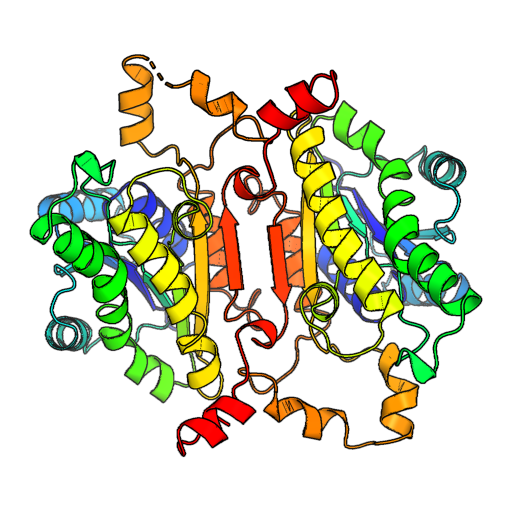OM 3143 C C . VAL B 1 195 ? -0.988 -29.508 15.570 1.00 56.13 187 VAL B C 1
ATOM 3144 O O . VAL B 1 195 ? -2.059 -28.928 15.791 1.00 54.97 187 VAL B O 1
ATOM 3146 N N . ARG B 1 196 ? -0.789 -30.220 14.457 1.00 56.85 188 ARG B N 1
ATOM 3147 C CA . ARG B 1 196 ? -1.855 -30.358 13.471 1.00 62.47 188 ARG B CA 1
ATOM 3148 C C . ARG B 1 196 ? -3.050 -31.127 14.021 1.00 65.98 188 ARG B C 1
ATOM 3149 O O . ARG B 1 196 ? -4.157 -30.996 13.486 1.00 67.89 188 ARG B O 1
ATOM 3151 N N . GLN B 1 197 ? -2.855 -31.925 15.074 1.00 66.10 189 GLN B N 1
ATOM 3152 C CA . GLN B 1 197 ? -3.981 -32.590 15.718 1.00 70.40 189 GLN B CA 1
ATOM 3153 C C . GLN B 1 197 ? -4.812 -31.626 16.554 1.00 70.92 189 GLN B C 1
ATOM 3154 O O . GLN B 1 197 ? -5.989 -31.902 16.809 1.00 72.21 189 GLN B O 1
ATOM 3156 N N . ASN B 1 198 ? -4.231 -30.505 16.976 1.00 70.92 190 ASN B N 1
ATOM 3157 C CA . ASN B 1 198 ? -4.945 -29.507 17.770 1.00 71.10 190 ASN B CA 1
ATOM 3158 C C . ASN B 1 198 ? -4.225 -28.160 17.746 1.00 66.41 190 ASN B C 1
ATOM 3159 O O . ASN B 1 198 ? -4.488 -27.318 16.887 1.00 66.37 190 ASN B O 1
ATOM 3161 N N . PHE B 1 202 ? -1.837 -26.030 21.499 1.00 47.41 194 PHE B N 1
ATOM 3162 C CA . PHE B 1 202 ? -0.405 -25.791 21.377 1.00 52.04 194 PHE B CA 1
ATOM 3163 C C . PHE B 1 202 ? -0.118 -24.316 21.116 1.00 51.49 194 PHE B C 1
ATOM 3164 O O . PHE B 1 202 ? 0.961 -23.824 21.433 1.00 45.63 194 PHE B O 1
ATOM 3166 N N . GLU B 1 203 ? -1.091 -23.617 20.523 1.00 54.87 195 GLU B N 1
ATOM 3167 C CA . GLU B 1 203 ? -0.987 -22.168 20.375 1.00 51.18 195 GLU B CA 1
ATOM 3168 C C . GLU B 1 203 ? -0.990 -21.453 21.721 1.00 43.61 195 GLU B C 1
ATOM 3169 O O . GLU B 1 203 ? -0.608 -20.280 21.790 1.00 43.32 195 GLU B O 1
ATOM 3171 N N . GLN B 1 204 ? -1.412 -22.131 22.788 1.00 33.80 196 GLN B N 1
ATOM 3172 C CA . GLN B 1 204 ? -1.244 -21.578 24.123 1.00 36.85 196 GLN B CA 1
ATOM 3173 C C . GLN B 1 204 ? 0.223 -21.480 24.514 1.00 29.83 196 GLN B C 1
ATOM 3174 O O . GLN B 1 204 ? 0.547 -20.776 25.473 1.00 26.70 196 GLN B O 1
ATOM 3180 N N . LEU B 1 205 ? 1.116 -22.172 23.804 1.00 25.17 197 LEU B N 1
ATOM 3181 C CA . LEU B 1 205 ? 2.530 -22.112 24.148 1.00 25.82 197 LEU B CA 1
ATOM 3182 C C . LEU B 1 205 ? 3.215 -20.857 23.627 1.00 20.83 197 LEU B C 1
ATOM 3183 O O . LEU B 1 205 ? 4.251 -20.470 24.169 1.00 15.68 197 LEU B O 1
ATOM 3188 N N . LYS B 1 206 ? 2.670 -20.216 22.588 1.00 20.56 198 LYS B N 1
ATOM 3189 C CA . LYS B 1 206 ? 3.384 -19.094 21.982 1.00 24.66 198 LYS B CA 1
ATOM 3190 C C . LYS B 1 206 ? 3.496 -17.911 22.935 1.00 18.57 198 LYS B C 1
ATOM 3191 O O . LYS B 1 206 ? 4.440 -17.116 22.823 1.00 15.20 198 LYS B O 1
ATOM 3193 N N . LYS B 1 207 ? 2.561 -17.792 23.885 1.00 18.44 199 LYS B N 1
ATOM 3194 C CA . LYS B 1 207 ? 2.595 -16.673 24.822 1.00 23.06 199 LYS B CA 1
ATOM 3195 C C . LYS B 1 207 ? 3.876 -16.651 25.646 1.00 20.78 199 LYS B C 1
ATOM 3196 O O . LYS B 1 207 ? 4.333 -15.574 26.047 1.00 14.31 199 LYS B O 1
ATOM 3202 N N . TRP B 1 208 ? 4.490 -17.815 25.885 1.00 14.54 200 TRP B N 1
ATOM 3203 C CA . TRP B 1 208 ? 5.699 -17.857 26.702 1.00 16.21 200 TRP B CA 1
ATOM 3204 C C . TRP B 1 208 ? 6.915 -17.316 25.975 1.00 15.65 200 TRP B C 1
ATOM 3205 O O . TRP B 1 208 ? 7.901 -16.948 26.626 1.00 11.65 200 TRP B O 1
ATOM 3216 N N . TYR B 1 209 ? 6.863 -17.263 24.641 1.00 12.81 201 TYR B N 1
ATOM 3217 C CA . TYR B 1 209 ? 8.031 -16.975 23.835 1.00 18.46 201 TYR B CA 1
ATOM 3218 C C . TYR B 1 209 ? 8.007 -15.535 23.353 1.00 17.24 201 TYR B C 1
ATOM 3219 O O . TYR B 1 209 ? 7.046 -15.129 22.683 1.00 12.89 201 TYR B O 1
ATOM 3228 N N . PRO B 1 210 ? 9.020 -14.731 23.690 1.00 12.38 202 PRO B N 1
ATOM 3229 C CA . PRO B 1 210 ? 9.041 -13.338 23.211 1.00 19.16 202 PRO B CA 1
ATOM 3230 C C . PRO B 1 210 ? 8.950 -13.206 21.702 1.00 16.38 202 PRO B C 1
ATOM 3231 O O . PRO B 1 210 ? 8.243 -12.316 21.206 1.00 12.29 202 PRO B O 1
ATOM 3235 N N . LEU B 1 211 ? 9.625 -14.076 20.955 1.00 13.92 203 LEU B N 1
ATOM 3236 C CA . LEU B 1 211 ? 9.539 -13.967 19.495 1.00 16.20 203 LEU B CA 1
ATOM 3237 C C . LEU B 1 211 ? 8.201 -14.455 18.945 1.00 23.18 203 LEU B C 1
ATOM 3238 O O . LEU B 1 211 ? 7.989 -14.378 17.725 1.00 20.52 203 LEU B O 1
ATOM 3243 N N . ASP B 1 212 ? 7.303 -14.923 19.818 1.00 19.99 204 ASP B N 1
ATOM 3244 C CA A ASP B 1 212 ? 5.943 -15.345 19.468 0.48 33.18 204 ASP B CA 1
ATOM 3245 C CA B ASP B 1 212 ? 5.947 -15.324 19.443 0.52 33.28 204 ASP B CA 1
ATOM 3246 C C . ASP B 1 212 ? 5.951 -16.458 18.431 1.00 35.52 204 ASP B C 1
ATOM 3247 O O . ASP B 1 212 ? 4.981 -16.644 17.690 1.00 31.08 204 ASP B O 1
ATOM 3256 N N . ASP B 1 213 ? 7.044 -17.207 18.394 1.00 29.42 205 ASP B N 1
ATOM 3257 C CA . ASP B 1 213 ? 7.213 -18.321 17.482 1.00 36.02 205 ASP B CA 1
ATOM 3258 C C . ASP B 1 213 ? 8.298 -19.200 18.073 1.00 34.73 205 ASP B C 1
ATOM 3259 O O . ASP B 1 213 ? 9.036 -18.785 18.971 1.00 32.88 205 ASP B O 1
ATOM 3264 N N . PHE B 1 214 ? 8.383 -20.416 17.566 1.00 27.98 206 PHE B N 1
ATOM 3265 C CA . PHE B 1 214 ? 9.322 -21.376 18.107 1.00 32.85 206 PHE B CA 1
ATOM 3266 C C . PHE B 1 214 ? 10.504 -21.530 17.161 1.00 24.28 206 PHE B C 1
ATOM 3267 O O . PHE B 1 214 ? 10.421 -21.238 15.966 1.00 23.71 206 PHE B O 1
ATOM 3275 N N . ALA B 1 215 ? 11.616 -21.972 17.725 1.00 22.38 207 ALA B N 1
ATOM 3276 C CA . ALA B 1 215 ? 12.774 -22.289 16.905 1.00 25.83 207 ALA B CA 1
ATOM 3277 C C . ALA B 1 215 ? 12.451 -23.425 15.940 1.00 26.07 207 ALA B C 1
ATOM 3278 O O . ALA B 1 215 ? 11.635 -24.304 16.228 1.00 22.16 207 ALA B O 1
ATOM 3280 N N . THR B 1 216 ? 13.095 -23.404 14.789 1.00 23.58 208 THR B N 1
ATOM 3281 C CA . THR B 1 216 ? 12.990 -24.551 13.909 1.00 21.86 208 THR B CA 1
ATOM 3282 C C . THR B 1 216 ? 14.195 -25.458 14.099 1.00 20.39 208 THR B C 1
ATOM 3283 O O . THR B 1 216 ? 15.204 -25.057 14.683 1.00 11.85 208 THR B O 1
ATOM 3287 N N . PRO B 1 217 ? 14.122 -26.704 13.635 1.00 19.25 209 PRO B N 1
ATOM 3288 C CA . PRO B 1 217 ? 15.337 -27.532 13.646 1.00 19.50 209 PRO B CA 1
ATOM 3289 C C . PRO B 1 217 ? 16.512 -26.845 12.968 1.00 15.56 209 PRO B C 1
ATOM 3290 O O . PRO B 1 217 ? 17.635 -26.894 13.488 1.00 11.25 209 PRO B O 1
ATOM 3294 N N . ASP B 1 218 ? 16.268 -26.158 11.842 1.00 16.82 210 ASP B N 1
ATOM 3295 C CA A ASP B 1 218 ? 17.375 -25.489 11.171 0.50 20.70 210 ASP B CA 1
ATOM 3296 C CA B ASP B 1 218 ? 17.340 -25.452 11.141 0.50 20.79 210 ASP B CA 1
ATOM 3297 C C . ASP B 1 218 ? 17.929 -24.337 12.000 1.00 16.71 210 ASP B C 1
ATOM 3298 O O . ASP B 1 218 ? 19.135 -24.069 11.942 1.00 12.40 210 ASP B O 1
ATOM 3307 N N . ASP B 1 219 ? 17.086 -23.651 12.780 1.00 12.83 211 ASP B N 1
ATOM 3308 C CA . ASP B 1 219 ? 17.596 -22.626 13.692 1.00 17.57 211 ASP B CA 1
ATOM 3309 C C . ASP B 1 219 ? 18.607 -23.217 14.677 1.00 15.82 211 ASP B C 1
ATOM 3310 O O . ASP B 1 219 ? 19.681 -22.649 14.913 1.00 9.49 211 ASP B O 1
ATOM 3315 N N . VAL B 1 220 ? 18.264 -24.356 15.284 1.00 12.57 212 VAL B N 1
ATOM 3316 C CA . VAL B 1 220 ? 19.204 -25.030 16.168 1.00 15.87 212 VAL B CA 1
ATOM 3317 C C . VAL B 1 220 ? 20.466 -25.415 15.406 1.00 13.42 212 VAL B C 1
ATOM 3318 O O . VAL B 1 220 ? 21.589 -25.219 15.892 1.00 8.28 212 VAL B O 1
ATOM 3322 N N . ALA B 1 221 ? 20.302 -25.961 14.198 1.00 12.30 213 ALA B N 1
ATOM 3323 C CA . ALA B 1 221 ? 21.468 -26.384 13.429 1.00 14.55 213 ALA B CA 1
ATOM 3324 C C . ALA B 1 221 ? 22.372 -25.201 13.090 1.00 14.65 213 ALA B C 1
ATOM 3325 O O . ALA B 1 221 ? 23.602 -25.337 13.096 1.00 9.38 213 ALA B O 1
ATOM 3327 N N . ASN B 1 222 ? 21.784 -24.036 12.786 1.00 10.96 214 ASN B N 1
ATOM 3328 C CA . ASN B 1 222 ? 22.597 -22.856 12.485 1.00 14.94 214 ASN B CA 1
ATOM 3329 C C . ASN B 1 222 ? 23.469 -22.462 13.672 1.00 13.97 214 ASN B C 1
ATOM 3330 O O . ASN B 1 222 ? 24.625 -22.044 13.493 1.00 8.08 214 ASN B O 1
ATOM 3335 N N . ALA B 1 223 ? 22.928 -22.560 14.897 1.00 11.65 215 ALA B N 1
ATOM 3336 C CA . ALA B 1 223 ? 23.724 -22.237 16.075 1.00 12.91 215 ALA B CA 1
ATOM 3337 C C . ALA B 1 223 ? 24.834 -23.260 16.277 1.00 13.95 215 ALA B C 1
ATOM 3338 O O . ALA B 1 223 ? 25.979 -22.895 16.576 1.00 7.35 215 ALA B O 1
ATOM 3340 N N . ALA B 1 224 ? 24.511 -24.547 16.110 1.00 9.65 216 ALA B N 1
ATOM 3341 C CA . ALA B 1 224 ? 25.528 -25.590 16.230 1.00 13.75 216 ALA B CA 1
ATOM 3342 C C . ALA B 1 224 ? 26.636 -25.410 15.199 1.00 14.67 216 ALA B C 1
ATOM 3343 O O . ALA B 1 224 ? 27.823 -25.590 15.510 1.00 7.31 216 ALA B O 1
ATOM 3345 N N . LEU B 1 225 ? 26.263 -25.065 13.965 1.00 11.75 217 LEU B N 1
ATOM 3346 C CA . LEU B 1 225 ? 27.253 -24.808 12.922 1.00 14.30 217 LEU B CA 1
ATOM 3347 C C . LEU B 1 225 ? 28.154 -23.638 13.301 1.00 15.29 217 LEU B C 1
ATOM 3348 O O . LEU B 1 225 ? 29.385 -23.728 13.206 1.00 7.59 217 LEU B O 1
ATOM 3353 N N . PHE B 1 226 ? 27.560 -22.534 13.755 1.00 9.70 218 PHE B N 1
ATOM 3354 C CA . PHE B 1 226 ? 28.376 -21.399 14.167 1.00 15.19 218 PHE B CA 1
ATOM 3355 C C . PHE B 1 226 ? 29.362 -21.805 15.256 1.00 13.59 218 PHE B C 1
ATOM 3356 O O . PHE B 1 226 ? 30.571 -21.566 15.133 1.00 8.11 218 PHE B O 1
ATOM 3364 N N . LEU B 1 227 ? 28.863 -22.431 16.333 1.00 9.23 219 LEU B N 1
ATOM 3365 C CA . LEU B 1 227 ? 29.734 -22.750 17.459 1.00 12.50 219 LEU B CA 1
ATOM 3366 C C . LEU B 1 227 ? 30.823 -23.739 17.072 1.00 14.01 219 LEU B C 1
ATOM 3367 O O . LEU B 1 227 ? 31.898 -23.740 17.680 1.00 9.36 219 LEU B O 1
ATOM 3372 N N . SER B 1 228 ? 30.578 -24.567 16.051 1.00 9.36 220 SER B N 1
ATOM 3373 C CA . SER B 1 228 ? 31.554 -25.547 15.599 1.00 14.07 220 SER B CA 1
ATOM 3374 C C . SER B 1 228 ? 32.563 -24.977 14.600 1.00 13.05 220 SER B C 1
ATOM 3375 O O . SER B 1 228 ? 33.459 -25.711 14.160 1.00 9.57 220 SER B O 1
ATOM 3378 N N . SER B 1 229 ? 32.454 -23.691 14.249 1.00 11.30 221 SER B N 1
ATOM 3379 C CA . SER B 1 229 ? 33.221 -23.098 13.162 1.00 15.29 221 SER B CA 1
ATOM 3380 C C . SER B 1 229 ? 34.364 -22.229 13.686 1.00 16.55 221 SER B C 1
ATOM 3381 O O . SER B 1 229 ? 34.419 -21.866 14.863 1.00 8.31 221 SER B O 1
ATOM 3384 N N . ASP B 1 230 ? 35.260 -21.854 12.765 1.00 14.18 222 ASP B N 1
ATOM 3385 C CA . ASP B 1 230 ? 36.349 -20.944 13.115 1.00 18.03 222 ASP B CA 1
ATOM 3386 C C . ASP B 1 230 ? 35.846 -19.552 13.461 1.00 17.53 222 ASP B C 1
ATOM 3387 O O . ASP B 1 230 ? 36.588 -18.770 14.067 1.00 12.81 222 ASP B O 1
ATOM 3389 N N . ALA B 1 231 ? 34.606 -19.217 13.087 1.00 14.25 223 ALA B N 1
ATOM 3390 C CA . ALA B 1 231 ? 34.007 -17.952 13.492 1.00 15.71 223 ALA B CA 1
ATOM 3391 C C . ALA B 1 231 ? 33.688 -17.918 14.978 1.00 15.02 223 ALA B C 1
ATOM 3392 O O . ALA B 1 231 ? 33.251 -16.876 15.485 1.00 11.61 223 ALA B O 1
ATOM 3394 N N . ALA B 1 232 ? 33.846 -19.048 15.656 1.00 9.21 224 ALA B N 1
ATOM 3395 C CA . ALA B 1 232 ? 33.672 -19.177 17.096 1.00 15.35 224 ALA B CA 1
ATOM 3396 C C . ALA B 1 232 ? 34.938 -19.737 17.735 1.00 13.54 224 ALA B C 1
ATOM 3397 O O . ALA B 1 232 ? 34.873 -20.403 18.769 1.00 6.85 224 ALA B O 1
ATOM 3399 N N . ARG B 1 233 ? 36.098 -19.481 17.119 1.00 12.71 225 ARG B N 1
ATOM 3400 C CA . ARG B 1 233 ? 37.332 -20.111 17.580 1.00 15.47 225 ARG B CA 1
ATOM 3401 C C . ARG B 1 233 ? 37.750 -19.638 18.969 1.00 14.47 225 ARG B C 1
ATOM 3402 O O . ARG B 1 233 ? 38.593 -20.289 19.603 1.00 10.17 225 ARG B O 1
ATOM 3410 N N . ALA B 1 234 ? 37.191 -18.535 19.460 1.00 11.11 226 ALA B N 1
ATOM 3411 C CA . ALA B 1 234 ? 37.482 -18.068 20.808 1.00 15.74 226 ALA B CA 1
ATOM 3412 C C . ALA B 1 234 ? 36.356 -18.377 21.788 1.00 15.42 226 ALA B C 1
ATOM 3413 O O . ALA B 1 234 ? 36.367 -17.874 22.915 1.00 9.56 226 ALA B O 1
ATOM 3415 N N . ILE B 1 235 ? 35.390 -19.200 21.393 1.00 9.79 227 ILE B N 1
ATOM 3416 C CA . ILE B 1 235 ? 34.222 -19.479 22.217 1.00 13.22 227 ILE B CA 1
ATOM 3417 C C . ILE B 1 235 ? 34.336 -20.899 22.752 1.00 12.78 227 ILE B C 1
ATOM 3418 O O . ILE B 1 235 ? 34.347 -21.864 21.980 1.00 6.29 227 ILE B O 1
ATOM 3423 N N . THR B 1 236 ? 34.413 -21.031 24.073 1.00 10.00 228 THR B N 1
ATOM 3424 C CA . THR B 1 236 ? 34.416 -22.356 24.664 1.00 11.07 228 THR B CA 1
ATOM 3425 C C . THR B 1 236 ? 33.850 -22.252 26.075 1.00 11.40 228 THR B C 1
ATOM 3426 O O . THR B 1 236 ? 34.029 -21.239 26.763 1.00 9.31 228 THR B O 1
ATOM 3430 N N . GLY B 1 237 ? 33.119 -23.291 26.475 1.00 7.45 229 GLY B N 1
ATOM 3431 C CA . GLY B 1 237 ? 32.460 -23.283 27.756 1.00 14.17 229 GLY B CA 1
ATOM 3432 C C . GLY B 1 237 ? 31.167 -22.502 27.781 1.00 16.66 229 GLY B C 1
ATOM 3433 O O . GLY B 1 237 ? 30.627 -22.257 28.871 1.00 11.35 229 GLY B O 1
ATOM 3434 N N . ALA B 1 238 ? 30.657 -22.108 26.620 1.00 11.85 230 ALA B N 1
ATOM 3435 C CA . ALA B 1 238 ? 29.518 -21.210 26.552 1.00 16.88 230 ALA B CA 1
ATOM 3436 C C . ALA B 1 238 ? 28.221 -21.995 26.457 1.00 13.46 230 ALA B C 1
ATOM 3437 O O . ALA B 1 238 ? 28.180 -23.113 25.938 1.00 8.74 230 ALA B O 1
ATOM 3439 N N . MET B 1 239 ? 27.157 -21.384 26.963 1.00 9.44 231 MET B N 1
ATOM 3440 C CA . MET B 1 239 ? 25.795 -21.895 26.848 1.00 17.41 231 MET B CA 1
ATOM 3441 C C . MET B 1 239 ? 25.021 -20.903 25.987 1.00 17.15 231 MET B C 1
ATOM 3442 O O . MET B 1 239 ? 24.816 -19.756 26.397 1.00 9.78 231 MET B O 1
ATOM 3447 N N . LEU B 1 240 ? 24.593 -21.339 24.800 1.00 13.54 232 LEU B N 1
ATOM 3448 C CA . LEU B 1 240 ? 23.875 -20.461 23.883 1.00 15.21 232 LEU B CA 1
ATOM 3449 C C . LEU B 1 240 ? 22.415 -20.886 23.760 1.00 14.03 232 LEU B C 1
ATOM 3450 O O . LEU B 1 240 ? 22.132 -21.928 23.145 1.00 9.70 232 LEU B O 1
ATOM 3455 N N . PRO B 1 241 ? 21.457 -20.119 24.291 1.00 12.74 233 PRO B N 1
ATOM 3456 C CA . PRO B 1 241 ? 20.043 -20.500 24.147 1.00 15.02 233 PRO B CA 1
ATOM 3457 C C . PRO B 1 241 ? 19.536 -20.198 22.745 1.00 14.98 233 PRO B C 1
ATOM 3458 O O . PRO B 1 241 ? 19.794 -19.122 22.202 1.00 10.42 233 PRO B O 1
ATOM 3462 N N . VAL B 1 242 ? 18.819 -21.163 22.159 1.00 10.19 234 VAL B N 1
ATOM 3463 C CA . VAL B 1 242 ? 18.136 -20.972 20.887 1.00 12.73 234 VAL B CA 1
ATOM 3464 C C . VAL B 1 242 ? 16.664 -21.209 21.182 1.00 16.14 234 VAL B C 1
ATOM 3465 O O . VAL B 1 242 ? 16.104 -22.270 20.880 1.00 10.64 234 VAL B O 1
ATOM 3469 N N . ASP B 1 243 ? 16.036 -20.211 21.809 1.00 11.48 235 ASP B N 1
ATOM 3470 C CA . ASP B 1 243 ? 14.791 -20.474 22.515 1.00 15.82 235 ASP B CA 1
ATOM 3471 C C . ASP B 1 243 ? 13.742 -19.392 22.292 1.00 17.89 235 ASP B C 1
ATOM 3472 O O . ASP B 1 243 ? 12.803 -19.285 23.091 1.00 10.81 235 ASP B O 1
ATOM 3477 N N . GLY B 1 244 ? 13.898 -18.566 21.257 1.00 13.43 236 GLY B N 1
ATOM 3478 C CA . GLY B 1 244 ? 12.942 -17.500 21.030 1.00 16.75 236 GLY B CA 1
ATOM 3479 C C . GLY B 1 244 ? 12.807 -16.526 22.181 1.00 13.88 236 GLY B C 1
ATOM 3480 O O . GLY B 1 244 ? 11.811 -15.800 22.247 1.00 9.85 236 GLY B O 1
ATOM 3481 N N . GLY B 1 245 ? 13.783 -16.489 23.084 1.00 11.94 237 GLY B N 1
ATOM 3482 C CA . GLY B 1 245 ? 13.766 -15.602 24.237 1.00 13.99 237 GLY B CA 1
ATOM 3483 C C . GLY B 1 245 ? 13.220 -16.189 25.525 1.00 16.83 237 GLY B C 1
ATOM 3484 O O . GLY B 1 245 ? 13.090 -15.452 26.510 1.00 8.41 237 GLY B O 1
ATOM 3485 N N . LEU B 1 246 ? 12.937 -17.496 25.562 1.00 11.62 238 LEU B N 1
ATOM 3486 C CA . LEU B 1 246 ? 12.268 -18.092 26.719 1.00 16.18 238 LEU B CA 1
ATOM 3487 C C . LEU B 1 246 ? 13.026 -17.854 28.022 1.00 13.69 238 LEU B C 1
ATOM 3488 O O . LEU B 1 246 ? 12.412 -17.541 29.050 1.00 9.12 238 LEU B O 1
ATOM 3493 N N . LEU B 1 247 ? 14.356 -18.033 28.013 1.00 10.31 239 LEU B N 1
ATOM 3494 C CA . LEU B 1 247 ? 15.117 -17.946 29.256 1.00 15.47 239 LEU B CA 1
ATOM 3495 C C . LEU B 1 247 ? 15.330 -16.515 29.738 1.00 17.98 239 LEU B C 1
ATOM 3496 O O . LEU B 1 247 ? 15.769 -16.327 30.879 1.00 11.40 239 LEU B O 1
ATOM 3501 N N . ALA B 1 248 ? 15.018 -15.509 28.916 1.00 10.26 240 ALA B N 1
ATOM 3502 C CA . ALA B 1 248 ? 15.282 -14.126 29.313 1.00 14.93 240 ALA B CA 1
ATOM 3503 C C . ALA B 1 248 ? 14.447 -13.689 30.512 1.00 16.09 240 ALA B C 1
ATOM 3504 O O . ALA B 1 248 ? 14.883 -12.831 31.287 1.00 9.50 240 ALA B O 1
ATOM 3506 N N . GLY B 1 249 ? 13.251 -14.236 30.670 1.00 13.81 241 GLY B N 1
ATOM 3507 C CA . GLY B 1 249 ? 12.410 -13.889 31.799 1.00 14.98 241 GLY B CA 1
ATOM 3508 C C . GLY B 1 249 ? 11.026 -14.473 31.632 1.00 18.97 241 GLY B C 1
ATOM 3509 O O . GLY B 1 249 ? 10.882 -15.660 31.333 1.00 13.16 241 GLY B O 1
ATOM 3510 N N . ASN B 1 250 ? 9.998 -13.660 31.832 1.00 11.22 242 ASN B N 1
ATOM 3511 C CA . ASN B 1 250 ? 8.630 -14.165 31.756 1.00 15.31 242 ASN B CA 1
ATOM 3512 C C . ASN B 1 250 ? 7.743 -13.004 31.321 1.00 14.28 242 ASN B C 1
ATOM 3513 O O . ASN B 1 250 ? 7.318 -12.204 32.157 1.00 11.15 242 ASN B O 1
ATOM 3518 N N . ARG B 1 251 ? 7.461 -12.921 30.018 1.00 12.85 243 ARG B N 1
ATOM 3519 C CA . ARG B 1 251 ? 6.677 -11.790 29.541 1.00 16.20 243 ARG B CA 1
ATOM 3520 C C . ARG B 1 251 ? 5.207 -11.899 29.927 1.00 18.56 243 ARG B C 1
ATOM 3521 O O . ARG B 1 251 ? 4.507 -10.880 29.963 1.00 15.59 243 ARG B O 1
ATOM 3529 N N . VAL B 1 252 ? 4.724 -13.104 30.230 1.00 17.42 244 VAL B N 1
ATOM 3530 C CA . VAL B 1 252 ? 3.342 -13.254 30.673 1.00 18.18 244 VAL B CA 1
ATOM 3531 C C . VAL B 1 252 ? 3.181 -12.702 32.084 1.00 17.66 244 VAL B C 1
ATOM 3532 O O . VAL B 1 252 ? 2.250 -11.942 32.371 1.00 15.26 244 VAL B O 1
ATOM 3536 N N . MET B 1 253 ? 4.107 -13.052 32.977 1.00 13.30 245 MET B N 1
ATOM 3537 C CA . MET B 1 253 ? 4.099 -12.458 34.310 1.00 16.67 245 MET B CA 1
ATOM 3538 C C . MET B 1 253 ? 4.396 -10.965 34.263 1.00 17.38 245 MET B C 1
ATOM 3539 O O . MET B 1 253 ? 3.843 -10.194 35.055 1.00 14.08 245 MET B O 1
ATOM 3544 N N . ALA B 1 254 ? 5.290 -10.542 33.364 1.00 13.20 246 ALA B N 1
ATOM 3545 C CA . ALA B 1 254 ? 5.614 -9.120 33.270 1.00 18.93 246 ALA B CA 1
ATOM 3546 C C . ALA B 1 254 ? 4.368 -8.301 32.952 1.00 17.77 246 ALA B C 1
ATOM 3547 O O . ALA B 1 254 ? 4.178 -7.203 33.487 1.00 17.14 246 ALA B O 1
ATOM 3549 N N . GLN B 1 255 ? 3.509 -8.823 32.076 1.00 16.41 247 GLN B N 1
ATOM 3550 C CA . GLN B 1 255 ? 2.257 -8.139 31.764 1.00 21.69 247 GLN B CA 1
ATOM 3551 C C . GLN B 1 255 ? 1.406 -7.955 33.019 1.00 24.87 247 GLN B C 1
ATOM 3552 O O . GLN B 1 255 ? 0.786 -6.902 33.217 1.00 20.53 247 GLN B O 1
ATOM 3558 N N . GLU B 1 256 ? 1.368 -8.967 33.886 1.00 19.43 248 GLU B N 1
ATOM 3559 C CA . GLU B 1 256 ? 0.562 -8.857 35.097 1.00 23.85 248 GLU B CA 1
ATOM 3560 C C . GLU B 1 256 ? 1.206 -7.941 36.130 1.00 27.09 248 GLU B C 1
ATOM 3561 O O . GLU B 1 256 ? 0.493 -7.290 36.901 1.00 20.41 248 GLU B O 1
ATOM 3567 N N . LEU B 1 257 ? 2.539 -7.878 36.163 1.00 21.80 249 LEU B N 1
ATOM 3568 C CA . LEU B 1 257 ? 3.233 -7.062 37.156 1.00 21.70 249 LEU B CA 1
ATOM 3569 C C . LEU B 1 257 ? 3.273 -5.595 36.771 1.00 25.53 249 LEU B C 1
ATOM 3570 O O . LEU B 1 257 ? 3.380 -4.729 37.649 1.00 22.81 249 LEU B O 1
ATOM 3575 N N . THR B 1 258 ? 3.216 -5.300 35.474 1.00 20.52 250 THR B N 1
ATOM 3576 C CA . THR B 1 258 ? 3.317 -3.938 34.978 1.00 24.08 250 THR B CA 1
ATOM 3577 C C . THR B 1 258 ? 1.971 -3.350 34.596 1.00 30.19 250 THR B C 1
ATOM 3578 O O . THR B 1 258 ? 1.864 -2.125 34.466 1.00 26.00 250 THR B O 1
ATOM 3582 N N . LEU B 1 259 ? 0.956 -4.197 34.410 1.00 23.84 251 LEU B N 1
ATOM 3583 C CA . LEU B 1 259 ? -0.352 -3.776 33.910 1.00 30.80 251 LEU B CA 1
ATOM 3584 C C . LEU B 1 259 ? -0.230 -3.128 32.534 1.00 29.83 251 LEU B C 1
ATOM 3585 O O . LEU B 1 259 ? -0.946 -2.182 32.207 1.00 29.34 251 LEU B O 1
ATOM 3590 N N . GLU B 1 260 ? 0.697 -3.646 31.725 1.00 25.88 252 GLU B N 1
ATOM 3591 C CA . GLU B 1 260 ? 0.867 -3.256 30.333 1.00 30.10 252 GLU B CA 1
ATOM 3592 C C . GLU B 1 260 ? 1.008 -4.511 29.484 1.00 29.63 252 GLU B C 1
ATOM 3593 O O . GLU B 1 260 ? 1.502 -5.538 29.952 1.00 23.30 252 GLU B O 1
ATOM 3599 N N . SER B 1 261 ? 0.592 -4.413 28.225 1.00 27.52 253 SER B N 1
ATOM 3600 C CA . SER B 1 261 ? 0.603 -5.565 27.331 1.00 41.22 253 SER B CA 1
ATOM 3601 C C . SER B 1 261 ? 2.016 -5.859 26.831 1.00 33.32 253 SER B C 1
ATOM 3602 O O . SER B 1 261 ? 2.746 -4.947 26.432 1.00 27.07 253 SER B O 1
ATOM 3605 N N . PHE B 1 262 ? 2.406 -7.138 26.871 1.00 29.15 254 PHE B N 1
ATOM 3606 C CA . PHE B 1 262 ? 3.672 -7.592 26.304 1.00 36.31 254 PHE B CA 1
ATOM 3607 C C . PHE B 1 262 ? 3.505 -8.505 25.098 1.00 46.91 254 PHE B C 1
ATOM 3608 O O . PHE B 1 262 ? 4.508 -8.867 24.474 1.00 42.72 254 PHE B O 1
ATOM 3616 N N . TYR B 1 263 ? 2.278 -8.889 24.758 1.00 58.81 255 TYR B N 1
ATOM 3617 C CA . TYR B 1 263 ? 2.035 -9.772 23.621 1.00 71.31 255 TYR B CA 1
ATOM 3618 C C . TYR B 1 263 ? 0.598 -9.659 23.124 1.00 79.60 255 TYR B C 1
ATOM 3619 O O . TYR B 1 263 ? -0.329 -9.447 23.905 1.00 80.17 255 TYR B O 1
#

Sequence (505 aa):
TTPRTTLITGAAGGIGQALVRRFLAAGDRVLALDRDRAALAAFVDALGGAAVAPVVDDLTDAARLADALANERVDVLVANAGTAASATLRATTSASWRADLDANLTATYVSSVEAVLAGMRARRRGAITIVGSVNGVAALGHPAYSAAKAGLISYAKSLAIEYGRDGVRANVVCPGTVKTPAWEARVRQNPQVFEQLKKWYPLDDFATPDDDVANAALFLSSDAARAITGAMLPVDGGLLAGNRVMAQELTLESFYTTPRTTLITGAAGGIGQALVRRRFLAAGDRVLALDRDRAALAAFVDALGGAAVAPVVDDLTDAARLADALANERVDVLVANAGTAASATLRATTSASWRADLDANLTATYVSSVEAVLAGMRARRRGAITIVGSVNGVAALGHPAYSAAKAGLISYAKKSLAIEYGRDGVRANVVCPGTVKTPAWEARVRQNFEQLKKWYPLDDDFATPDDDVANAALFLSSDAARAITGAMLPVDGGLLAGNRVMAQELTLESFY

CATH classification: 3.40.50.720

Solvent-accessible surface area: 21524 Å² total; per-residue (Å²): 193,117,75,73,10,0,0,0,1,14,0,17,34,24,26,0,59,8,0,0,119,84,0,29,81,52,52,7,72,0,1,0,2,16,164,68,175,74,40,0,51,64,6,36,119,67,24,66,80,42,50,21,23,71,21,78,12,74,9,99,60,27,78,110,0,41,116,68,10,64,146,39,149,7,15,4,0,0,3,19,22,20,90,40,58,18,47,63,124,208,39,28,80,78,73,23,90,156,56,5,52,87,34,0,50,59,7,4,112,10,0,0,75,13,9,9,74,22,0,105,88,70,68,131,7,6,1,1,0,7,4,9,5,25,12,75,37,108,93,34,34,27,1,34,15,44,0,4,45,20,1,25,68,34,1,75,58,8,0,24,75,44,2,53,39,33,2,20,0,2,1,0,0,8,12,20,7,60,30,103,65,35,65,82,88,50,85,90,73,107,58,20,52,119,46,37,57,71,93,5,3,32,50,79,28,3,46,33,90,8,0,0,30,0,0,24,15,0,5,29,107,38,1,118,8,2,3,10,3,50,0,8,1,1,0,1,29,42,17,45,63,2,14,103,14,50,127,127,77,166,51,70,17,99,195,116,76,73,10,0,0,0,1,15,0,16,36,25,30,0,56,16,0,0,105,73,0,29,81,53,51,8,73,0,2,0,2,21,69,75,162,77,33,2,61,66,7,40,119,69,30,68,78,42,52,21,25,70,21,55,10,77,11,102,61,24,68,104,0,35,110,66,11,82,154,46,167,6,12,3,0,0,3,19,25,24,110,40,58,19,49,67,121,235,63,28,80,78,74,24,91,153,58,4,51,85,45,0,50,56,6,4,109,12,0,0,70,10,10,6,73,24,0,101,89,62,148,121,7,8,1,1,0,7,3,8,4,27,11,74,40,106,96,35,68,26,1,32,15,43,0,6,45,20,1,25,65,35,0,73,58,7,0,24,72,43,2,82,23,26,1,22,0,1,0,0,0,8,16,31,16,49,26,98,76,56,80,68,68,27,91,91,116,61,94,127,61,21,62,95,9,2,31,81,70,22,1,27,17,68,9,0,0,21,0,0,24,16,1,4,28,83,38,2,138,7,1,2,7,2,48,0,11,1,3,1,1,28,41,16,47,62,1,18,103,13,52,126,129,71,160,118,88,21,118

Foldseek 3Di:
DDFAEEEEEPLLWFLNVLLVVVVLVVPHQYEYEYQDVVSQVVSVVVVPDTSYHYDHDQQPALVVLLVVCVVDQHQEYEAEWADFDFFAPVRDDPVSLVVRLCGQASSLVSVCSSRVVSCLVVLGHEYEYEAAVLLVDPDTSPSSNVNSVVLLVVQLVCQVPCVVSNYAGEYEHFYDEDICSCVVVCVVPVCPQVVCLQLALQSHGDYSNLSSVVSVCCRDPVNSVDHSYYHYRYNCNVVDGQVVVCVVVVDDRD/DDFAEEEEEPLLFQLNVLLQVVVLVVVHQYEYEYQDPVSVVVSVVVVPDTSYHYDHDQLPALVVLLVVCVVPQHQEYEAEWADFDFFAPVRDDPVSLVVRLCGQASSLVSPCSSRVVSCLVVLGHEYEYEAAVLLVDPDTSPSSNVRSVVLLVVQLVCCVPCVVSNYAGEYEHFYDECGVVNVVVVVVPCLVVLQLALQSDGHYSNLSSVVSVCCRDPVVSVDHSYYHYPYNCNPVDGQVVVCVVVVHHSD

Organism: Burkholderia thailandensis (strain ATCC 700388 / DSM 13276 / CCUG 48851 / CIP 106301 / E264) (NCBI:txid271848)

Nearest PDB structures (foldseek):
  5tt0-assembly1_A  TM=1.004E+00  e=3.234E-52  Burkholderia thailandensis E264
  5jla-assembly1_C  TM=9.182E-01  e=7.903E-21  Paraburkholderia xenovorans LB400
  3uf0-assembly1_A  TM=9.121E-01  e=1.623E-20  Beutenbergia cavernae DSM 12333
  5u9p-assembly1_C  TM=9.163E-01  e=8.704E-20  Burkholderia cenocepacia J2315
  3cxr-assembly1_A  TM=9.259E-01  e=2.888E-19  Streptococcus suis 05ZYH33